Protein AF-0000000075213700 (afdb_homodimer)

Organism: NCBI:txid290054

Solvent-accessible surface area (backbone atoms only — not comparable to full-atom values): 28327 Å² total; per-residue (Å²): 110,69,56,39,50,50,44,49,50,51,52,50,52,51,49,50,51,38,61,73,35,51,75,33,41,62,33,53,52,51,45,13,50,49,22,16,50,25,15,38,29,49,36,54,52,70,61,52,74,53,62,65,57,51,53,50,29,21,51,43,4,31,50,51,34,69,65,50,46,44,57,50,47,19,77,84,39,52,38,68,61,44,29,51,54,47,61,49,47,44,68,67,46,50,51,48,52,52,52,50,51,48,45,50,54,30,62,78,38,50,90,79,35,52,61,56,47,45,27,42,37,48,41,28,22,45,55,49,9,51,30,50,18,36,56,59,36,34,32,43,67,70,35,82,84,30,65,65,12,52,49,51,49,48,50,15,44,38,22,20,53,29,15,53,52,24,18,51,56,29,19,71,74,59,43,80,49,65,64,38,60,88,63,41,61,82,42,18,51,48,2,48,54,35,2,32,50,41,13,46,52,51,49,51,52,50,51,54,49,44,46,70,70,42,97,62,63,74,54,69,69,56,50,53,50,50,60,68,42,36,52,55,36,17,51,44,5,52,48,23,41,51,40,49,36,47,48,30,51,75,56,74,41,90,58,53,37,66,82,36,57,82,56,22,15,58,46,60,67,37,28,21,37,50,34,10,37,39,47,45,48,35,54,50,50,45,49,55,54,70,73,104,109,69,57,40,51,52,44,50,50,50,51,48,51,50,50,50,52,37,60,74,36,49,77,34,42,61,33,53,52,50,45,13,48,50,21,15,51,26,15,39,28,48,38,52,52,70,61,51,75,54,62,65,60,51,53,50,28,21,51,43,4,32,50,50,33,69,66,51,46,44,57,51,46,19,78,85,40,51,39,68,61,46,29,53,53,48,63,50,49,46,67,66,44,50,51,49,52,52,51,49,49,47,45,50,55,31,62,77,38,49,91,80,36,50,61,56,47,46,25,41,37,48,41,28,20,43,56,49,10,52,31,48,18,34,56,58,36,35,32,43,66,70,36,84,83,29,66,65,12,52,48,51,49,48,49,15,44,38,22,21,54,31,16,52,52,24,17,52,56,30,19,73,74,59,43,80,48,65,63,40,62,88,64,42,61,82,41,18,50,48,2,48,54,34,2,32,50,41,14,46,52,53,46,52,51,50,49,53,50,44,43,71,69,42,96,62,60,75,55,68,68,57,51,53,50,50,60,68,43,38,53,55,38,15,51,46,6,52,48,23,41,51,38,50,36,46,47,31,52,75,57,72,40,91,58,53,38,67,82,36,58,81,57,22,15,60,47,60,68,37,29,21,35,51,35,10,36,40,45,44,48,34,52,52,50,45,50,54,54,70,73,103

Radius of gyration: 25.19 Å; Cα contacts (8 Å, |Δi|>4): 953; chains: 2; bounding box: 48×76×53 Å

Nearest PDB structures (foldseek):
  4q2g-assembly1_A  TM=8.260E-01  e=1.267E-06  Thermotoga maritima MSB8
  4q2e-assembly1_A  TM=8.143E-01  e=9.349E-07  Thermotoga maritima MSB8
  4u9l-assembly1_A  TM=3.432E-01  e=6.281E+00  Thermus thermophilus HB8
  4q2g-assembly1_A  TM=8.300E-01  e=1.210E-06  Thermotoga maritima MSB8
  4q2e-assembly1_A  TM=8.135E-01  e=1.110E-06  Thermotoga maritima MSB8

pLDDT: mean 90.14, std 7.62, range [52.44, 98.12]

Sequence (584 aa):
MKQRLITAGVLLALLAVVVWQIYTPLFIIVIAFLSAVASNEIMKCAKVSNKFIVIFGTAVGAIIPFTSSDSIMSPWISEEKWGSFISTVPSLAFIFLIIIAFFLAMIFDYEHTKFEDVAISIVASIAVPYGFSMFAMLRDMYGYRAQLGVYLIFYGLIAALGTDTGAQLGGMAFGKHKMAPHISPKKTKEGALCGICTSFVLNIFAMLLFNKLAYSPLNKNLVTTLLIAEPFVAFLSMMGDLSASVLKRNFDVKDFGKIFPGHGGVMDRFDSSLFSIPLTYCVVEIFNNAVRMKQRLITAGVLLALLAVVVWQIYTPLFIIVIAFLSAVASNEIMKCAKVSNKFIVIFGTAVGAIIPFTSSDSIMSPWISEEKWGSFISTVPSLAFIFLIIIAFFLAMIFDYEHTKFEDVAISIVASIAVPYGFSMFAMLRDMYGYRAQLGVYLIFYGLIAALGTDTGAQLGGMAFGKHKMAPHISPKKTKEGALCGICTSFVLNIFAMLLFNKLAYSPLNKNLVTTLLIAEPFVAFLSMMGDLSASVLKRNFDVKDFGKIFPGHGGVMDRFDSSLFSIPLTYCVVEIFNNAVR

InterPro domains:
  IPR000374 Phosphatidate cytidylyltransferase [PS01315] (245-271)

Foldseek 3Di:
DVQQVVLVVVVVVVVVVCLVCVLALVVLQVLLQLQLQQLLLLLVLVVLPQPCLSVLLSVLSSCVLLLLALRNHPPVDDSVVSVVVSVVVPPVNVLVVSLVVLVVSCVVPVVRGDPVSSVSSSCSRPVLSVLSSLLVCLCDVPHRPDPRSVLLLVLLVLLQVQLVVQLQVQCVVPFDAADDCVQDNSGGPRSNVSSLVRSLVVNVVSLVVCQVPPPHHDDPLVVVLSSVCSSVLSNVLVVLLSVVSVSNVVSPHRASACPRPVQGGSCSVCSSSSRSSVSSVVSVVVVVVVVD/DVLVVVLVVVVVVVVVVCLVCVLALVVLQVLLQLQLQQLLLLLVLVVLPQPCLSVLLSVLSSCVLLLLALRNHPPVPDSVVSVVVSVVVPPVNVLVVSLVVLVVSCVVPVVRGDPVSSVSSSCSRPVLSVLSSLLVCLCDVPHRPDVRSVLLLVLLVLLQVQLVVQLQVQCVVPFDAADDCVQDNSGGPRSNVSSLVRSLVVNVVSLVVCQVPPPHHDDPLVVVLSSVCSSVLSNVLVVLLSVVSVSNVVSPHRASACPRPVQGGSCSVCSSSSRSSVSSVVSVVVVVVVVD

Secondary structure (DSSP, 8-state):
-HHHHHHHHHHHHHHHHHHHTTTSTHHHHHHHHHHHHHHHHHHHHTT---HHHHHHHHHHHHHGGGGS-TTTTTTTS-HHHHHHHHHHS-HHHHHHHHHHHHHHHHHHTTTT--HHHHHHHHIIIIIHHHHHHHHHHHHHTT-TT-HHHHHHHHHHHHHHHHHHHHHHHHHHHH--SEEETTTEEEEEHHHHHHHHHHHHHHHHHHHHHHHHHSSSPPPHHHHHHHHHHHHHHHHHHHHHHHHHHHHHHHTT-S-S--SBTTTB-HHHHHTTHHHHHHHHHHHHHHHHHHH-/-HHHHHHHHHHHHHHHHHHHTTTSTHHHHHHHHHHHHHHHHHHHHTT---HHHHHHHHHHHHHGGGGS-TTTTTTTS-HHHHHHHHHHS-HHHHHHHHHHHHHHHHHHTTTT--HHHHHHHHIIIIIHHHHHHHHHHHHHTT-TT-HHHHHHHHHHHHHHHHHHHHHHHHHHHH--SEEETTTEEEEEHHHHHHHHHHHHHHHHHHHHHHHHHSSSPPPHHHHHHHHHHHHHHHHHHHHHHHHHHHHHHHTT-S-S--SBTTTB-HHHHHTTHHHHHHHHHHHHHHHHHHH-

Structure (mmCIF, N/CA/C/O backbone):
data_AF-0000000075213700-model_v1
#
loop_
_entity.id
_entity.type
_entity.pdbx_description
1 polymer 'Phosphatidate cytidylyltransferase'
#
loop_
_atom_site.group_PDB
_atom_site.id
_atom_site.type_symbol
_atom_site.label_atom_id
_atom_site.label_alt_id
_atom_site.label_comp_id
_atom_site.label_asym_id
_atom_site.label_entity_id
_atom_site.label_seq_id
_atom_site.pdbx_PDB_ins_code
_atom_site.Cartn_x
_atom_site.Cartn_y
_atom_site.Cartn_z
_atom_site.occupancy
_atom_site.B_iso_or_equiv
_atom_site.auth_seq_id
_atom_site.auth_comp_id
_atom_site.auth_asym_id
_atom_site.auth_atom_id
_atom_site.pdbx_PDB_model_num
ATOM 1 N N . MET A 1 1 ? 16.453 35.719 4.504 1 67.81 1 MET A N 1
ATOM 2 C CA . MET A 1 1 ? 15.25 35.969 5.293 1 67.81 1 MET A CA 1
ATOM 3 C C . MET A 1 1 ? 14.133 36.531 4.414 1 67.81 1 MET A C 1
ATOM 5 O O . MET A 1 1 ? 12.984 36.062 4.5 1 67.81 1 MET A O 1
ATOM 9 N N . LYS A 1 2 ? 14.562 37.5 3.57 1 74.12 2 LYS A N 1
ATOM 10 C CA . LYS A 1 2 ? 13.57 38.062 2.68 1 74.12 2 LYS A CA 1
ATOM 11 C C . LYS A 1 2 ? 12.969 37.031 1.757 1 74.12 2 LYS A C 1
ATOM 13 O O . LYS A 1 2 ? 11.75 36.969 1.587 1 74.12 2 LYS A O 1
ATOM 18 N N . GLN A 1 3 ? 13.703 36.156 1.21 1 77.56 3 GLN A N 1
ATOM 19 C CA . GLN A 1 3 ? 13.234 35.125 0.293 1 77.56 3 GLN A CA 1
ATOM 20 C C . GLN A 1 3 ? 12.266 34.156 0.987 1 77.56 3 GLN A C 1
ATOM 22 O O . GLN A 1 3 ? 11.266 33.75 0.399 1 77.56 3 GLN A O 1
ATOM 27 N N . ARG A 1 4 ? 12.516 33.875 2.084 1 77.81 4 ARG A N 1
ATOM 28 C CA . ARG A 1 4 ? 11.648 32.969 2.85 1 77.81 4 ARG A CA 1
ATOM 29 C C . ARG A 1 4 ? 10.281 33.594 3.084 1 77.81 4 ARG A C 1
ATOM 31 O O . ARG A 1 4 ? 9.258 32.906 3.031 1 77.81 4 ARG A O 1
ATOM 38 N N . LEU A 1 5 ? 10.344 34.844 3.295 1 76.56 5 LEU A N 1
ATOM 39 C CA . LEU A 1 5 ? 9.086 35.531 3.547 1 76.56 5 LEU A CA 1
ATOM 40 C C . LEU A 1 5 ? 8.242 35.594 2.279 1 76.56 5 LEU A C 1
ATOM 42 O O . LEU A 1 5 ? 7.023 35.438 2.334 1 76.56 5 LEU A O 1
ATOM 46 N N . ILE A 1 6 ? 8.898 35.844 1.235 1 79 6 ILE A N 1
ATOM 47 C CA . ILE A 1 6 ? 8.195 35.906 -0.044 1 79 6 ILE A CA 1
ATOM 48 C C . ILE A 1 6 ? 7.59 34.562 -0.377 1 79 6 ILE A C 1
ATOM 50 O O . ILE A 1 6 ? 6.418 34.469 -0.75 1 79 6 ILE A O 1
ATOM 54 N N . THR A 1 7 ? 8.344 33.562 -0.213 1 79.62 7 THR A N 1
ATOM 55 C CA . THR A 1 7 ? 7.859 32.219 -0.512 1 79.62 7 THR A CA 1
ATOM 56 C C . THR A 1 7 ? 6.695 31.844 0.403 1 79.62 7 THR A C 1
ATOM 58 O O . THR A 1 7 ? 5.703 31.266 -0.048 1 79.62 7 THR A O 1
ATOM 61 N N . ALA A 1 8 ? 6.855 32.219 1.582 1 78.44 8 ALA A N 1
ATOM 62 C CA . ALA A 1 8 ? 5.777 31.922 2.527 1 78.44 8 ALA A CA 1
ATOM 63 C C . ALA A 1 8 ? 4.496 32.656 2.131 1 78.44 8 ALA A C 1
ATOM 65 O O . ALA A 1 8 ? 3.402 32.094 2.225 1 78.44 8 ALA A O 1
ATOM 66 N N . GLY A 1 9 ? 4.68 33.844 1.752 1 77.81 9 GLY A N 1
ATOM 67 C CA . GLY A 1 9 ? 3.539 34.625 1.286 1 77.81 9 GLY A CA 1
ATOM 68 C C . GLY A 1 9 ? 2.861 34 0.073 1 77.81 9 GLY A C 1
ATOM 69 O O . GLY A 1 9 ? 1.633 33.938 0.018 1 77.81 9 GLY A O 1
ATOM 70 N N . VAL A 1 10 ? 3.627 33.562 -0.836 1 80.06 10 VAL A N 1
ATOM 71 C CA . VAL A 1 10 ? 3.107 32.969 -2.057 1 80.06 10 VAL A CA 1
ATOM 72 C C . VAL A 1 10 ? 2.377 31.656 -1.717 1 80.06 10 VAL A C 1
ATOM 74 O O . VAL A 1 10 ? 1.294 31.391 -2.244 1 80.06 10 VAL A O 1
ATOM 77 N N . LEU A 1 11 ? 2.916 30.922 -0.858 1 81.12 11 LEU A N 1
ATOM 78 C CA . LEU A 1 11 ? 2.299 29.656 -0.458 1 81.12 11 LEU A CA 1
ATOM 79 C C . LEU A 1 11 ? 0.972 29.906 0.254 1 81.12 11 LEU A C 1
ATOM 81 O O . LEU A 1 11 ? 0.005 29.172 0.046 1 81.12 11 LEU A O 1
ATOM 85 N N . LEU A 1 12 ? 0.99 30.938 1.024 1 78.12 12 LEU A N 1
ATOM 86 C CA . LEU A 1 12 ? -0.244 31.297 1.719 1 78.12 12 LEU A CA 1
ATOM 87 C C . LEU A 1 12 ? -1.311 31.75 0.732 1 78.12 12 LEU A C 1
ATOM 89 O O . LEU A 1 12 ? -2.49 31.422 0.89 1 78.12 12 LEU A O 1
ATOM 93 N N . ALA A 1 13 ? -0.883 32.531 -0.193 1 82.56 13 ALA A N 1
ATOM 94 C CA . ALA A 1 13 ? -1.809 33 -1.23 1 82.56 13 ALA A CA 1
ATOM 95 C C . ALA A 1 13 ? -2.357 31.812 -2.023 1 82.56 13 ALA A C 1
ATOM 97 O O . ALA A 1 13 ? -3.555 31.75 -2.311 1 82.56 13 ALA A O 1
ATOM 98 N N . LEU A 1 14 ? -1.509 30.938 -2.32 1 82.19 14 LEU A N 1
ATOM 99 C CA . LEU A 1 14 ? -1.935 29.75 -3.051 1 82.19 14 LEU A CA 1
ATOM 100 C C . LEU A 1 14 ? -2.908 28.922 -2.221 1 82.19 14 LEU A C 1
ATOM 102 O O . LEU A 1 14 ? -3.906 28.422 -2.742 1 82.19 14 LEU A O 1
ATOM 106 N N . LEU A 1 15 ? -2.555 28.766 -1.027 1 82.19 15 LEU A N 1
ATOM 107 C CA . LEU A 1 15 ? -3.447 28.047 -0.125 1 82.19 15 LEU A CA 1
ATOM 108 C C . LEU A 1 15 ? -4.816 28.719 -0.065 1 82.19 15 LEU A C 1
ATOM 110 O O . LEU A 1 15 ? -5.844 28.031 -0.087 1 82.19 15 LEU A O 1
ATOM 114 N N . ALA A 1 16 ? -4.844 30.031 -0.008 1 81.31 16 ALA A N 1
ATOM 115 C CA . ALA A 1 16 ? -6.098 30.797 0.039 1 81.31 16 ALA A CA 1
ATOM 116 C C . ALA A 1 16 ? -6.938 30.531 -1.208 1 81.31 16 ALA A C 1
ATOM 118 O O . ALA A 1 16 ? -8.156 30.359 -1.118 1 81.31 16 ALA A O 1
ATOM 119 N N . VAL A 1 17 ? -6.309 30.547 -2.312 1 84.31 17 VAL A N 1
ATOM 120 C CA . VAL A 1 17 ? -7.012 30.297 -3.568 1 84.31 17 VAL A CA 1
ATOM 121 C C . VAL A 1 17 ? -7.578 28.891 -3.576 1 84.31 17 VAL A C 1
ATOM 123 O O . VAL A 1 17 ? -8.719 28.672 -3.99 1 84.31 17 VAL A O 1
ATOM 126 N N . VAL A 1 18 ? -6.828 27.969 -3.102 1 84.12 18 VAL A N 1
ATOM 127 C CA . VAL A 1 18 ? -7.254 26.578 -3.088 1 84.12 18 VAL A CA 1
ATOM 128 C C . VAL A 1 18 ? -8.43 26.406 -2.137 1 84.12 18 VAL A C 1
ATOM 130 O O . VAL A 1 18 ? -9.391 25.688 -2.449 1 84.12 18 VAL A O 1
ATOM 133 N N . VAL A 1 19 ? -8.367 27.078 -1.077 1 80.88 19 VAL A N 1
ATOM 134 C CA . VAL A 1 19 ? -9.445 27 -0.099 1 80.88 19 VAL A CA 1
ATOM 135 C C . VAL A 1 19 ? -10.703 27.641 -0.669 1 80.88 19 VAL A C 1
ATOM 137 O O . VAL A 1 19 ? -11.812 27.109 -0.508 1 80.88 19 VAL A O 1
ATOM 140 N N . TRP A 1 20 ? -10.484 28.75 -1.389 1 82.62 20 TRP A N 1
ATOM 141 C CA . TRP A 1 20 ? -11.602 29.453 -2.016 1 82.62 20 TRP A CA 1
ATOM 142 C C . TRP A 1 20 ? -12.273 28.562 -3.062 1 82.62 20 TRP A C 1
ATOM 144 O O . TRP A 1 20 ? -13.5 28.578 -3.197 1 82.62 20 TRP A O 1
ATOM 154 N N . GLN A 1 21 ? -11.492 27.781 -3.719 1 83.81 21 GLN A N 1
ATOM 155 C CA . GLN A 1 21 ? -12 26.922 -4.781 1 83.81 21 GLN A CA 1
ATOM 156 C C . GLN A 1 21 ? -12.023 25.469 -4.336 1 83.81 21 GLN A C 1
ATOM 158 O O . GLN A 1 21 ? -11.773 24.562 -5.141 1 83.81 21 GLN A O 1
ATOM 163 N N . ILE A 1 22 ? -12.305 25.297 -3.123 1 85.62 22 ILE A N 1
ATOM 164 C CA . ILE A 1 22 ? -12.117 23.969 -2.555 1 85.62 22 ILE A CA 1
ATOM 165 C C . ILE A 1 22 ? -13.172 23.016 -3.117 1 85.62 22 ILE A C 1
ATOM 167 O O . ILE A 1 22 ? -12.961 21.812 -3.16 1 85.62 22 ILE A O 1
ATOM 171 N N . TYR A 1 23 ? -14.312 23.562 -3.652 1 84.81 23 TYR A N 1
ATOM 172 C CA . TYR A 1 23 ? -15.391 22.719 -4.14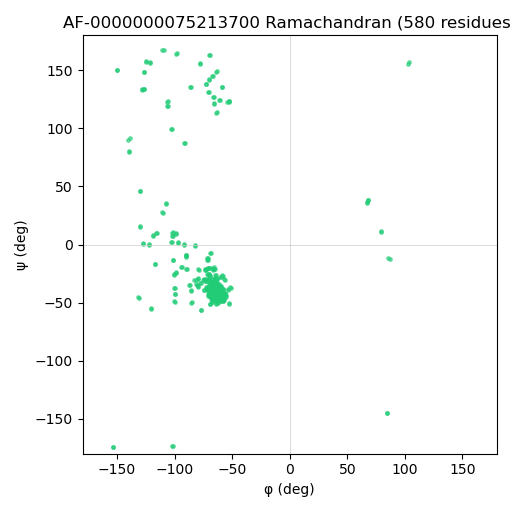8 1 84.81 23 TYR A CA 1
ATOM 173 C C . TYR A 1 23 ? -15.312 22.562 -5.66 1 84.81 23 TYR A C 1
ATOM 175 O O . TYR A 1 23 ? -16.25 22.047 -6.285 1 84.81 23 TYR A O 1
ATOM 183 N N . THR A 1 24 ? -14.219 23.016 -6.238 1 85.5 24 THR A N 1
ATOM 184 C CA . THR A 1 24 ? -13.961 22.828 -7.66 1 85.5 24 THR A CA 1
ATOM 185 C C . THR A 1 24 ? -12.805 21.859 -7.871 1 85.5 24 THR A C 1
ATOM 187 O O . THR A 1 24 ? -12.07 21.547 -6.93 1 85.5 24 THR A O 1
ATOM 190 N N . PRO A 1 25 ? -12.609 21.391 -9.109 1 89.81 25 PRO A N 1
ATOM 191 C CA . PRO A 1 25 ? -11.539 20.422 -9.375 1 89.81 25 PRO A CA 1
ATOM 192 C C . PRO A 1 25 ? -10.148 21.047 -9.227 1 89.81 25 PRO A C 1
ATOM 194 O O . PRO A 1 25 ? -9.148 20.312 -9.203 1 89.81 25 PRO A O 1
ATOM 197 N N . LEU A 1 26 ? -10.07 22.266 -9.047 1 89.56 26 LEU A N 1
ATOM 198 C CA . LEU A 1 26 ? -8.773 22.891 -8.805 1 89.56 26 LEU A CA 1
ATOM 199 C C . LEU A 1 26 ? -8.125 22.328 -7.543 1 89.56 26 LEU A C 1
ATOM 201 O O . LEU A 1 26 ? -6.906 22.141 -7.496 1 89.56 26 LEU A O 1
ATOM 205 N N . PHE A 1 27 ? -8.945 22.062 -6.586 1 91.19 27 PHE A N 1
ATOM 206 C CA . PHE A 1 27 ? -8.453 21.516 -5.324 1 91.19 27 PHE A CA 1
ATOM 207 C C . PHE A 1 27 ? -7.707 20.203 -5.555 1 91.19 27 PHE A C 1
ATOM 209 O O . PHE A 1 27 ? -6.562 20.062 -5.121 1 91.19 27 PHE A O 1
ATOM 216 N N . ILE A 1 28 ? -8.328 19.281 -6.332 1 91.69 28 ILE A N 1
ATOM 217 C CA . ILE A 1 28 ? -7.734 17.953 -6.527 1 91.69 28 ILE A CA 1
ATOM 218 C C . ILE A 1 28 ? -6.547 18.062 -7.484 1 91.69 28 ILE A C 1
ATOM 220 O O . ILE A 1 28 ? -5.57 17.328 -7.355 1 91.69 28 ILE A O 1
ATOM 224 N N . ILE A 1 29 ? -6.559 18.953 -8.359 1 94 29 ILE A N 1
ATOM 225 C CA . ILE A 1 29 ? -5.449 19.156 -9.289 1 94 29 ILE A CA 1
ATOM 226 C C . ILE A 1 29 ? -4.211 19.609 -8.516 1 94 29 ILE A C 1
ATOM 228 O O . ILE A 1 29 ? -3.105 19.125 -8.773 1 94 29 ILE A O 1
ATOM 232 N N . VAL A 1 30 ? -4.426 20.516 -7.59 1 93.44 30 VAL A N 1
ATOM 233 C CA . VAL A 1 30 ? -3.32 21 -6.77 1 93.44 30 VAL A CA 1
ATOM 234 C C . VAL A 1 30 ? -2.779 19.859 -5.906 1 93.44 30 VAL A C 1
ATOM 236 O O . VAL A 1 30 ? -1.564 19.672 -5.82 1 93.44 30 VAL A O 1
ATOM 239 N N . ILE A 1 31 ? -3.693 19.125 -5.285 1 94.06 31 ILE A N 1
ATOM 240 C CA . ILE A 1 31 ? -3.281 18 -4.449 1 94.06 31 ILE A CA 1
ATOM 241 C C . ILE A 1 31 ? -2.502 17 -5.289 1 94.06 31 ILE A C 1
ATOM 243 O O . ILE A 1 31 ? -1.481 16.469 -4.844 1 94.06 31 ILE A O 1
ATOM 247 N N . ALA A 1 32 ? -2.994 16.734 -6.488 1 95.88 32 ALA A N 1
ATOM 248 C CA . ALA A 1 32 ? -2.33 15.797 -7.398 1 95.88 32 ALA A CA 1
ATOM 249 C C . ALA A 1 32 ? -0.936 16.297 -7.77 1 95.88 32 ALA A C 1
ATOM 251 O O . ALA A 1 32 ? 0.014 15.508 -7.824 1 95.88 32 ALA A O 1
ATOM 252 N N . PHE A 1 33 ? -0.842 17.516 -8.016 1 95.75 33 PHE A N 1
ATOM 253 C CA . PHE A 1 33 ? 0.445 18.109 -8.359 1 95.75 33 PHE A CA 1
ATOM 254 C C . PHE A 1 33 ? 1.423 18 -7.199 1 95.75 33 PHE A C 1
ATOM 256 O O . PHE A 1 33 ? 2.566 17.578 -7.383 1 95.75 33 PHE A O 1
ATOM 263 N N . LEU A 1 34 ? 0.984 18.406 -6.047 1 95.12 34 LEU A N 1
ATOM 264 C CA . LEU A 1 34 ? 1.822 18.312 -4.855 1 95.12 34 LEU A CA 1
ATOM 265 C C . LEU A 1 34 ? 2.248 16.875 -4.598 1 95.12 34 LEU A C 1
ATOM 267 O O . LEU A 1 34 ? 3.406 16.625 -4.266 1 95.12 34 LEU A O 1
ATOM 271 N N . SER A 1 35 ? 1.318 15.961 -4.746 1 96.94 35 SER A N 1
ATOM 272 C CA . SER A 1 35 ? 1.578 14.539 -4.559 1 96.94 35 SER A CA 1
ATOM 273 C C . SER A 1 35 ? 2.637 14.039 -5.531 1 96.94 35 SER A C 1
ATOM 275 O O . SER A 1 35 ? 3.557 13.312 -5.141 1 96.94 35 SER A O 1
ATOM 277 N N . ALA A 1 36 ? 2.553 14.414 -6.762 1 97.69 36 ALA A N 1
ATOM 278 C CA . ALA A 1 36 ? 3.502 13.992 -7.789 1 97.69 36 ALA A CA 1
ATOM 279 C C . ALA A 1 36 ? 4.902 14.531 -7.496 1 97.69 36 ALA A C 1
ATOM 281 O O . ALA A 1 36 ? 5.887 13.797 -7.594 1 97.69 36 ALA A O 1
ATOM 282 N N . VAL A 1 37 ? 4.938 15.766 -7.156 1 96.88 37 VAL A N 1
ATOM 283 C CA . VAL A 1 37 ? 6.227 16.391 -6.887 1 96.88 37 VAL A CA 1
ATOM 284 C C . VAL A 1 37 ? 6.863 15.758 -5.652 1 96.88 37 VAL A C 1
ATOM 286 O O . VAL A 1 37 ? 8.07 15.484 -5.641 1 96.88 37 VAL A O 1
ATOM 289 N N . ALA A 1 38 ? 6.066 15.547 -4.648 1 97.25 38 ALA A N 1
ATOM 290 C CA . ALA A 1 38 ? 6.582 14.914 -3.438 1 97.25 38 ALA A CA 1
ATOM 291 C C . ALA A 1 38 ? 7.137 13.523 -3.738 1 97.25 38 ALA A C 1
ATOM 293 O O . ALA A 1 38 ? 8.211 13.164 -3.252 1 97.25 38 ALA A O 1
ATOM 294 N N . SER A 1 39 ? 6.395 12.758 -4.508 1 97.5 39 SER A N 1
ATOM 295 C CA . SER A 1 39 ? 6.848 11.422 -4.902 1 97.5 39 SER A CA 1
ATOM 296 C C . SER A 1 39 ? 8.18 11.492 -5.645 1 97.5 39 SER A C 1
ATOM 298 O O . SER A 1 39 ? 9.094 10.719 -5.355 1 97.5 39 SER A O 1
ATOM 300 N N . ASN A 1 40 ? 8.266 12.406 -6.539 1 97.5 40 ASN A N 1
ATOM 301 C CA . ASN A 1 40 ? 9.484 12.586 -7.32 1 97.5 40 ASN A CA 1
ATOM 302 C C . ASN A 1 40 ? 10.656 12.992 -6.438 1 97.5 40 ASN A C 1
ATOM 304 O O . ASN A 1 40 ? 11.773 12.484 -6.602 1 97.5 40 ASN A O 1
ATOM 308 N N . GLU A 1 41 ? 10.43 13.891 -5.527 1 97.38 41 GLU A N 1
ATOM 309 C CA . GLU A 1 41 ? 11.469 14.391 -4.629 1 97.38 41 GLU A CA 1
ATOM 310 C C . GLU A 1 41 ? 12.031 13.266 -3.76 1 97.38 41 GLU A C 1
ATOM 312 O O . GLU A 1 41 ? 13.234 13.203 -3.523 1 97.38 41 GLU A O 1
ATOM 317 N N . ILE A 1 42 ? 11.188 12.367 -3.283 1 96.81 42 ILE A N 1
ATOM 318 C CA . ILE A 1 42 ? 11.625 11.266 -2.426 1 96.81 42 ILE A CA 1
ATOM 319 C C . ILE A 1 42 ? 12.492 10.297 -3.227 1 96.81 42 ILE A C 1
ATOM 321 O O . ILE A 1 42 ? 13.555 9.883 -2.77 1 96.81 42 ILE A O 1
ATOM 325 N N . MET A 1 43 ? 12.031 9.938 -4.438 1 96.94 43 MET A N 1
ATOM 326 C CA . MET A 1 43 ? 12.781 9 -5.266 1 96.94 43 MET A CA 1
ATOM 327 C C . MET A 1 43 ? 14.133 9.586 -5.66 1 96.94 43 MET A C 1
ATOM 329 O O . MET A 1 43 ? 15.141 8.883 -5.648 1 96.94 43 MET A O 1
ATOM 333 N N . LYS A 1 44 ? 14.133 10.883 -5.922 1 95.38 44 LYS A N 1
ATOM 334 C CA . LYS A 1 44 ? 15.391 11.539 -6.266 1 95.38 44 LYS A CA 1
ATOM 335 C C . LYS A 1 44 ? 16.312 11.633 -5.051 1 95.38 44 LYS A C 1
ATOM 337 O O . LYS A 1 44 ? 17.516 11.438 -5.168 1 95.38 44 LYS A O 1
ATOM 342 N N . CYS A 1 45 ? 15.734 11.969 -3.971 1 94.44 45 CYS A N 1
ATOM 343 C CA . CYS A 1 45 ? 16.5 12.039 -2.73 1 94.44 45 CYS A CA 1
ATOM 344 C C . CYS A 1 45 ? 17.141 10.688 -2.418 1 94.44 45 CYS A C 1
ATOM 346 O O . CYS A 1 45 ? 18.297 10.633 -1.99 1 94.44 45 CYS A O 1
ATOM 348 N N . ALA A 1 46 ? 16.438 9.586 -2.684 1 93.62 46 ALA A N 1
ATOM 349 C CA . ALA A 1 46 ? 16.922 8.234 -2.402 1 93.62 46 ALA A CA 1
ATOM 350 C C . ALA A 1 46 ? 17.844 7.746 -3.508 1 93.62 46 ALA A C 1
ATOM 352 O O . ALA A 1 46 ? 18.266 6.586 -3.504 1 93.62 46 ALA A O 1
ATOM 353 N N . LYS A 1 47 ? 18.062 8.555 -4.547 1 93.75 47 LYS A N 1
ATOM 354 C CA . LYS A 1 47 ? 19 8.297 -5.629 1 93.75 47 LYS A CA 1
ATOM 355 C C . LYS A 1 47 ? 18.562 7.105 -6.473 1 93.75 47 LYS A C 1
ATOM 357 O O . LYS A 1 47 ? 19.391 6.285 -6.875 1 93.75 47 LYS A O 1
ATOM 362 N N . VAL A 1 48 ? 17.266 7.016 -6.629 1 93.88 48 VAL A N 1
ATOM 363 C CA . VAL A 1 48 ? 16.75 6.035 -7.582 1 93.88 48 VAL A CA 1
ATOM 364 C C . VAL A 1 48 ? 17.172 6.426 -9 1 93.88 48 VAL A C 1
ATOM 366 O O . VAL A 1 48 ? 16.797 7.492 -9.492 1 93.88 48 VAL A O 1
ATOM 369 N N . SER A 1 49 ? 17.875 5.562 -9.656 1 92.31 49 SER A N 1
ATOM 370 C CA . SER A 1 49 ? 18.516 5.938 -10.914 1 92.31 49 SER A CA 1
ATOM 371 C C . SER A 1 49 ? 17.688 5.484 -12.109 1 92.31 49 SER A C 1
ATOM 373 O O . SER A 1 49 ? 17.844 6.02 -13.211 1 92.31 49 SER A O 1
ATOM 375 N N . ASN A 1 50 ? 16.875 4.484 -11.984 1 94.88 50 ASN A N 1
ATOM 376 C CA . ASN A 1 50 ? 16.062 3.984 -13.086 1 94.88 50 ASN A CA 1
ATOM 377 C C . ASN A 1 50 ? 15.062 5.031 -13.562 1 94.88 50 ASN A C 1
ATOM 379 O O . ASN A 1 50 ? 14.102 5.352 -12.859 1 94.88 50 ASN A O 1
ATOM 383 N N . LYS A 1 51 ? 15.219 5.516 -14.773 1 94.81 51 LYS A N 1
ATOM 384 C CA . LYS A 1 51 ? 14.414 6.613 -15.305 1 94.81 51 LYS A CA 1
ATOM 385 C C . LYS A 1 51 ? 12.945 6.215 -15.43 1 94.81 51 LYS A C 1
ATOM 387 O O . LYS A 1 51 ? 12.055 7.02 -15.141 1 94.81 51 LYS A O 1
ATOM 392 N N . PHE A 1 52 ? 12.727 5.035 -15.875 1 95.62 52 PHE A N 1
ATOM 393 C CA . PHE A 1 52 ? 11.352 4.574 -16 1 95.62 52 PHE A CA 1
ATOM 394 C C . PHE A 1 52 ? 10.656 4.586 -14.641 1 95.62 52 PHE A C 1
ATOM 396 O O . PHE A 1 52 ? 9.523 5.062 -14.523 1 95.62 52 PHE A O 1
ATOM 403 N N . ILE A 1 53 ? 11.305 4.062 -13.664 1 96.12 53 ILE A N 1
ATOM 404 C CA . ILE A 1 53 ? 10.719 3.977 -12.328 1 96.12 53 ILE A CA 1
ATOM 405 C C . ILE A 1 53 ? 10.391 5.375 -11.812 1 96.12 53 ILE A C 1
ATOM 407 O O . ILE A 1 53 ? 9.312 5.609 -11.273 1 96.12 53 ILE A O 1
ATOM 411 N N . VAL A 1 54 ? 11.266 6.3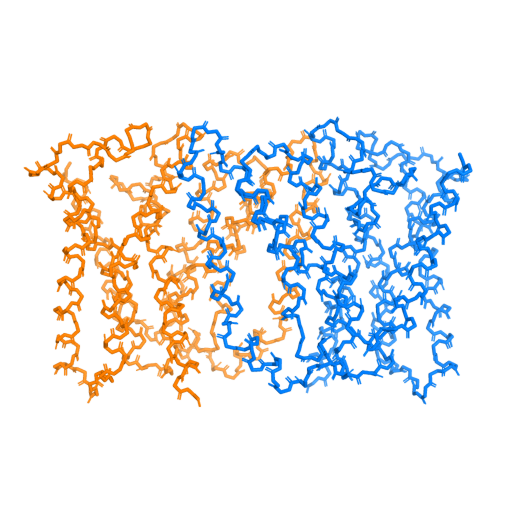24 -12.023 1 96.81 54 VAL A N 1
ATOM 412 C CA . VAL A 1 54 ? 11.078 7.684 -11.516 1 96.81 54 VAL A CA 1
ATOM 413 C C . VAL A 1 54 ? 9.906 8.344 -12.242 1 96.81 54 VAL A C 1
ATOM 415 O O . VAL A 1 54 ? 9.016 8.922 -11.609 1 96.81 54 VAL A O 1
ATOM 418 N N . ILE A 1 55 ? 9.867 8.234 -13.555 1 97.38 55 ILE A N 1
ATOM 419 C CA . ILE A 1 55 ? 8.82 8.859 -14.359 1 97.38 55 ILE A CA 1
ATOM 420 C C . ILE A 1 55 ? 7.477 8.188 -14.062 1 97.38 55 ILE A C 1
ATOM 422 O O . ILE A 1 55 ? 6.473 8.867 -13.836 1 97.38 55 ILE A O 1
ATOM 426 N N . PHE A 1 56 ? 7.484 6.902 -14.117 1 97.12 56 PHE A N 1
ATOM 427 C CA . PHE A 1 56 ? 6.27 6.137 -13.859 1 97.12 56 PHE A CA 1
ATOM 428 C C . PHE A 1 56 ? 5.762 6.391 -12.445 1 97.12 56 PHE A C 1
ATOM 430 O O . PHE A 1 56 ? 4.566 6.609 -12.242 1 97.12 56 PHE A O 1
ATOM 437 N N . GLY A 1 57 ? 6.676 6.32 -11.445 1 96.94 57 GLY A N 1
ATOM 438 C CA . GLY A 1 57 ? 6.285 6.582 -10.062 1 96.94 57 GLY A CA 1
ATOM 439 C C . GLY A 1 57 ? 5.707 7.969 -9.859 1 96.94 57 GLY A C 1
ATOM 440 O O . GLY A 1 57 ? 4.75 8.141 -9.102 1 96.94 57 GLY A O 1
ATOM 441 N N . THR A 1 58 ? 6.277 8.953 -10.531 1 97.69 58 THR A N 1
ATOM 442 C CA . THR A 1 58 ? 5.773 10.312 -10.453 1 97.69 58 THR A CA 1
ATOM 443 C C . THR A 1 58 ? 4.371 10.414 -11.055 1 97.69 58 THR A C 1
ATOM 445 O O . THR A 1 58 ? 3.486 11.047 -10.477 1 97.69 58 THR A O 1
ATOM 448 N N . ALA A 1 59 ? 4.215 9.75 -12.148 1 97.5 59 ALA A N 1
ATOM 449 C CA . ALA A 1 59 ? 2.912 9.742 -12.812 1 97.5 59 ALA A CA 1
ATOM 450 C C . ALA A 1 59 ? 1.857 9.07 -11.938 1 97.5 59 ALA A C 1
ATOM 452 O O . ALA A 1 59 ? 0.73 9.555 -11.828 1 97.5 59 ALA A O 1
ATOM 453 N N . VAL A 1 60 ? 2.195 7.961 -11.383 1 95.44 60 VAL A N 1
ATOM 454 C CA . VAL A 1 60 ? 1.29 7.25 -10.484 1 95.44 60 VAL A CA 1
ATOM 455 C C . VAL A 1 60 ? 0.924 8.148 -9.305 1 95.44 60 VAL A C 1
ATOM 457 O O . VAL A 1 60 ? -0.237 8.203 -8.891 1 95.44 60 VAL A O 1
ATOM 460 N N . GLY A 1 61 ? 1.952 8.82 -8.758 1 96.31 61 GLY A N 1
ATOM 461 C CA . GLY A 1 61 ? 1.711 9.75 -7.66 1 96.31 61 GLY A CA 1
ATOM 462 C C . GLY A 1 61 ? 0.705 10.828 -8 1 96.31 61 GLY A C 1
ATOM 463 O O . GLY A 1 61 ? -0.03 11.297 -7.129 1 96.31 61 GLY A O 1
ATOM 464 N N . ALA A 1 62 ? 0.657 11.18 -9.242 1 96.25 62 ALA A N 1
ATOM 465 C CA . ALA A 1 62 ? -0.272 12.211 -9.703 1 96.25 62 ALA A CA 1
ATOM 466 C C . ALA A 1 62 ? -1.678 11.641 -9.875 1 96.25 62 ALA A C 1
ATOM 468 O O . ALA A 1 62 ? -2.668 12.352 -9.703 1 96.25 62 ALA A O 1
ATOM 469 N N . ILE A 1 63 ? -1.824 10.422 -10.172 1 93.19 63 ILE A N 1
ATOM 470 C CA . ILE A 1 63 ? -3.094 9.82 -10.57 1 93.19 63 ILE A CA 1
ATOM 471 C C . ILE A 1 63 ? -3.861 9.367 -9.328 1 93.19 63 ILE A C 1
ATOM 473 O O . ILE A 1 63 ? -5.09 9.453 -9.289 1 93.19 63 ILE A O 1
ATOM 477 N N . ILE A 1 64 ? -3.219 8.898 -8.297 1 91.25 64 ILE A N 1
ATOM 478 C CA . ILE A 1 64 ? -3.832 8.266 -7.137 1 91.25 64 ILE A CA 1
ATOM 479 C C . ILE A 1 64 ? -4.805 9.234 -6.469 1 91.25 64 ILE A C 1
ATOM 481 O O . ILE A 1 64 ? -5.938 8.867 -6.152 1 91.25 64 ILE A O 1
ATOM 485 N N . PRO A 1 65 ? -4.453 10.5 -6.305 1 92.19 65 PRO A N 1
ATOM 486 C CA . PRO A 1 65 ? -5.402 11.406 -5.652 1 92.19 65 PRO A CA 1
ATOM 487 C C . PRO A 1 65 ? -6.723 11.523 -6.41 1 92.19 65 PRO A C 1
ATOM 489 O O . PRO A 1 65 ? -7.77 11.75 -5.801 1 92.19 65 PRO A O 1
ATOM 492 N N . PHE A 1 66 ? -6.75 11.336 -7.688 1 90.38 66 PHE A N 1
ATOM 493 C CA . PHE A 1 66 ? -7.961 11.461 -8.492 1 90.38 66 PHE A CA 1
ATOM 494 C C . PHE A 1 66 ? -8.914 10.305 -8.227 1 90.38 66 PHE A C 1
ATOM 496 O O . PHE A 1 66 ? -10.086 10.352 -8.594 1 90.38 66 PHE A O 1
ATOM 503 N N . THR A 1 67 ? -8.484 9.305 -7.559 1 85.56 67 THR A N 1
ATOM 504 C CA . THR A 1 67 ? -9.312 8.133 -7.305 1 85.56 67 THR A CA 1
ATOM 505 C C . THR A 1 67 ? -9.852 8.156 -5.875 1 85.56 67 THR A C 1
ATOM 507 O O . THR A 1 67 ? -10.414 7.164 -5.406 1 85.56 67 THR A O 1
ATOM 510 N N . SER A 1 68 ? -9.703 9.227 -5.184 1 82.62 68 SER A N 1
ATOM 511 C CA . SER A 1 68 ? -9.961 9.266 -3.75 1 82.62 68 SER A CA 1
ATOM 512 C C . SER A 1 68 ? -11.445 9.43 -3.457 1 82.62 68 SER A C 1
ATOM 514 O O . SER A 1 68 ? -11.922 9.031 -2.391 1 82.62 68 SER A O 1
ATOM 516 N N . SER A 1 69 ? -12.117 10.109 -4.363 1 81.25 69 SER A N 1
ATOM 517 C CA . SER A 1 69 ? -13.539 10.359 -4.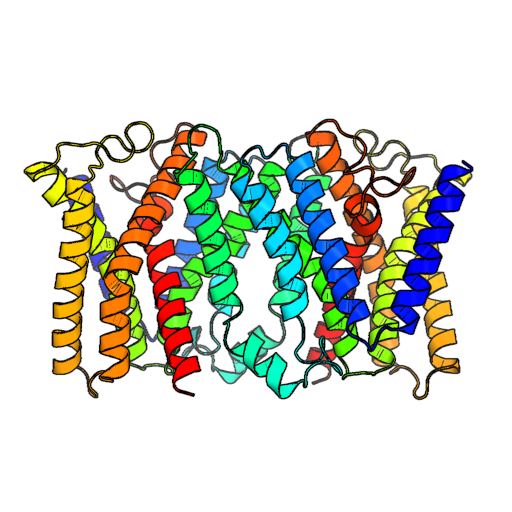121 1 81.25 69 SER A CA 1
ATOM 518 C C . SER A 1 69 ? -14.312 10.445 -5.43 1 81.25 69 SER A C 1
ATOM 520 O O . SER A 1 69 ? -13.773 10.875 -6.453 1 81.25 69 SER A O 1
ATOM 522 N N . ASP A 1 70 ? -15.539 10.055 -5.312 1 82.25 70 ASP A N 1
ATOM 523 C CA . ASP A 1 70 ? -16.406 10.094 -6.488 1 82.25 70 ASP A CA 1
ATOM 524 C C . ASP A 1 70 ? -16.781 11.531 -6.848 1 82.25 70 ASP A C 1
ATOM 526 O O . ASP A 1 70 ? -17.172 11.805 -7.988 1 82.25 70 ASP A O 1
ATOM 530 N N . SER A 1 71 ? -16.688 12.453 -5.938 1 83.12 71 SER A N 1
ATOM 531 C CA . SER A 1 71 ? -17.156 13.812 -6.16 1 83.12 71 SER A CA 1
ATOM 532 C C . SER A 1 71 ? -16.016 14.758 -6.477 1 83.12 71 SER A C 1
ATOM 534 O O . SER A 1 71 ? -16.219 15.961 -6.645 1 83.12 71 SER A O 1
ATOM 536 N N . ILE A 1 72 ? -14.852 14.211 -6.641 1 81.19 72 ILE A N 1
ATOM 537 C CA . ILE A 1 72 ? -13.672 15.062 -6.645 1 81.19 72 ILE A CA 1
ATOM 538 C C . ILE A 1 72 ? -13.625 15.883 -7.93 1 81.19 72 ILE A C 1
ATOM 540 O O . ILE A 1 72 ? -13.07 16.984 -7.953 1 81.19 72 ILE A O 1
ATOM 544 N N . MET A 1 73 ? -14.258 15.367 -8.977 1 80.38 73 MET A N 1
ATOM 545 C CA . MET A 1 73 ? -14.195 16.062 -10.258 1 80.38 73 MET A CA 1
ATOM 546 C C . MET A 1 73 ? -15.438 16.922 -10.469 1 80.38 73 MET A C 1
ATOM 548 O O . MET A 1 73 ? -15.594 17.547 -11.523 1 80.38 73 MET A O 1
ATOM 552 N N . SER A 1 74 ? -16.297 16.922 -9.484 1 82.31 74 SER A N 1
ATOM 553 C CA . SER A 1 74 ? -17.484 17.766 -9.578 1 82.31 74 SER A CA 1
ATOM 554 C C . SER A 1 74 ? -17.109 19.25 -9.539 1 82.31 74 SER A C 1
ATOM 556 O O . SER A 1 74 ? -16.172 19.641 -8.859 1 82.31 74 SER A O 1
ATOM 558 N N . PRO A 1 75 ? -17.703 20.062 -10.156 1 82.62 75 PRO A N 1
ATOM 559 C CA . PRO A 1 75 ? -18.875 19.797 -10.984 1 82.62 75 PRO A CA 1
ATOM 560 C C . PRO A 1 75 ? -18.516 19.5 -12.438 1 82.62 75 PRO A C 1
ATOM 562 O O . PRO A 1 75 ? -19.406 19.312 -13.273 1 82.62 75 PRO A O 1
ATOM 565 N N . TRP A 1 76 ? -17.25 19.516 -12.781 1 85.75 76 TRP A N 1
ATOM 566 C CA . TRP A 1 76 ? -16.844 19.328 -14.172 1 85.75 76 TRP A CA 1
ATOM 567 C C . TRP A 1 76 ? -17.359 17.984 -14.711 1 85.75 76 TRP A C 1
ATOM 569 O O . TRP A 1 76 ? -17.812 17.906 -15.852 1 85.75 76 TRP A O 1
ATOM 579 N N . ILE A 1 77 ? -17.281 16.953 -13.922 1 86.44 77 ILE A N 1
ATOM 580 C CA . ILE A 1 77 ? -17.766 15.617 -14.234 1 86.44 77 ILE A CA 1
ATOM 581 C C . ILE A 1 77 ? -18.703 15.141 -13.125 1 86.44 77 ILE A C 1
ATOM 583 O O . ILE A 1 77 ? -18.375 15.258 -11.938 1 86.44 77 ILE A O 1
ATOM 587 N N . SER A 1 78 ? -19.781 14.617 -13.469 1 85.31 78 SER A N 1
ATOM 588 C CA . SER A 1 78 ? -20.766 14.172 -12.484 1 85.31 78 SER A CA 1
ATOM 589 C C . SER A 1 78 ? -20.219 13.039 -11.625 1 85.31 78 SER A C 1
ATOM 591 O O . SER A 1 78 ? -19.344 12.281 -12.07 1 85.31 78 SER A O 1
ATOM 593 N N . GLU A 1 79 ? -20.688 13.031 -10.414 1 83.31 79 GLU A N 1
ATOM 594 C CA . GLU A 1 79 ? -20.281 12.008 -9.453 1 83.31 79 GLU A CA 1
ATOM 595 C C . GLU A 1 79 ? -20.547 10.609 -9.992 1 83.31 79 GLU A C 1
ATOM 597 O O . GLU A 1 79 ? -19.734 9.703 -9.805 1 83.31 79 GLU A O 1
ATOM 602 N N . GLU A 1 80 ? -21.641 10.438 -10.586 1 81 80 GLU A N 1
ATOM 603 C CA . GLU A 1 80 ? -22.031 9.133 -11.117 1 81 80 GLU A CA 1
ATOM 604 C C . GLU A 1 80 ? -21.047 8.664 -12.188 1 81 80 GLU A C 1
ATOM 606 O O . GLU A 1 80 ? -20.609 7.512 -12.172 1 81 80 GLU A O 1
ATOM 611 N N . LYS A 1 81 ? -20.75 9.57 -13.055 1 81.06 81 LYS A N 1
ATOM 612 C CA . LYS A 1 81 ? -19.859 9.227 -14.148 1 81.06 81 LYS A CA 1
ATOM 613 C C . LYS A 1 81 ? -18.438 8.945 -13.641 1 81.06 81 LYS A C 1
ATOM 615 O O . LYS A 1 81 ? -17.844 7.938 -14 1 81.06 81 LYS A O 1
ATOM 620 N N . TRP A 1 82 ? -17.969 9.828 -12.797 1 82.81 82 TRP A N 1
ATOM 621 C CA . TRP A 1 82 ? -16.609 9.664 -12.281 1 82.81 82 TRP A CA 1
ATOM 622 C C . TRP A 1 82 ? -16.516 8.453 -11.344 1 82.81 82 TRP A C 1
ATOM 624 O O . TRP A 1 82 ? -15.547 7.703 -11.391 1 82.81 82 TRP A O 1
ATOM 634 N N . GLY A 1 83 ? -17.5 8.336 -10.57 1 78.5 83 GLY A N 1
ATOM 635 C CA . GLY A 1 83 ? -17.562 7.188 -9.688 1 78.5 83 GLY A CA 1
ATOM 636 C C . GLY A 1 83 ? -17.531 5.863 -10.43 1 78.5 83 GLY A C 1
ATOM 637 O O . GLY A 1 83 ? -16.844 4.93 -10.016 1 78.5 83 GLY A O 1
ATOM 638 N N . SER A 1 84 ? -18.312 5.832 -11.477 1 73.31 84 SER A N 1
ATOM 639 C CA . SER A 1 84 ? -18.328 4.629 -12.305 1 73.31 84 SER A CA 1
ATOM 640 C C . SER A 1 84 ? -16.953 4.352 -12.891 1 73.31 84 SER A C 1
ATOM 642 O O . SER A 1 84 ? -16.516 3.195 -12.961 1 73.31 84 SER A O 1
ATOM 644 N N . PHE A 1 85 ? -16.328 5.43 -13.18 1 73.19 85 PHE A N 1
ATOM 645 C CA . PHE A 1 85 ? -14.992 5.301 -13.758 1 73.19 85 PHE A CA 1
ATOM 646 C C . PHE A 1 85 ? -14 4.75 -12.742 1 73.19 85 PHE A C 1
ATOM 648 O O . PHE A 1 85 ? -13.258 3.811 -13.031 1 73.19 85 PHE A O 1
ATOM 655 N N . ILE A 1 86 ? -14.086 5.266 -11.594 1 74.88 86 ILE A N 1
ATOM 656 C CA . ILE A 1 86 ? -13.117 4.859 -10.578 1 74.88 86 ILE A CA 1
ATOM 657 C C . ILE A 1 86 ? -13.5 3.492 -10.023 1 74.88 86 ILE A C 1
ATOM 659 O O . ILE A 1 86 ? -12.641 2.74 -9.562 1 74.88 86 ILE A O 1
ATOM 663 N N . SER A 1 87 ? -14.797 3.209 -9.953 1 66.12 87 SER A N 1
ATOM 664 C CA . SER A 1 87 ? -15.242 1.904 -9.469 1 66.12 87 SER A CA 1
ATOM 665 C C . SER A 1 87 ? -14.859 0.795 -10.445 1 66.12 87 SER A C 1
ATOM 667 O O . SER A 1 87 ? -14.734 -0.367 -10.055 1 66.12 87 SER A O 1
ATOM 669 N N . THR A 1 88 ? -14.797 1.127 -11.719 1 53.56 88 THR A N 1
ATOM 670 C CA . THR A 1 88 ? -14.422 0.143 -12.727 1 53.56 88 THR A CA 1
ATOM 671 C C . THR A 1 88 ? -12.961 -0.264 -12.562 1 53.56 88 THR A C 1
ATOM 673 O O . THR A 1 88 ? -12.594 -1.407 -12.844 1 53.56 88 THR A O 1
ATOM 676 N N . VAL A 1 89 ? -12.227 0.57 -12.18 1 52.44 89 VAL A N 1
ATOM 677 C CA . VAL A 1 89 ? -10.82 0.265 -11.914 1 52.44 89 VAL A CA 1
ATOM 678 C C . VAL A 1 89 ? -10.648 -0.146 -10.453 1 52.44 89 VAL A C 1
ATOM 680 O O . VAL A 1 89 ? -10.812 0.676 -9.547 1 52.44 89 VAL A O 1
ATOM 683 N N . PRO A 1 90 ? -10.867 -1.558 -10.258 1 55.91 90 PRO A N 1
ATOM 684 C CA . PRO A 1 90 ? -10.789 -1.92 -8.844 1 55.91 90 PRO A CA 1
ATOM 685 C C . PRO A 1 90 ? -9.5 -1.431 -8.18 1 55.91 90 PRO A C 1
ATOM 687 O O . PRO A 1 90 ? -8.414 -1.636 -8.719 1 55.91 90 PRO A O 1
ATOM 690 N N . SER A 1 91 ? -9.703 -0.664 -7.164 1 67.88 91 SER A N 1
ATOM 691 C CA . SER A 1 91 ? -8.656 0.082 -6.477 1 67.88 91 SER A CA 1
ATOM 692 C C . SER A 1 91 ? -7.492 -0.826 -6.098 1 67.88 91 SER A C 1
ATOM 694 O O . SER A 1 91 ? -6.332 -0.49 -6.344 1 67.88 91 SER A O 1
ATOM 696 N N . LEU A 1 92 ? -7.852 -2.123 -5.684 1 75.56 92 LEU A N 1
ATOM 697 C CA . LEU A 1 92 ? -6.77 -2.994 -5.242 1 75.56 92 LEU A CA 1
ATOM 698 C C . LEU A 1 92 ? -6.035 -3.598 -6.434 1 75.56 92 LEU A C 1
ATOM 700 O O . LEU A 1 92 ? -4.809 -3.729 -6.414 1 75.56 92 LEU A O 1
ATOM 704 N N . ALA A 1 93 ? -6.898 -3.877 -7.48 1 77.06 93 ALA A N 1
ATOM 705 C CA . ALA A 1 93 ? -6.324 -4.426 -8.711 1 77.06 93 ALA A CA 1
ATOM 706 C C . ALA A 1 93 ? -5.352 -3.439 -9.352 1 77.06 93 ALA A C 1
ATOM 708 O O . ALA A 1 93 ? -4.266 -3.826 -9.789 1 77.06 93 ALA A O 1
ATOM 709 N N . PHE A 1 94 ? -5.766 -2.23 -9.273 1 81.69 94 PHE A N 1
ATOM 710 C CA . PHE A 1 94 ? -4.945 -1.183 -9.875 1 81.69 94 PHE A CA 1
ATOM 711 C C . PHE A 1 94 ? -3.627 -1.034 -9.117 1 81.69 94 PHE A C 1
ATOM 713 O O . PHE A 1 94 ? -2.564 -0.913 -9.734 1 81.69 94 PHE A O 1
ATOM 720 N N . ILE A 1 95 ? -3.688 -1.077 -7.871 1 87.75 95 ILE A N 1
ATOM 721 C CA . ILE A 1 95 ? -2.496 -0.946 -7.039 1 87.75 95 ILE A CA 1
ATOM 722 C C . ILE A 1 95 ? -1.548 -2.111 -7.309 1 87.75 95 ILE A C 1
ATOM 724 O O . ILE A 1 95 ? -0.334 -1.922 -7.418 1 87.75 95 ILE A O 1
ATOM 728 N N . PHE A 1 96 ? -2.049 -3.273 -7.457 1 88.19 96 PHE A N 1
ATOM 729 C CA . PHE A 1 96 ? -1.211 -4.441 -7.688 1 88.19 96 PHE A CA 1
ATOM 730 C C . PHE A 1 96 ? -0.547 -4.371 -9.055 1 88.19 96 PHE A C 1
ATOM 732 O O . PHE A 1 96 ? 0.618 -4.746 -9.211 1 88.19 96 PHE A O 1
ATOM 739 N N . LEU A 1 97 ? -1.343 -3.939 -10.016 1 88.88 97 LEU A N 1
ATOM 740 C CA . LEU A 1 97 ? -0.765 -3.803 -11.352 1 88.88 97 LEU A CA 1
ATOM 741 C C . LEU A 1 97 ? 0.382 -2.797 -11.344 1 88.88 97 LEU A C 1
ATOM 743 O O . LEU A 1 97 ? 1.389 -2.992 -12.031 1 88.88 97 LEU A O 1
ATOM 747 N N . ILE A 1 98 ? 0.206 -1.736 -10.578 1 92.44 98 ILE A N 1
ATOM 748 C CA . ILE A 1 98 ? 1.264 -0.741 -10.438 1 92.44 98 ILE A CA 1
ATOM 749 C C . ILE A 1 98 ? 2.492 -1.38 -9.797 1 92.44 98 ILE A C 1
ATOM 751 O O . ILE A 1 98 ? 3.617 -1.178 -10.258 1 92.44 98 ILE A O 1
ATOM 755 N N . ILE A 1 99 ? 2.281 -2.188 -8.781 1 93.5 99 ILE A N 1
ATOM 756 C CA . ILE A 1 99 ? 3.377 -2.84 -8.078 1 93.5 99 ILE A CA 1
ATOM 757 C C . ILE A 1 99 ? 4.102 -3.795 -9.023 1 93.5 99 ILE A C 1
ATOM 759 O O . ILE A 1 99 ? 5.336 -3.82 -9.062 1 93.5 99 ILE A O 1
ATOM 763 N N . ILE A 1 100 ? 3.355 -4.547 -9.812 1 92.81 100 ILE A N 1
ATOM 764 C CA . ILE A 1 100 ? 3.938 -5.477 -10.773 1 92.81 100 ILE A CA 1
ATOM 765 C C . ILE A 1 100 ? 4.785 -4.707 -11.789 1 92.81 100 ILE A C 1
ATOM 767 O O . ILE A 1 100 ? 5.879 -5.145 -12.148 1 92.81 100 ILE A O 1
ATOM 771 N N . ALA A 1 101 ? 4.293 -3.566 -12.18 1 93.88 101 ALA A N 1
ATOM 772 C CA . ALA A 1 101 ? 5.035 -2.75 -13.133 1 93.88 101 ALA A CA 1
ATOM 773 C C . ALA A 1 101 ? 6.387 -2.332 -12.57 1 93.88 101 ALA A C 1
ATOM 775 O O . ALA A 1 101 ? 7.387 -2.297 -13.289 1 93.88 101 ALA A O 1
ATOM 776 N N . PHE A 1 102 ? 6.441 -1.993 -11.336 1 94.69 102 PHE A N 1
ATOM 777 C CA . PHE A 1 102 ? 7.695 -1.629 -10.695 1 94.69 102 PHE A CA 1
ATOM 778 C C . PHE A 1 102 ? 8.664 -2.809 -10.688 1 94.69 102 PHE A C 1
ATOM 780 O O . PHE A 1 102 ? 9.852 -2.646 -10.953 1 94.69 102 PHE A O 1
ATOM 787 N N . PHE A 1 103 ? 8.133 -3.957 -10.367 1 92.5 103 PHE A N 1
ATOM 788 C CA . PHE A 1 103 ? 8.992 -5.137 -10.328 1 92.5 103 PHE A CA 1
ATOM 789 C C . PHE A 1 103 ? 9.484 -5.5 -11.727 1 92.5 103 PHE A C 1
ATOM 791 O O . PHE A 1 103 ? 10.617 -5.949 -11.891 1 92.5 103 PHE A O 1
ATOM 798 N N . LEU A 1 104 ? 8.617 -5.344 -12.703 1 92.44 104 LEU A N 1
ATOM 799 C CA . LEU A 1 104 ? 9.047 -5.582 -14.078 1 92.44 104 LEU A CA 1
ATOM 800 C C . LEU A 1 104 ? 10.188 -4.648 -14.469 1 92.44 104 LEU A C 1
ATOM 802 O O . LEU A 1 104 ? 11.148 -5.074 -15.109 1 92.44 104 LEU A O 1
ATOM 806 N N . ALA A 1 105 ? 10.086 -3.393 -14.078 1 92.94 105 ALA A N 1
ATOM 807 C CA . ALA A 1 105 ? 11.141 -2.424 -14.352 1 92.94 105 ALA A CA 1
ATOM 808 C C . ALA A 1 105 ? 12.461 -2.85 -13.711 1 92.94 105 ALA A C 1
ATOM 810 O O . ALA A 1 105 ? 13.539 -2.609 -14.258 1 92.94 105 ALA A O 1
ATOM 811 N N . MET A 1 106 ? 12.359 -3.408 -12.562 1 90.88 106 MET A N 1
ATOM 812 C CA . MET A 1 106 ? 13.539 -3.912 -11.859 1 90.88 106 MET A CA 1
ATOM 813 C C . MET A 1 106 ? 14.203 -5.035 -12.648 1 90.88 106 MET A C 1
ATOM 815 O O . MET A 1 106 ? 15.422 -5.035 -12.828 1 90.88 106 MET A O 1
ATOM 819 N N . ILE A 1 107 ? 13.422 -5.961 -13.148 1 89.62 107 ILE A N 1
ATOM 820 C CA . ILE A 1 107 ? 13.93 -7.129 -13.867 1 89.62 107 ILE A CA 1
ATOM 821 C C . ILE A 1 107 ? 14.609 -6.688 -15.156 1 89.62 107 ILE A C 1
ATOM 823 O O . ILE A 1 107 ? 15.688 -7.188 -15.5 1 89.62 107 ILE A O 1
ATOM 827 N N . PHE A 1 108 ? 14.008 -5.711 -15.805 1 89.06 108 PHE A N 1
ATOM 828 C CA . PHE A 1 108 ? 14.516 -5.293 -17.109 1 89.06 108 PHE A CA 1
ATOM 829 C C . PHE A 1 108 ? 15.812 -4.5 -16.938 1 89.06 108 PHE A C 1
ATOM 831 O O . PHE A 1 108 ? 16.609 -4.398 -17.891 1 89.06 108 PHE A O 1
ATOM 838 N N . ASP A 1 109 ? 16.078 -3.938 -15.82 1 90.44 109 ASP A N 1
ATOM 839 C CA . ASP A 1 109 ? 17.297 -3.199 -15.516 1 90.44 109 ASP A CA 1
ATOM 840 C C . ASP A 1 109 ? 17.922 -3.68 -14.211 1 90.44 109 ASP A C 1
ATOM 842 O O . ASP A 1 109 ? 18.281 -2.869 -13.352 1 90.44 109 ASP A O 1
ATOM 846 N N . TYR A 1 110 ? 17.984 -4.984 -14.094 1 85.81 110 TYR A N 1
ATOM 847 C CA . TYR A 1 110 ? 18.359 -5.582 -12.82 1 85.81 110 TYR A CA 1
ATOM 848 C C . TYR A 1 110 ? 19.812 -5.238 -12.469 1 85.81 110 TYR A C 1
ATOM 850 O O . TYR A 1 110 ? 20.203 -5.324 -11.305 1 85.81 110 TYR A O 1
ATOM 858 N N . GLU A 1 111 ? 20.609 -4.883 -13.367 1 85.12 111 GLU A N 1
ATOM 859 C CA . GLU A 1 111 ? 22.016 -4.562 -13.117 1 85.12 111 GLU A CA 1
ATOM 860 C C . GLU A 1 111 ? 22.156 -3.25 -12.352 1 85.12 111 GLU A C 1
ATOM 862 O O . GLU A 1 111 ? 23.094 -3.07 -11.578 1 85.12 111 GLU A O 1
ATOM 867 N N . HIS A 1 112 ? 21.219 -2.375 -12.562 1 88.75 112 HIS A N 1
ATOM 868 C CA . HIS A 1 112 ? 21.359 -1.044 -11.984 1 88.75 112 HIS A CA 1
ATOM 869 C C . HIS A 1 112 ? 20.234 -0.761 -10.984 1 88.75 112 HIS A C 1
ATOM 871 O O . HIS A 1 112 ? 20.312 0.192 -10.211 1 88.75 112 HIS A O 1
ATOM 877 N N . THR A 1 113 ? 19.25 -1.559 -11.094 1 91.19 113 THR A N 1
ATOM 878 C CA . THR A 1 113 ? 18.078 -1.332 -10.234 1 91.19 113 THR A CA 1
ATOM 879 C C . THR A 1 113 ? 18.016 -2.385 -9.133 1 91.19 113 THR A C 1
ATOM 881 O O . THR A 1 113 ? 17.844 -3.572 -9.406 1 91.19 113 THR A O 1
ATOM 884 N N . LYS A 1 114 ? 18.078 -1.888 -7.898 1 92.19 114 LYS A N 1
ATOM 885 C CA . LYS A 1 114 ? 18.047 -2.791 -6.754 1 92.19 114 LYS A CA 1
ATOM 886 C C . LYS A 1 114 ? 16.641 -2.859 -6.156 1 92.19 114 LYS A C 1
ATOM 888 O O . LYS A 1 114 ? 15.797 -2.006 -6.441 1 92.19 114 LYS A O 1
ATOM 893 N N . PHE A 1 115 ? 16.469 -3.877 -5.352 1 92.5 115 PHE A N 1
ATOM 894 C CA . PHE A 1 115 ? 15.18 -4.055 -4.691 1 92.5 115 PHE A CA 1
ATOM 895 C C . PHE A 1 115 ? 14.852 -2.848 -3.818 1 92.5 115 PHE A C 1
ATOM 897 O O . PHE A 1 115 ? 13.688 -2.449 -3.711 1 92.5 115 PHE A O 1
ATOM 904 N N . GLU A 1 116 ? 15.797 -2.248 -3.189 1 93 116 GLU A N 1
ATOM 905 C CA . GLU A 1 116 ? 15.609 -1.062 -2.359 1 93 116 GLU A CA 1
ATOM 906 C C . GLU A 1 116 ? 15 0.083 -3.164 1 93 116 GLU A C 1
ATOM 908 O O . GLU A 1 116 ? 14.125 0.799 -2.672 1 93 116 GLU A O 1
ATOM 913 N N . ASP A 1 117 ? 15.469 0.187 -4.387 1 94.75 117 ASP A N 1
ATOM 914 C CA . ASP A 1 117 ? 14.945 1.224 -5.27 1 94.75 117 ASP A CA 1
ATOM 915 C C . ASP A 1 117 ? 13.453 1.029 -5.52 1 94.75 117 ASP A C 1
ATOM 917 O O . ASP A 1 117 ? 12.688 1.994 -5.504 1 94.75 117 ASP A O 1
ATOM 921 N N . VAL A 1 118 ? 13.133 -0.189 -5.758 1 95.12 118 VAL A N 1
ATOM 922 C CA . VAL A 1 118 ? 11.742 -0.526 -6.043 1 95.12 118 VAL A CA 1
ATOM 923 C C . VAL A 1 118 ? 10.891 -0.302 -4.793 1 95.12 118 VAL A C 1
ATOM 925 O O . VAL A 1 118 ? 9.812 0.302 -4.863 1 95.12 118 VAL A O 1
ATOM 928 N N . ALA A 1 119 ? 11.391 -0.782 -3.666 1 95.19 119 ALA A N 1
ATOM 929 C CA . ALA A 1 119 ? 10.656 -0.634 -2.412 1 95.19 119 ALA A CA 1
ATOM 930 C C . ALA A 1 119 ? 10.414 0.837 -2.086 1 95.19 119 ALA A C 1
ATOM 932 O O . ALA A 1 119 ? 9.297 1.231 -1.75 1 95.19 119 ALA A O 1
ATOM 933 N N . ILE A 1 120 ? 11.391 1.656 -2.23 1 95.62 120 ILE A N 1
ATOM 934 C CA . ILE A 1 120 ? 11.305 3.09 -1.976 1 95.62 120 ILE A CA 1
ATOM 935 C C . ILE A 1 120 ? 10.297 3.725 -2.934 1 95.62 120 ILE A C 1
ATOM 937 O O . ILE A 1 120 ? 9.469 4.543 -2.525 1 95.62 120 ILE A O 1
ATOM 941 N N . SER A 1 121 ? 10.383 3.32 -4.156 1 97 121 SER A N 1
ATOM 942 C CA . SER A 1 121 ? 9.516 3.9 -5.172 1 97 121 SER A CA 1
ATOM 943 C C . SER A 1 121 ? 8.055 3.537 -4.926 1 97 121 SER A C 1
ATOM 945 O O . SER A 1 121 ? 7.156 4.332 -5.199 1 97 121 SER A O 1
ATOM 947 N N . ILE A 1 122 ? 7.848 2.352 -4.449 1 95.62 122 ILE A N 1
ATOM 948 C CA . ILE A 1 122 ? 6.492 1.932 -4.117 1 95.62 122 ILE A CA 1
ATOM 949 C C . ILE A 1 122 ? 5.953 2.781 -2.969 1 95.62 122 ILE A C 1
ATOM 951 O O . ILE A 1 122 ? 4.824 3.273 -3.027 1 95.62 122 ILE A O 1
ATOM 955 N N . VAL A 1 123 ? 6.703 3.029 -1.979 1 95.38 123 VAL A N 1
ATOM 956 C CA . VAL A 1 123 ? 6.281 3.854 -0.852 1 95.38 123 VAL A CA 1
ATOM 957 C C . VAL A 1 123 ? 6.051 5.289 -1.319 1 95.38 123 VAL A C 1
ATOM 959 O O . VAL A 1 123 ? 5.02 5.891 -1.011 1 95.38 123 VAL A O 1
ATOM 962 N N . ALA A 1 124 ? 6.98 5.801 -2.115 1 96.75 124 ALA A N 1
ATOM 963 C CA . ALA A 1 124 ? 6.934 7.184 -2.582 1 96.75 124 ALA A CA 1
ATOM 964 C C . ALA A 1 124 ? 5.758 7.402 -3.525 1 96.75 124 ALA A C 1
ATOM 966 O O . ALA A 1 124 ? 5.141 8.469 -3.521 1 96.75 124 ALA A O 1
ATOM 967 N N . SER A 1 125 ? 5.398 6.387 -4.277 1 96.94 125 SER A N 1
ATOM 968 C CA . SER A 1 125 ? 4.438 6.582 -5.359 1 96.94 125 SER A CA 1
ATOM 969 C C . SER A 1 125 ? 3.049 6.094 -4.961 1 96.94 125 SER A C 1
ATOM 971 O O . SER A 1 125 ? 2.061 6.395 -5.633 1 96.94 125 SER A O 1
ATOM 973 N N . ILE A 1 126 ? 2.975 5.359 -3.898 1 93.94 126 ILE A N 1
ATOM 974 C CA . ILE A 1 126 ? 1.67 4.84 -3.504 1 93.94 126 ILE A CA 1
ATOM 975 C C . ILE A 1 126 ? 1.315 5.344 -2.105 1 93.94 126 ILE A C 1
ATOM 977 O O . ILE A 1 126 ? 0.333 6.07 -1.933 1 93.94 126 ILE A O 1
ATOM 981 N N . ALA A 1 127 ? 2.176 5.113 -1.112 1 93.12 127 ALA A N 1
ATOM 982 C CA . ALA A 1 127 ? 1.857 5.469 0.268 1 93.12 127 ALA A CA 1
ATOM 983 C C . ALA A 1 127 ? 1.739 6.984 0.432 1 93.12 127 ALA A C 1
ATOM 985 O O . ALA A 1 127 ? 0.776 7.477 1.022 1 93.12 127 ALA A O 1
ATOM 986 N N . VAL A 1 128 ? 2.697 7.707 -0.105 1 95.56 128 VAL A N 1
ATOM 987 C CA . VAL A 1 128 ? 2.727 9.156 0.045 1 95.56 128 VAL A CA 1
ATOM 988 C C . VAL A 1 128 ? 1.531 9.781 -0.674 1 95.56 128 VAL A C 1
ATOM 990 O O . VAL A 1 128 ? 0.788 10.57 -0.088 1 95.56 128 VAL A O 1
ATOM 993 N N . PRO A 1 129 ? 1.264 9.359 -1.896 1 95.31 129 PRO A N 1
ATOM 994 C CA . PRO A 1 129 ? 0.097 9.914 -2.586 1 95.31 129 PRO A CA 1
ATOM 995 C C . PRO A 1 129 ? -1.218 9.57 -1.89 1 95.31 129 PRO A C 1
ATOM 997 O O . PRO A 1 129 ? -2.158 10.367 -1.914 1 95.31 129 PRO A O 1
ATOM 1000 N N . TYR A 1 130 ? -1.289 8.453 -1.302 1 91.62 130 TYR A N 1
ATOM 1001 C CA . TYR A 1 130 ? -2.482 8.156 -0.517 1 91.62 130 TYR A CA 1
ATOM 1002 C C . TYR A 1 130 ? -2.598 9.102 0.675 1 91.62 130 TYR A C 1
ATOM 1004 O O . TYR A 1 130 ? -3.703 9.484 1.066 1 91.62 130 TYR A O 1
ATOM 1012 N N . GLY A 1 131 ? -1.476 9.398 1.261 1 93.56 131 GLY A N 1
ATOM 1013 C CA . GLY A 1 131 ? -1.495 10.422 2.295 1 93.56 131 GLY A CA 1
ATOM 1014 C C . GLY A 1 131 ? -2.064 11.742 1.816 1 93.56 131 GLY A C 1
ATOM 1015 O O . GLY A 1 131 ? -2.906 12.344 2.488 1 93.56 131 GLY A O 1
ATOM 1016 N N . PHE A 1 132 ? -1.673 12.148 0.643 1 94.75 132 PHE A N 1
ATOM 1017 C CA . PHE A 1 132 ? -2.186 13.383 0.054 1 94.75 132 PHE A CA 1
ATOM 1018 C C . PHE A 1 132 ? -3.666 13.25 -0.279 1 94.75 132 PHE A C 1
ATOM 1020 O O . PHE A 1 132 ? -4.418 14.219 -0.184 1 94.75 132 PHE A O 1
ATOM 1027 N N . SER A 1 133 ? -4.082 12.094 -0.629 1 92.25 133 SER A N 1
ATOM 1028 C CA . SER A 1 133 ? -5.469 11.852 -1.023 1 92.25 133 SER A CA 1
ATOM 1029 C C . SER A 1 133 ? -6.418 12.039 0.156 1 92.25 133 SER A C 1
ATOM 1031 O O . SER A 1 133 ? -7.613 12.258 -0.034 1 92.25 133 SER A O 1
ATOM 1033 N N . MET A 1 134 ? -5.875 11.945 1.288 1 92.5 134 MET A N 1
ATOM 1034 C CA . MET A 1 134 ? -6.723 12.055 2.475 1 92.5 134 MET A CA 1
ATOM 1035 C C . MET A 1 134 ? -7.219 13.484 2.658 1 92.5 134 MET A C 1
ATOM 1037 O O . MET A 1 134 ? -8.203 13.719 3.354 1 92.5 134 MET A O 1
ATOM 1041 N N . PHE A 1 135 ? -6.547 14.484 2.039 1 92.81 135 PHE A N 1
ATOM 1042 C CA . PHE A 1 135 ? -7.109 15.828 1.984 1 92.81 135 PHE A CA 1
ATOM 1043 C C . PHE A 1 135 ? -8.477 15.812 1.315 1 92.81 135 PHE A C 1
ATOM 1045 O O . PHE A 1 135 ? -9.438 16.375 1.843 1 92.81 135 PHE A O 1
ATOM 1052 N N . ALA A 1 136 ? -8.531 15.125 0.214 1 90.44 136 ALA A N 1
ATOM 1053 C CA . ALA A 1 136 ? -9.766 15.055 -0.558 1 90.44 136 ALA A CA 1
ATOM 1054 C C . ALA A 1 136 ? -10.805 14.18 0.147 1 90.44 136 ALA A C 1
ATOM 1056 O O . ALA A 1 136 ? -12 14.477 0.116 1 90.44 136 ALA A O 1
ATOM 1057 N N . MET A 1 137 ? -10.375 13.172 0.746 1 90 137 MET A N 1
ATOM 1058 C CA . MET A 1 137 ? -11.281 12.273 1.443 1 90 137 MET A CA 1
ATOM 1059 C C . MET A 1 137 ? -11.922 12.961 2.646 1 90 137 MET A C 1
ATOM 1061 O O . MET A 1 137 ? -13.094 12.742 2.949 1 90 137 MET A O 1
ATOM 1065 N N . LEU A 1 138 ? -11.102 13.75 3.322 1 92.12 138 LEU A N 1
ATOM 1066 C CA . LEU A 1 138 ? -11.648 14.523 4.434 1 92.12 138 LEU A CA 1
ATOM 1067 C C . LEU A 1 138 ? -12.688 15.531 3.939 1 92.12 138 LEU A C 1
ATOM 1069 O O . LEU A 1 138 ? -13.75 15.68 4.547 1 92.12 138 LEU A O 1
ATOM 1073 N N . ARG A 1 139 ? -12.367 16.203 2.871 1 91.56 139 ARG A N 1
ATOM 1074 C CA . ARG A 1 139 ? -13.289 17.172 2.291 1 91.56 139 ARG A CA 1
ATOM 1075 C C . ARG A 1 139 ? -14.648 16.547 2.027 1 91.56 139 ARG A C 1
ATOM 1077 O O . ARG A 1 139 ? -15.688 17.156 2.307 1 91.56 139 ARG A O 1
ATOM 1084 N N . ASP A 1 140 ? -14.68 15.328 1.596 1 89.56 140 ASP A N 1
ATOM 1085 C CA . ASP A 1 140 ? -15.914 14.719 1.107 1 89.56 140 ASP A CA 1
ATOM 1086 C C . ASP A 1 140 ? -16.516 13.773 2.15 1 89.56 140 ASP A C 1
ATOM 1088 O O . ASP A 1 140 ? -17.531 13.133 1.902 1 89.56 140 ASP A O 1
ATOM 1092 N N . MET A 1 141 ? -15.914 13.688 3.266 1 87.44 141 MET A N 1
ATOM 1093 C CA . MET A 1 141 ? -16.281 12.695 4.273 1 87.44 141 MET A CA 1
ATOM 1094 C C . MET A 1 141 ? -17.734 12.867 4.691 1 87.44 141 MET A C 1
ATOM 1096 O O . MET A 1 141 ? -18.438 11.883 4.961 1 87.44 141 MET A O 1
ATOM 1100 N N . TYR A 1 142 ? -18.234 14.055 4.828 1 88.94 142 TYR A N 1
ATOM 1101 C CA . TYR A 1 142 ? -19.594 14.32 5.285 1 88.94 142 TYR A CA 1
ATOM 1102 C C . TYR A 1 142 ? -20.453 14.859 4.152 1 88.94 142 TYR A C 1
ATOM 1104 O O . TYR A 1 142 ? -21.422 15.586 4.391 1 88.94 142 TYR A O 1
ATOM 1112 N N . GLY A 1 143 ? -20.109 14.508 3.01 1 83.56 143 GLY A N 1
ATOM 1113 C CA . GLY A 1 143 ? -20.844 14.961 1.842 1 83.56 143 GLY A CA 1
ATOM 1114 C C . GLY A 1 143 ? -20.141 16.062 1.08 1 83.56 143 GLY A C 1
ATOM 1115 O O . GLY A 1 143 ? -19.375 16.844 1.665 1 83.56 143 GLY A O 1
ATOM 1116 N N . TYR A 1 144 ? -20.516 16.109 -0.11 1 73.44 144 TYR A N 1
ATOM 1117 C CA . TYR A 1 144 ? -19.938 17.125 -0.972 1 73.44 144 TYR A CA 1
ATOM 1118 C C . TYR A 1 144 ? -20.359 18.516 -0.526 1 73.44 144 TYR A C 1
ATOM 1120 O O . TYR A 1 144 ? -21.531 18.766 -0.264 1 73.44 144 TYR A O 1
ATOM 1128 N N . ARG A 1 145 ? -19.562 19.438 -0.301 1 73.5 145 ARG A N 1
ATOM 1129 C CA . ARG A 1 145 ? -19.75 20.844 0.037 1 73.5 145 ARG A CA 1
ATOM 1130 C C . ARG A 1 145 ? -20.094 21 1.514 1 73.5 145 ARG A C 1
ATOM 1132 O O . ARG A 1 145 ? -20.547 22.078 1.935 1 73.5 145 ARG A O 1
ATOM 1139 N N . ALA A 1 146 ? -19.922 19.875 2.246 1 81.38 146 ALA A N 1
ATOM 1140 C CA . ALA A 1 146 ? -20.109 20.031 3.688 1 81.38 146 ALA A CA 1
ATOM 1141 C C . ALA A 1 146 ? -18.969 20.844 4.305 1 81.38 146 ALA A C 1
ATOM 1143 O O . ALA A 1 146 ? -17.797 20.562 4.043 1 81.38 146 ALA A O 1
ATOM 1144 N N . GLN A 1 147 ? -19.375 21.812 5.098 1 88.38 147 GLN A N 1
ATOM 1145 C CA . GLN A 1 147 ? -18.391 22.672 5.73 1 88.38 147 GLN A CA 1
ATOM 1146 C C . GLN A 1 147 ? -17.5 21.906 6.703 1 88.38 147 GLN A C 1
ATOM 1148 O O . GLN A 1 147 ? -16.344 22.25 6.906 1 88.38 147 GLN A O 1
ATOM 1153 N N . LEU A 1 148 ? -18.094 20.859 7.254 1 91.12 148 LEU A N 1
ATOM 1154 C CA . LEU A 1 148 ? -17.391 20.078 8.266 1 91.12 148 LEU A CA 1
ATOM 1155 C C . LEU A 1 148 ? -16.141 19.422 7.688 1 91.12 148 LEU A C 1
ATOM 1157 O O . LEU A 1 148 ? -15.102 19.375 8.344 1 91.12 148 LEU A O 1
ATOM 1161 N N . GLY A 1 149 ? -16.203 18.969 6.477 1 92.56 149 GLY A N 1
ATOM 1162 C CA . GLY A 1 149 ? -15.047 18.375 5.828 1 92.56 149 GLY A CA 1
ATOM 1163 C C . GLY A 1 149 ? -13.891 19.344 5.691 1 92.56 149 GLY A C 1
ATOM 1164 O O . GLY A 1 149 ? -12.734 19 5.949 1 92.56 149 GLY A O 1
ATOM 1165 N N . VAL A 1 150 ? -14.211 20.547 5.34 1 91.31 150 VAL A N 1
ATOM 1166 C CA . VAL A 1 150 ? -13.195 21.578 5.184 1 91.31 150 VAL A CA 1
ATOM 1167 C C . VAL A 1 150 ? -12.586 21.922 6.543 1 91.31 150 VAL A C 1
ATOM 1169 O O . VAL A 1 150 ? -11.375 22.109 6.656 1 91.31 150 VAL A O 1
ATOM 1172 N N . TYR A 1 151 ? -13.422 21.969 7.496 1 94 151 TYR A N 1
ATOM 1173 C CA . TYR A 1 151 ? -12.945 22.234 8.852 1 94 151 TYR A CA 1
ATOM 1174 C C . TYR A 1 151 ? -11.938 21.188 9.297 1 94 151 TYR A C 1
ATOM 1176 O O . TYR A 1 151 ? -10.922 21.516 9.914 1 94 151 TYR A O 1
ATOM 1184 N N . LEU A 1 152 ? -12.227 19.953 9 1 95.62 152 LEU A N 1
ATOM 1185 C CA . LEU A 1 152 ? -11.359 18.859 9.43 1 95.62 152 LEU A CA 1
ATOM 1186 C C . LEU A 1 152 ? -9.984 18.953 8.766 1 95.62 152 LEU A C 1
ATOM 1188 O O . LEU A 1 152 ? -8.969 18.594 9.367 1 95.62 152 LEU A O 1
ATOM 1192 N N . ILE A 1 153 ? -9.961 19.391 7.531 1 94.75 153 ILE A N 1
ATOM 1193 C CA . ILE A 1 153 ? -8.688 19.641 6.871 1 94.75 153 ILE A CA 1
ATOM 1194 C C . ILE A 1 153 ? -7.906 20.703 7.648 1 94.75 153 ILE A C 1
ATOM 1196 O O . ILE A 1 153 ? -6.715 20.531 7.918 1 94.75 153 ILE A O 1
ATOM 1200 N N . PHE A 1 154 ? -8.562 21.766 8.062 1 94.69 154 PHE A N 1
ATOM 1201 C CA . PHE A 1 154 ? -7.914 22.828 8.812 1 94.69 154 PHE A CA 1
ATOM 1202 C C . PHE A 1 154 ? -7.445 22.328 10.172 1 94.69 154 PHE A C 1
ATOM 1204 O O . PHE A 1 154 ? -6.375 22.719 10.648 1 94.69 154 PHE A O 1
ATOM 1211 N N . TYR A 1 155 ? -8.297 21.516 10.766 1 96.69 155 TYR A N 1
ATOM 1212 C CA . TYR A 1 155 ? -7.914 20.906 12.031 1 96.69 155 TYR A CA 1
ATOM 1213 C C . TYR A 1 155 ? -6.566 20.203 11.914 1 96.69 155 TYR A C 1
ATOM 1215 O O . TYR A 1 155 ? -5.676 20.406 12.742 1 96.69 155 TYR A O 1
ATOM 1223 N N . GLY A 1 156 ? -6.434 19.344 10.875 1 97 156 GLY A N 1
ATOM 1224 C CA . GLY A 1 156 ? -5.191 18.625 10.648 1 97 156 GLY A CA 1
ATOM 1225 C C . GLY A 1 156 ? -4.023 19.547 10.312 1 97 156 GLY A C 1
ATOM 1226 O O . GLY A 1 156 ? -2.902 19.312 10.781 1 97 156 GLY A O 1
ATOM 1227 N N . LEU A 1 157 ? -4.266 20.562 9.5 1 95.06 157 LEU A N 1
ATOM 1228 C CA . LEU A 1 157 ? -3.215 21.484 9.102 1 95.06 157 LEU A CA 1
ATOM 1229 C C . LEU A 1 157 ? -2.736 22.312 10.297 1 95.06 157 LEU A C 1
ATOM 1231 O O . LEU A 1 157 ? -1.536 22.562 10.445 1 95.06 157 LEU A O 1
ATOM 1235 N N . ILE A 1 158 ? -3.678 22.75 11.102 1 96.44 158 ILE A N 1
ATOM 1236 C CA . ILE A 1 158 ? -3.328 23.531 12.289 1 96.44 158 ILE A CA 1
ATOM 1237 C C . ILE A 1 158 ? -2.484 22.672 13.227 1 96.44 158 ILE A C 1
ATOM 1239 O O . ILE A 1 158 ? -1.527 23.156 13.836 1 96.44 158 ILE A O 1
ATOM 1243 N N . ALA A 1 159 ? -2.877 21.422 13.32 1 97.62 159 ALA A N 1
ATOM 1244 C CA . ALA A 1 159 ? -2.096 20.516 14.156 1 97.62 159 ALA A CA 1
ATOM 1245 C C . ALA A 1 159 ? -0.645 20.438 13.688 1 97.62 159 ALA A C 1
ATOM 1247 O O . ALA A 1 159 ? 0.28 20.453 14.508 1 97.62 159 ALA A O 1
ATOM 1248 N N . ALA A 1 160 ? -0.45 20.406 12.453 1 96.19 160 ALA A N 1
ATOM 1249 C CA . ALA A 1 160 ? 0.895 20.297 11.891 1 96.19 160 ALA A CA 1
ATOM 1250 C C . ALA A 1 160 ? 1.626 21.625 11.953 1 96.19 160 ALA A C 1
ATOM 1252 O O . ALA A 1 160 ? 2.701 21.734 12.547 1 96.19 160 ALA A O 1
ATOM 1253 N N . LEU A 1 161 ? 1.029 22.688 11.367 1 92.69 161 LEU A N 1
ATOM 1254 C CA . LEU A 1 161 ? 1.661 24 11.242 1 92.69 161 LEU A CA 1
ATOM 1255 C C . LEU A 1 161 ? 1.778 24.672 12.609 1 92.69 161 LEU A C 1
ATOM 1257 O O . LEU A 1 161 ? 2.77 25.344 12.883 1 92.69 161 LEU A O 1
ATOM 1261 N N . GLY A 1 162 ? 0.724 24.531 13.352 1 95.69 162 GLY A N 1
ATOM 1262 C CA . GLY A 1 162 ? 0.771 25.094 14.695 1 95.69 162 GLY A CA 1
ATOM 1263 C C . GLY A 1 162 ? 1.861 24.484 15.555 1 95.69 162 GLY A C 1
ATOM 1264 O O . GLY A 1 162 ? 2.541 25.188 16.297 1 95.69 162 GLY A O 1
ATOM 1265 N N . THR A 1 163 ? 1.995 23.172 15.445 1 96.62 163 THR A N 1
ATOM 1266 C CA . THR A 1 163 ? 3.021 22.484 16.203 1 96.62 163 THR A CA 1
ATOM 1267 C C . THR A 1 163 ? 4.414 22.938 15.797 1 96.62 163 THR A C 1
ATOM 1269 O O . THR A 1 163 ? 5.262 23.219 16.641 1 96.62 163 THR A O 1
ATOM 1272 N N . ASP A 1 164 ? 4.645 23.031 14.547 1 93.5 164 ASP A N 1
ATOM 1273 C CA . ASP A 1 164 ? 5.945 23.453 14.039 1 93.5 164 ASP A CA 1
ATOM 1274 C C . ASP A 1 164 ? 6.277 24.875 14.484 1 93.5 164 ASP A C 1
ATOM 1276 O O . ASP A 1 164 ? 7.398 25.156 14.922 1 93.5 164 ASP A O 1
ATOM 1280 N N . THR A 1 165 ? 5.336 25.766 14.312 1 92.12 165 THR A N 1
ATOM 1281 C CA . THR A 1 165 ? 5.527 27.156 14.695 1 92.12 165 THR A CA 1
ATOM 1282 C C . THR A 1 165 ? 5.762 27.281 16.203 1 92.12 165 THR A C 1
ATOM 1284 O O . THR A 1 165 ? 6.688 27.969 16.625 1 92.12 165 THR A O 1
ATOM 1287 N N . GLY A 1 166 ? 4.922 26.672 16.938 1 95.38 166 GLY A N 1
ATOM 1288 C CA . GLY A 1 166 ? 5.086 26.703 18.391 1 95.38 166 GLY A CA 1
ATOM 1289 C C . GLY A 1 166 ? 6.395 26.078 18.844 1 95.38 166 GLY A C 1
ATOM 1290 O O . GLY A 1 166 ? 7.02 26.578 19.781 1 95.38 166 GLY A O 1
ATOM 1291 N N . ALA A 1 167 ? 6.75 25.016 18.219 1 94.69 167 ALA A N 1
ATOM 1292 C CA . ALA A 1 167 ? 8 24.344 18.578 1 94.69 167 ALA A CA 1
ATOM 1293 C C . ALA A 1 167 ? 9.203 25.25 18.281 1 94.69 167 ALA A C 1
ATOM 1295 O O . ALA A 1 167 ? 10.164 25.266 19.047 1 94.69 167 ALA A O 1
ATOM 1296 N N . GLN A 1 168 ? 9.117 25.938 17.188 1 91.75 168 GLN A N 1
ATOM 1297 C CA . GLN A 1 168 ? 10.203 26.844 16.828 1 91.75 168 GLN A CA 1
ATOM 1298 C C . GLN A 1 168 ? 10.305 28 17.812 1 91.75 168 GLN A C 1
ATOM 1300 O O . GLN A 1 168 ? 11.383 28.312 18.328 1 91.75 168 GLN A O 1
ATOM 1305 N N . LEU A 1 169 ? 9.203 28.625 18.125 1 93.75 169 LEU A N 1
ATOM 1306 C CA . LEU A 1 169 ? 9.164 29.766 19.031 1 93.75 169 LEU A CA 1
ATOM 1307 C C . LEU A 1 169 ? 9.508 29.344 20.453 1 93.75 169 LEU A C 1
ATOM 1309 O O . LEU A 1 169 ? 10.312 30 21.125 1 93.75 169 LEU A O 1
ATOM 1313 N N . GLY A 1 170 ? 8.938 28.297 20.859 1 94.56 170 GLY A N 1
ATOM 1314 C CA . GLY A 1 170 ? 9.227 27.781 22.188 1 94.56 170 GLY A CA 1
ATOM 1315 C C . GLY A 1 170 ? 10.648 27.266 22.344 1 94.56 170 GLY A C 1
ATOM 1316 O O . GLY A 1 170 ? 11.266 27.438 23.391 1 94.56 170 GLY A O 1
ATOM 1317 N N . GLY A 1 171 ? 11.109 26.609 21.328 1 92.69 171 GLY A N 1
ATOM 1318 C CA . GLY A 1 171 ? 12.484 26.141 21.344 1 92.69 171 GLY A CA 1
ATOM 1319 C C . GLY A 1 171 ? 13.5 27.25 21.422 1 92.69 171 GLY A C 1
ATOM 1320 O O . GLY A 1 171 ? 14.5 27.141 22.141 1 92.69 171 GLY A O 1
ATOM 1321 N N . MET A 1 172 ? 13.266 28.312 20.797 1 93.5 172 MET A N 1
ATOM 1322 C CA . MET A 1 172 ? 14.156 29.469 20.844 1 93.5 172 MET A CA 1
ATOM 1323 C C . MET A 1 172 ? 14.109 30.141 22.203 1 93.5 172 MET A C 1
ATOM 1325 O O . MET A 1 172 ? 15.141 30.625 22.688 1 93.5 172 MET A O 1
ATOM 1329 N N . ALA A 1 173 ? 13.039 30.141 22.812 1 94.75 173 ALA A N 1
ATOM 1330 C CA . ALA A 1 173 ? 12.852 30.844 24.078 1 94.75 173 ALA A CA 1
ATOM 1331 C C . ALA A 1 173 ? 13.281 29.969 25.25 1 94.75 173 ALA A C 1
ATOM 1333 O O . ALA A 1 173 ? 13.883 30.469 26.203 1 94.75 173 ALA A O 1
ATOM 1334 N N . PHE A 1 174 ? 12.969 28.672 25.156 1 94.56 174 PHE A N 1
ATOM 1335 C CA . PHE A 1 174 ? 13.117 27.859 26.359 1 94.56 174 PHE A CA 1
ATOM 1336 C C . PHE A 1 174 ? 13.969 26.625 26.062 1 94.56 174 PHE A C 1
ATOM 1338 O O . PHE A 1 174 ? 14.234 25.828 26.969 1 94.56 174 PHE A O 1
ATOM 1345 N N . GLY A 1 175 ? 14.43 26.469 24.906 1 91.81 175 GLY A N 1
ATOM 1346 C CA . GLY A 1 175 ? 15.109 25.25 24.5 1 91.81 175 GLY A CA 1
ATOM 1347 C C . GLY A 1 175 ? 16.359 24.969 25.312 1 91.81 175 GLY A C 1
ATOM 1348 O O . GLY A 1 175 ? 17.219 25.844 25.469 1 91.81 175 GLY A O 1
ATOM 1349 N N . LYS A 1 176 ? 16.484 23.766 25.953 1 91.5 176 LYS A N 1
ATOM 1350 C CA . LYS A 1 176 ? 17.641 23.344 26.734 1 91.5 176 LYS A CA 1
ATOM 1351 C C . LYS A 1 176 ? 18.094 21.938 26.344 1 91.5 176 LYS A C 1
ATOM 1353 O O . LYS A 1 176 ? 19.297 21.672 26.234 1 91.5 176 LYS A O 1
ATOM 1358 N N . HIS A 1 177 ? 17.172 21.016 26.203 1 93 177 HIS A N 1
ATOM 1359 C CA . HIS A 1 177 ? 17.469 19.625 25.906 1 93 177 HIS A CA 1
ATOM 1360 C C . HIS A 1 177 ? 17.125 19.281 24.453 1 93 177 HIS A C 1
ATOM 1362 O O . HIS A 1 177 ? 15.969 19.344 24.047 1 93 177 HIS A O 1
ATOM 1368 N N . LYS A 1 178 ? 18.125 18.797 23.703 1 90.75 178 LYS A N 1
ATOM 1369 C CA . LYS A 1 178 ? 17.938 18.438 22.312 1 90.75 178 LYS A CA 1
ATOM 1370 C C . LYS A 1 178 ? 17.125 17.156 22.172 1 90.75 178 LYS A C 1
ATOM 1372 O O . LYS A 1 178 ? 17.281 16.234 22.953 1 90.75 178 LYS A O 1
ATOM 1377 N N . MET A 1 179 ? 16.25 17.125 21.266 1 86.38 179 MET A N 1
ATOM 1378 C CA . MET A 1 179 ? 15.375 15.984 21.047 1 86.38 179 MET A CA 1
ATOM 1379 C C . MET A 1 179 ? 16.047 14.945 20.156 1 86.38 179 MET A C 1
ATOM 1381 O O . MET A 1 179 ? 15.992 13.75 20.438 1 86.38 179 MET A O 1
ATOM 1385 N N . ALA A 1 180 ? 16.578 15.32 19.062 1 84 180 ALA A N 1
ATOM 1386 C CA . ALA A 1 180 ? 17.281 14.477 18.094 1 84 180 ALA A CA 1
ATOM 1387 C C . ALA A 1 180 ? 18.5 15.188 17.547 1 84 180 ALA A C 1
ATOM 1389 O O . ALA A 1 180 ? 18.531 15.578 16.375 1 84 180 ALA A O 1
ATOM 1390 N N . PRO A 1 181 ? 19.547 15.227 18.203 1 86.12 181 PRO A N 1
ATOM 1391 C CA . PRO A 1 181 ? 20.703 16.062 17.875 1 86.12 181 PRO A CA 1
ATOM 1392 C C . PRO A 1 181 ? 21.359 15.672 16.562 1 86.12 181 PRO A C 1
ATOM 1394 O O . PRO A 1 181 ? 21.906 16.531 15.852 1 86.12 181 PRO A O 1
ATOM 1397 N N . HIS A 1 182 ? 21.297 14.453 16.172 1 85.06 182 HIS A N 1
ATOM 1398 C CA . HIS A 1 182 ? 21.984 14 14.977 1 85.06 182 HIS A CA 1
ATOM 1399 C C . HIS A 1 182 ? 21.109 14.141 13.742 1 85.06 182 HIS A C 1
ATOM 1401 O O . HIS A 1 182 ? 21.609 14.203 12.617 1 85.06 182 HIS A O 1
ATOM 1407 N N . ILE A 1 183 ? 19.875 14.211 13.938 1 86.44 183 ILE A N 1
ATOM 1408 C CA . ILE A 1 183 ? 18.922 14.266 12.828 1 86.44 183 ILE A CA 1
ATOM 1409 C C . ILE A 1 183 ? 18.469 15.711 12.617 1 86.44 183 ILE A C 1
ATOM 1411 O O . ILE A 1 183 ? 18.469 16.203 11.484 1 86.44 183 ILE A O 1
ATOM 1415 N N . SER A 1 184 ? 18.094 16.344 13.688 1 89.5 184 SER A N 1
ATOM 1416 C CA . SER A 1 184 ? 17.641 17.734 13.695 1 89.5 184 SER A CA 1
ATOM 1417 C C . SER A 1 184 ? 18.172 18.484 14.914 1 89.5 184 SER A C 1
ATOM 1419 O O . SER A 1 184 ? 17.469 18.625 15.914 1 89.5 184 SER A O 1
ATOM 1421 N N . PRO A 1 185 ? 19.219 19.016 14.773 1 88.38 185 PRO A N 1
ATOM 1422 C CA . PRO A 1 185 ? 19.922 19.594 15.922 1 88.38 185 PRO A CA 1
ATOM 1423 C C . PRO A 1 185 ? 19.188 20.781 16.531 1 88.38 185 PRO A C 1
ATOM 1425 O O . PRO A 1 185 ? 19.438 21.141 17.688 1 88.38 185 PRO A O 1
ATOM 1428 N N . LYS A 1 186 ? 18.344 21.375 15.891 1 86.94 186 LYS A N 1
ATOM 1429 C CA . LYS A 1 186 ? 17.688 22.594 16.391 1 86.94 186 LYS A CA 1
ATOM 1430 C C . LYS A 1 186 ? 16.422 22.25 17.172 1 86.94 186 LYS A C 1
ATOM 1432 O O . LYS A 1 186 ? 15.883 23.094 17.891 1 86.94 186 LYS A O 1
ATOM 1437 N N . LYS A 1 187 ? 15.992 21.047 17.141 1 91 187 LYS A N 1
ATOM 1438 C CA . LYS A 1 187 ? 14.766 20.672 17.844 1 91 187 LYS A CA 1
ATOM 1439 C C . LYS A 1 187 ? 15.047 20.328 19.297 1 91 187 LYS A C 1
ATOM 1441 O O . LYS A 1 187 ? 16.031 19.656 19.609 1 91 187 LYS A O 1
ATOM 1446 N N . THR A 1 188 ? 14.148 20.891 20.094 1 94.25 188 THR A N 1
ATOM 1447 C CA . THR A 1 188 ? 14.305 20.688 21.531 1 94.25 188 THR A CA 1
ATOM 1448 C C . THR A 1 188 ? 13.031 20.094 22.141 1 94.25 188 THR A C 1
ATOM 1450 O O . THR A 1 188 ? 11.953 20.203 21.547 1 94.25 188 THR A O 1
ATOM 1453 N N . LYS A 1 189 ? 13.18 19.422 23.328 1 94.38 189 LYS A N 1
ATOM 1454 C CA . LYS A 1 189 ? 12.031 18.844 24.031 1 94.38 189 LYS A CA 1
ATOM 1455 C C . LYS A 1 189 ? 11.078 19.938 24.5 1 94.38 189 LYS A C 1
ATOM 1457 O O . LYS A 1 189 ? 9.852 19.766 24.453 1 94.38 189 LYS A O 1
ATOM 1462 N N . GLU A 1 190 ? 11.672 21.016 25.016 1 96.5 190 GLU A N 1
ATOM 1463 C CA . GLU A 1 190 ? 10.859 22.156 25.422 1 96.5 190 GLU A CA 1
ATOM 1464 C C . GLU A 1 190 ? 10.086 22.75 24.25 1 96.5 190 GLU A C 1
ATOM 1466 O O . GLU A 1 190 ? 8.914 23.094 24.375 1 96.5 190 GLU A O 1
ATOM 1471 N N . GLY A 1 191 ? 10.695 22.844 23.172 1 95.75 191 GLY A N 1
ATOM 1472 C CA . GLY A 1 191 ? 10.031 23.297 21.953 1 95.75 191 GLY A CA 1
ATOM 1473 C C . GLY A 1 191 ? 8.891 22.406 21.531 1 95.75 191 GLY A C 1
ATOM 1474 O O . GLY A 1 191 ? 7.832 22.891 21.125 1 95.75 191 GLY A O 1
ATOM 1475 N N . ALA A 1 192 ? 9.148 21.125 21.625 1 96.12 192 ALA A N 1
ATOM 1476 C CA . ALA A 1 192 ? 8.117 20.156 21.266 1 96.12 192 ALA A CA 1
ATOM 1477 C C . ALA A 1 192 ? 6.863 20.328 22.109 1 96.12 192 ALA A C 1
ATOM 1479 O O . ALA A 1 192 ? 5.746 20.312 21.594 1 96.12 192 ALA A O 1
ATOM 1480 N N . LEU A 1 193 ? 7.043 20.438 23.375 1 96.62 193 LEU A N 1
ATOM 1481 C CA . LEU A 1 193 ? 5.914 20.625 24.281 1 96.62 193 LEU A CA 1
ATOM 1482 C C . LEU A 1 193 ? 5.191 21.938 23.969 1 96.62 193 LEU A C 1
ATOM 1484 O O . LEU A 1 193 ? 3.959 21.984 23.969 1 96.62 193 LEU A O 1
ATOM 1488 N N . CYS A 1 194 ? 5.941 22.969 23.734 1 97.31 194 CYS A N 1
ATOM 1489 C CA . CYS A 1 194 ? 5.352 24.25 23.344 1 97.31 194 CYS A CA 1
ATOM 1490 C C . CYS A 1 194 ? 4.574 24.125 22.047 1 97.31 194 CYS A C 1
ATOM 1492 O O . CYS A 1 194 ? 3.531 24.75 21.875 1 97.31 194 CYS A O 1
ATOM 1494 N N . GLY A 1 195 ? 5.098 23.344 21.141 1 97.31 195 GLY A N 1
ATOM 1495 C CA . GLY A 1 195 ? 4.414 23.109 19.875 1 97.31 195 GLY A CA 1
ATOM 1496 C C . GLY A 1 195 ? 3.062 22.438 20.047 1 97.31 195 GLY A C 1
ATOM 1497 O O . GLY A 1 195 ? 2.068 22.875 19.469 1 97.31 195 GLY A O 1
ATOM 1498 N N . ILE A 1 196 ? 3.037 21.438 20.859 1 97.81 196 ILE A N 1
ATOM 1499 C CA . ILE A 1 196 ? 1.801 20.703 21.109 1 97.81 196 ILE A CA 1
ATOM 1500 C C . ILE A 1 196 ? 0.779 21.641 21.766 1 97.81 196 ILE A C 1
ATOM 1502 O O . ILE A 1 196 ? -0.394 21.641 21.391 1 97.81 196 ILE A O 1
ATOM 1506 N N . CYS A 1 197 ? 1.232 22.438 22.688 1 98 197 CYS A N 1
ATOM 1507 C CA . CYS A 1 197 ? 0.347 23.359 23.375 1 98 197 CYS A CA 1
ATOM 1508 C C . CYS A 1 197 ? -0.185 24.422 22.406 1 98 197 CYS A C 1
ATOM 1510 O O . CYS A 1 197 ? -1.373 24.75 22.438 1 98 197 CYS A O 1
ATOM 1512 N N . THR A 1 198 ? 0.688 24.938 21.656 1 97.81 198 THR A N 1
ATOM 1513 C CA . THR A 1 198 ? 0.295 25.953 20.703 1 97.81 198 THR A CA 1
ATOM 1514 C C . THR A 1 198 ? -0.745 25.406 19.719 1 97.81 198 THR A C 1
ATOM 1516 O O . THR A 1 198 ? -1.76 26.062 19.453 1 97.81 198 THR A O 1
ATOM 1519 N N . SER A 1 199 ? -0.496 24.234 19.156 1 97.75 199 SER A N 1
ATOM 1520 C CA . SER A 1 199 ? -1.437 23.625 18.234 1 97.75 199 SER A CA 1
ATOM 1521 C C . SER A 1 199 ? -2.781 23.359 18.891 1 97.75 199 SER A C 1
ATOM 1523 O O . SER A 1 199 ? -3.834 23.547 18.281 1 97.75 199 SER A O 1
ATOM 1525 N N . PHE A 1 200 ? -2.723 22.922 20.125 1 98.12 200 PHE A N 1
ATOM 1526 C CA . PHE A 1 200 ? -3.941 22.641 20.875 1 98.12 200 PHE A CA 1
ATOM 1527 C C . PHE A 1 200 ? -4.781 23.906 21.031 1 98.12 200 PHE A C 1
ATOM 1529 O O . PHE A 1 200 ? -5.988 23.891 20.781 1 98.12 200 PHE A O 1
ATOM 1536 N N . VAL A 1 201 ? -4.195 24.984 21.422 1 98.12 201 VAL A N 1
ATOM 1537 C CA . VAL A 1 201 ? -4.883 26.266 21.641 1 98.12 201 VAL A CA 1
ATOM 1538 C C . VAL A 1 201 ? -5.43 26.781 20.312 1 98.12 201 VAL A C 1
ATOM 1540 O O . VAL A 1 201 ? -6.574 27.234 20.234 1 98.12 201 VAL A O 1
ATOM 1543 N N . LEU A 1 202 ? -4.625 26.719 19.328 1 97.56 202 LEU A N 1
ATOM 1544 C CA . LEU A 1 202 ? -5.055 27.203 18.016 1 97.56 202 LEU A CA 1
ATOM 1545 C C . LEU A 1 202 ? -6.254 26.406 17.5 1 97.56 202 LEU A C 1
ATOM 1547 O O . LEU A 1 202 ? -7.152 26.969 16.875 1 97.56 202 LEU A O 1
ATOM 1551 N N . ASN A 1 203 ? -6.277 25.125 17.734 1 97.62 203 ASN A N 1
ATOM 1552 C CA . ASN A 1 203 ? -7.395 24.297 17.266 1 97.62 203 ASN A CA 1
ATOM 1553 C C . ASN A 1 203 ? -8.656 24.578 18.078 1 97.62 203 ASN A C 1
ATOM 1555 O O . ASN A 1 203 ? -9.766 24.484 17.547 1 97.62 203 ASN A O 1
ATOM 1559 N N . ILE A 1 204 ? -8.508 24.938 19.391 1 97.19 204 ILE A N 1
ATOM 1560 C CA . ILE A 1 204 ? -9.664 25.359 20.172 1 97.19 204 ILE A CA 1
ATOM 1561 C C . ILE A 1 204 ? -10.25 26.641 19.578 1 97.19 204 ILE A C 1
ATOM 1563 O O . ILE A 1 204 ? -11.469 26.734 19.391 1 97.19 204 ILE A O 1
ATOM 1567 N N . PHE A 1 205 ? -9.391 27.531 19.281 1 96.81 205 PHE A N 1
ATOM 1568 C CA . PHE A 1 205 ? -9.844 28.781 18.672 1 96.81 205 PHE A CA 1
ATOM 1569 C C . PHE A 1 205 ? -10.523 28.516 17.328 1 96.81 205 PHE A C 1
ATOM 1571 O O . PHE A 1 205 ? -11.555 29.125 17.031 1 96.81 205 PHE A O 1
ATOM 1578 N N . ALA A 1 206 ? -9.938 27.672 16.531 1 95.25 206 ALA A N 1
ATOM 1579 C CA . ALA A 1 206 ? -10.523 27.344 15.234 1 95.25 206 ALA A CA 1
ATOM 1580 C C . ALA A 1 206 ? -11.898 26.719 15.398 1 95.25 206 ALA A C 1
ATOM 1582 O O . ALA A 1 206 ? -12.805 26.969 14.602 1 95.25 206 ALA A O 1
ATOM 1583 N N . MET A 1 207 ? -12.008 25.906 16.375 1 95.19 207 MET A N 1
ATOM 1584 C CA . MET A 1 207 ? -13.289 25.266 16.656 1 95.19 207 MET A CA 1
ATOM 1585 C C . MET A 1 207 ? -14.344 26.297 17.031 1 95.19 207 MET A C 1
ATOM 1587 O O . MET A 1 207 ? -15.492 26.219 16.594 1 95.19 207 MET A O 1
ATOM 1591 N N . LEU A 1 208 ? -14 27.219 17.891 1 94.56 208 LEU A N 1
ATOM 1592 C CA . LEU A 1 208 ? -14.914 28.281 18.297 1 94.56 208 LEU A CA 1
ATOM 1593 C C . LEU A 1 208 ? -15.312 29.156 17.125 1 94.56 208 LEU A C 1
ATOM 1595 O O . LEU A 1 208 ? -16.484 29.516 16.984 1 94.56 208 LEU A O 1
ATOM 1599 N N . LEU A 1 209 ? -14.367 29.422 16.328 1 94.12 209 LEU A N 1
ATOM 1600 C CA . LEU A 1 209 ? -14.633 30.219 15.141 1 94.12 209 LEU A CA 1
ATOM 1601 C C . LEU A 1 209 ? -15.57 29.484 14.188 1 94.12 209 LEU A C 1
ATOM 1603 O O . LEU A 1 209 ? -16.484 30.094 13.609 1 94.12 209 LEU A O 1
ATOM 1607 N N . PHE A 1 210 ? -15.289 28.234 13.977 1 93 210 PHE A N 1
ATOM 1608 C CA . PHE A 1 210 ? -16.141 27.422 13.117 1 93 210 PHE A CA 1
ATOM 1609 C C . PHE A 1 210 ? -17.578 27.406 13.633 1 93 210 PHE A C 1
ATOM 1611 O O . PHE A 1 210 ? -18.516 27.578 12.859 1 93 210 PHE A O 1
ATOM 1618 N N . ASN A 1 211 ? -17.766 27.203 14.922 1 92.62 211 ASN A N 1
ATOM 1619 C CA . ASN A 1 211 ? -19.109 27.125 15.508 1 92.62 211 ASN A CA 1
ATOM 1620 C C . ASN A 1 211 ? -19.844 28.453 15.383 1 92.62 211 ASN A C 1
ATOM 1622 O O . ASN A 1 211 ? -21.062 28.484 15.281 1 92.62 211 ASN A O 1
ATOM 1626 N N . LYS A 1 212 ? -19.141 29.484 15.312 1 92.31 212 LYS A N 1
ATOM 1627 C CA . LYS A 1 212 ? -19.734 30.812 15.18 1 92.31 212 LYS A CA 1
ATOM 1628 C C . LYS A 1 212 ? -20.125 31.094 13.734 1 92.31 212 LYS A C 1
ATOM 1630 O O . LYS A 1 212 ? -21.141 31.75 13.469 1 92.31 212 LYS A O 1
ATOM 1635 N N . LEU A 1 213 ? -19.375 30.609 12.797 1 90.38 213 LEU A N 1
ATOM 1636 C CA . LEU A 1 213 ? -19.531 31 11.398 1 90.38 213 LEU A CA 1
ATOM 1637 C C . LEU A 1 213 ? -20.297 29.953 10.617 1 90.38 213 LEU A C 1
ATOM 1639 O O . LEU A 1 213 ? -20.922 30.266 9.594 1 90.38 213 LEU A O 1
ATOM 1643 N N . ALA A 1 214 ? -20.25 28.781 11.047 1 88.5 214 ALA A N 1
ATOM 1644 C CA . ALA A 1 214 ? -20.828 27.688 10.281 1 88.5 214 ALA A CA 1
ATOM 1645 C C . ALA A 1 214 ? -22.344 27.656 10.43 1 88.5 214 ALA A C 1
ATOM 1647 O O . ALA A 1 214 ? -22.891 28.219 11.383 1 88.5 214 ALA A O 1
ATOM 1648 N N . TYR A 1 215 ? -23.016 27.062 9.445 1 86.5 215 TYR A N 1
ATOM 1649 C CA . TYR A 1 215 ? -24.469 26.938 9.469 1 86.5 215 TYR A CA 1
ATOM 1650 C C . TYR A 1 215 ? -24.906 26.031 10.609 1 86.5 215 TYR A C 1
ATOM 1652 O O . TYR A 1 215 ? -25.953 26.281 11.227 1 86.5 215 TYR A O 1
ATOM 1660 N N . SER A 1 216 ? -24.156 25 10.852 1 86.56 216 SER A N 1
ATOM 1661 C CA . SER A 1 216 ? -24.422 24.078 11.945 1 86.56 216 SER A CA 1
ATOM 1662 C C . SER A 1 216 ? -23.188 23.875 12.82 1 86.56 216 SER A C 1
ATOM 1664 O O . SER A 1 216 ? -22.094 23.641 12.312 1 86.56 216 SER A O 1
ATOM 1666 N N . PRO A 1 217 ? -23.531 23.969 14.07 1 87.62 217 PRO A N 1
ATOM 1667 C CA . PRO A 1 217 ? -22.391 23.75 14.969 1 87.62 217 PRO A CA 1
ATOM 1668 C C . PRO A 1 217 ? -21.906 22.312 14.977 1 87.62 217 PRO A C 1
ATOM 1670 O O . PRO A 1 217 ? -22.625 21.406 14.539 1 87.62 217 PRO A O 1
ATOM 1673 N N . LEU A 1 218 ? -20.672 22.203 15.492 1 91.81 218 LEU A N 1
ATOM 1674 C CA . LEU A 1 218 ? -20.094 20.875 15.594 1 91.81 218 LEU A CA 1
ATOM 1675 C C . LEU A 1 218 ? -20.797 20.047 16.656 1 91.81 218 LEU A C 1
ATOM 1677 O O . LEU A 1 218 ? -21.188 20.578 17.703 1 91.81 218 LEU A O 1
ATOM 1681 N N . ASN A 1 219 ? -20.938 18.812 16.328 1 91.06 219 ASN A N 1
ATOM 1682 C CA . ASN A 1 219 ? -21.438 17.859 17.328 1 91.06 219 ASN A CA 1
ATOM 1683 C C . ASN A 1 219 ? -20.531 17.812 18.547 1 91.06 219 ASN A C 1
ATOM 1685 O O . ASN A 1 219 ? -19.312 17.703 18.422 1 91.06 219 ASN A O 1
ATOM 1689 N N . LYS A 1 220 ? -21.188 17.812 19.797 1 92.44 220 LYS A N 1
ATOM 1690 C CA . LYS A 1 220 ? -20.422 17.875 21.031 1 92.44 220 LYS A CA 1
ATOM 1691 C C . LYS A 1 220 ? -19.516 16.656 21.172 1 92.44 220 LYS A C 1
ATOM 1693 O O . LYS A 1 220 ? -18.375 16.766 21.641 1 92.44 220 LYS A O 1
ATOM 1698 N N . ASN A 1 221 ? -19.922 15.492 20.781 1 94.75 221 ASN A N 1
ATOM 1699 C CA . ASN A 1 221 ? -19.125 14.273 20.875 1 94.75 221 ASN A CA 1
ATOM 1700 C C . ASN A 1 221 ? -17.938 14.312 19.938 1 94.75 221 ASN A C 1
ATOM 1702 O O . ASN A 1 221 ? -16.859 13.836 20.281 1 94.75 221 ASN A O 1
ATOM 1706 N N . LEU A 1 222 ? -18.141 14.875 18.797 1 94.94 222 LEU A N 1
ATOM 1707 C CA . LEU A 1 222 ? -17.047 15 17.844 1 94.94 222 LEU A CA 1
ATOM 1708 C C . LEU A 1 222 ? -15.992 15.984 18.344 1 94.94 222 LEU A C 1
ATOM 1710 O O . LEU A 1 222 ? -14.789 15.742 18.219 1 94.94 222 LEU A O 1
ATOM 1714 N N . VAL A 1 223 ? -16.516 17.062 18.938 1 95 223 VAL A N 1
ATOM 1715 C CA . VAL A 1 223 ? -15.617 18.078 19.484 1 95 223 VAL A CA 1
ATOM 1716 C C . VAL A 1 223 ? -14.734 17.453 20.562 1 95 223 VAL A C 1
ATOM 1718 O O . VAL A 1 223 ? -13.516 17.641 20.562 1 95 223 VAL A O 1
ATOM 1721 N N . THR A 1 224 ? -15.352 16.734 21.453 1 95.88 224 THR A N 1
ATOM 1722 C CA . THR A 1 224 ? -14.617 16.062 22.531 1 95.88 224 THR A CA 1
ATOM 1723 C C . THR A 1 224 ? -13.578 15.109 21.953 1 95.88 224 THR A C 1
ATOM 1725 O O . THR A 1 224 ? -12.438 15.078 22.422 1 95.88 224 THR A O 1
ATOM 1728 N N . THR A 1 225 ? -13.945 14.383 20.953 1 96.56 225 THR A N 1
ATOM 1729 C CA . THR A 1 225 ? -13.047 13.414 20.328 1 96.56 225 THR A CA 1
ATOM 1730 C C . THR A 1 225 ? -11.852 14.125 19.688 1 96.56 225 THR A C 1
ATOM 1732 O O . THR A 1 225 ? -10.711 13.695 19.844 1 96.56 225 THR A O 1
ATOM 1735 N N . LEU A 1 226 ? -12.133 15.164 18.984 1 97.38 226 LEU A N 1
ATOM 1736 C CA . LEU A 1 226 ? -11.078 15.898 18.281 1 97.38 226 LEU A CA 1
ATOM 1737 C C . LEU A 1 226 ? -10.133 16.562 19.281 1 97.38 226 LEU A C 1
ATOM 1739 O O . LEU A 1 226 ? -8.914 16.578 19.078 1 97.38 226 LEU A O 1
ATOM 1743 N N . LEU A 1 227 ? -10.672 17.062 20.375 1 97 227 LEU A N 1
ATOM 1744 C CA . LEU A 1 227 ? -9.844 17.719 21.375 1 97 227 LEU A CA 1
ATOM 1745 C C . LEU A 1 227 ? -8.961 16.719 22.094 1 97 227 LEU A C 1
ATOM 1747 O O . LEU A 1 227 ? -7.801 17.016 22.406 1 97 227 LEU A O 1
ATOM 1751 N N . ILE A 1 228 ? -9.453 15.555 22.359 1 97.19 228 ILE A N 1
ATOM 1752 C CA . ILE A 1 228 ? -8.672 14.5 23.016 1 97.19 228 ILE A CA 1
ATOM 1753 C C . ILE A 1 228 ? -7.582 14.016 22.062 1 97.19 228 ILE A C 1
ATOM 1755 O O . ILE A 1 228 ? -6.461 13.727 22.484 1 97.19 228 ILE A O 1
ATOM 1759 N N . ALA A 1 229 ? -7.898 13.969 20.797 1 97.75 229 ALA A N 1
ATOM 1760 C CA . ALA A 1 229 ? -6.977 13.43 19.797 1 97.75 229 ALA A CA 1
ATOM 1761 C C . ALA A 1 229 ? -5.91 14.453 19.422 1 97.75 229 ALA A C 1
ATOM 1763 O O . ALA A 1 229 ? -4.844 14.094 18.922 1 97.75 229 ALA A O 1
ATOM 1764 N N . GLU A 1 230 ? -6.195 15.734 19.672 1 98.12 230 GLU A N 1
ATOM 1765 C CA . GLU A 1 230 ? -5.395 16.828 19.125 1 98.12 230 GLU A CA 1
ATOM 1766 C C . GLU A 1 230 ? -3.939 16.719 19.578 1 98.12 230 GLU A C 1
ATOM 1768 O O . GLU A 1 230 ? -3.021 16.844 18.766 1 98.12 230 GLU A O 1
ATOM 1773 N N . PRO A 1 231 ? -3.666 16.469 20.906 1 98 231 PRO A N 1
ATOM 1774 C CA . PRO A 1 231 ? -2.264 16.375 21.312 1 98 231 PRO A CA 1
ATOM 1775 C C . PRO A 1 231 ? -1.537 15.203 20.641 1 98 231 PRO A C 1
ATOM 1777 O O . PRO A 1 231 ? -0.338 15.297 20.359 1 98 231 PRO A O 1
ATOM 1780 N N . PHE A 1 232 ? -2.225 14.195 20.422 1 97.12 232 PHE A N 1
ATOM 1781 C CA . PHE A 1 232 ? -1.632 13.039 19.766 1 97.12 232 PHE A CA 1
ATOM 1782 C C . PHE A 1 232 ? -1.347 13.328 18.297 1 97.12 232 PHE A C 1
ATOM 1784 O O . PHE A 1 232 ? -0.293 12.961 17.781 1 97.12 232 PHE A O 1
ATOM 1791 N N . VAL A 1 233 ? -2.318 13.961 17.641 1 97.81 233 VAL A N 1
ATOM 1792 C CA . VAL A 1 233 ? -2.137 14.336 16.234 1 97.81 233 VAL A CA 1
ATOM 1793 C C . VAL A 1 233 ? -0.951 15.289 16.109 1 97.81 233 VAL A C 1
ATOM 1795 O O . VAL A 1 233 ? -0.121 15.141 15.211 1 97.81 233 VAL A O 1
ATOM 1798 N N . ALA A 1 234 ? -0.861 16.219 17.031 1 97.81 234 ALA A N 1
ATOM 1799 C CA . ALA A 1 234 ? 0.243 17.172 17.047 1 97.81 234 ALA A CA 1
ATOM 1800 C C . ALA A 1 234 ? 1.579 16.469 17.25 1 97.81 234 ALA A C 1
ATOM 1802 O O . ALA A 1 234 ? 2.547 16.734 16.531 1 97.81 234 ALA A O 1
ATOM 1803 N N . PHE A 1 235 ? 1.625 15.602 18.172 1 96.94 235 PHE A N 1
ATOM 1804 C CA . PHE A 1 235 ? 2.846 14.859 18.469 1 96.94 235 PHE A CA 1
ATOM 1805 C C . PHE A 1 235 ? 3.297 14.062 17.25 1 96.94 235 PHE A C 1
ATOM 1807 O O . PHE A 1 235 ? 4.473 14.094 16.875 1 96.94 235 PHE A O 1
ATOM 1814 N N . LEU A 1 236 ? 2.363 13.367 16.672 1 96.31 236 LEU A N 1
ATOM 1815 C CA . LEU A 1 236 ? 2.713 12.516 15.539 1 96.31 236 LEU A CA 1
ATOM 1816 C C . LEU A 1 236 ? 3.064 13.359 14.312 1 96.31 236 LEU A C 1
ATOM 1818 O O . LEU A 1 236 ? 3.848 12.93 13.461 1 96.31 236 LEU A O 1
ATOM 1822 N N . SER A 1 237 ? 2.479 14.484 14.234 1 96.81 237 SER A N 1
ATOM 1823 C CA . SER A 1 237 ? 2.885 15.383 13.156 1 96.81 237 SER A CA 1
ATOM 1824 C C . SER A 1 237 ? 4.367 15.734 13.258 1 96.81 237 SER A C 1
ATOM 1826 O O . SER A 1 237 ? 5.059 15.82 12.242 1 96.81 237 SER A O 1
ATOM 1828 N N . MET A 1 238 ? 4.84 15.961 14.43 1 95.12 238 MET A N 1
ATOM 1829 C CA . MET A 1 238 ? 6.258 16.234 14.656 1 95.12 238 MET A CA 1
ATOM 1830 C C . MET A 1 238 ? 7.109 15.031 14.242 1 95.12 238 MET A C 1
ATOM 1832 O O . MET A 1 238 ? 8.219 15.203 13.742 1 95.12 238 MET A O 1
ATOM 1836 N N . MET A 1 239 ? 6.547 13.898 14.508 1 94 239 MET A N 1
ATOM 1837 C CA . MET A 1 239 ? 7.258 12.688 14.102 1 94 239 MET A CA 1
ATOM 1838 C C . MET A 1 239 ? 7.352 12.594 12.578 1 94 239 MET A C 1
ATOM 1840 O O . MET A 1 239 ? 8.312 12.031 12.047 1 94 239 MET A O 1
ATOM 1844 N N . GLY A 1 240 ? 6.32 13.109 11.898 1 95.38 240 GLY A N 1
ATOM 1845 C CA . GLY A 1 240 ? 6.406 13.172 10.445 1 95.38 240 GLY A CA 1
ATOM 1846 C C . GLY A 1 240 ? 7.586 13.992 9.953 1 95.38 240 GLY A C 1
ATOM 1847 O O . GLY A 1 240 ? 8.328 13.555 9.07 1 95.38 240 GLY A O 1
ATOM 1848 N N . ASP A 1 241 ? 7.77 15.07 10.555 1 94.19 241 ASP A N 1
ATOM 1849 C CA . ASP A 1 241 ? 8.891 15.945 10.227 1 94.19 241 ASP A CA 1
ATOM 1850 C C . ASP A 1 241 ? 10.227 15.266 10.531 1 94.19 241 ASP A C 1
ATOM 1852 O O . ASP A 1 241 ? 11.164 15.344 9.742 1 94.19 241 ASP A O 1
ATOM 1856 N N . LEU A 1 242 ? 10.312 14.648 11.625 1 92.75 242 LEU A N 1
ATOM 1857 C CA . LEU A 1 242 ? 11.531 13.945 12.008 1 92.75 242 LEU A CA 1
ATOM 1858 C C . LEU A 1 242 ? 11.82 12.789 11.062 1 92.75 242 LEU A C 1
ATOM 1860 O O . LEU A 1 242 ? 12.977 12.516 10.742 1 92.75 242 LEU A O 1
ATOM 1864 N N . SER A 1 243 ? 10.758 12.094 10.688 1 93.81 243 SER A N 1
ATOM 1865 C CA . SER A 1 243 ? 10.922 11.008 9.734 1 93.81 243 SER A CA 1
ATOM 1866 C C . SER A 1 243 ? 11.531 11.5 8.43 1 93.81 243 SER A C 1
ATOM 1868 O O . SER A 1 243 ? 12.422 10.859 7.867 1 93.81 243 SER A O 1
ATOM 1870 N N . ALA A 1 244 ? 11.008 12.594 7.977 1 94.31 244 ALA A N 1
ATOM 1871 C CA . ALA A 1 244 ? 11.539 13.188 6.758 1 94.31 244 ALA A CA 1
ATOM 1872 C C . ALA A 1 244 ? 13 13.586 6.938 1 94.31 244 ALA A C 1
ATOM 1874 O O . ALA A 1 244 ? 13.812 13.453 6.012 1 94.31 244 ALA A O 1
ATOM 1875 N N . SER A 1 245 ? 13.352 14.062 8.047 1 92.88 245 SER A N 1
ATOM 1876 C CA . SER A 1 245 ? 14.734 14.445 8.344 1 92.88 245 SER A CA 1
ATOM 1877 C C . SER A 1 245 ? 15.656 13.234 8.312 1 92.88 245 SER A C 1
ATOM 1879 O O . SER A 1 245 ? 16.766 13.312 7.781 1 92.88 245 SER A O 1
ATOM 1881 N N . VAL A 1 246 ? 15.227 12.148 8.922 1 91.62 246 VAL A N 1
ATOM 1882 C CA . VAL A 1 246 ? 16.031 10.93 8.898 1 91.62 246 VAL A CA 1
ATOM 1883 C C . VAL A 1 246 ? 16.266 10.5 7.453 1 91.62 246 VAL A C 1
ATOM 1885 O O . VAL A 1 246 ? 17.391 10.141 7.082 1 91.62 246 VAL A O 1
ATOM 1888 N N . LEU A 1 247 ? 15.211 10.539 6.676 1 92.31 247 LEU A N 1
ATOM 1889 C CA . LEU A 1 247 ? 15.297 10.18 5.266 1 92.31 247 LEU A CA 1
ATOM 1890 C C . LEU A 1 247 ? 16.328 11.031 4.551 1 92.31 247 LEU A C 1
ATOM 1892 O O . LEU A 1 247 ? 17.203 10.508 3.854 1 92.31 247 LEU A O 1
ATOM 1896 N N . LYS A 1 248 ? 16.266 12.258 4.762 1 93.44 248 LYS A N 1
ATOM 1897 C CA . LYS A 1 248 ? 17.188 13.18 4.117 1 93.44 248 LYS A CA 1
ATOM 1898 C C . LYS A 1 248 ? 18.625 12.906 4.57 1 93.44 248 LYS A C 1
ATOM 1900 O O . LYS A 1 248 ? 19.547 12.852 3.748 1 93.44 248 LYS A O 1
ATOM 1905 N N . ARG A 1 249 ? 18.812 12.672 5.828 1 90.94 249 ARG A N 1
ATOM 1906 C CA . ARG A 1 249 ? 20.141 12.453 6.383 1 90.94 249 ARG A CA 1
ATOM 1907 C C . ARG A 1 249 ? 20.719 11.125 5.898 1 90.94 249 ARG A C 1
ATOM 1909 O O . ARG A 1 249 ? 21.938 11.008 5.711 1 90.94 249 ARG A O 1
ATOM 1916 N N . ASN A 1 250 ? 19.906 10.164 5.691 1 90.62 250 ASN A N 1
ATOM 1917 C CA . ASN A 1 250 ? 20.375 8.883 5.16 1 90.62 250 ASN A CA 1
ATOM 1918 C C . ASN A 1 250 ? 21.062 9.055 3.811 1 90.62 250 ASN A C 1
ATOM 1920 O O . ASN A 1 250 ? 21.922 8.25 3.443 1 90.62 250 ASN A O 1
ATOM 1924 N N . PHE A 1 251 ? 20.703 10.055 3.131 1 90.75 251 PHE A N 1
ATOM 1925 C CA . PHE A 1 251 ? 21.266 10.258 1.8 1 90.75 251 PHE A CA 1
ATOM 1926 C C . PHE A 1 251 ? 22.078 11.539 1.744 1 90.75 251 PHE A C 1
ATOM 1928 O O . PHE A 1 251 ? 22.328 12.078 0.664 1 90.75 251 PHE A O 1
ATOM 1935 N N . ASP A 1 252 ? 22.328 12.156 2.887 1 90.56 252 ASP A N 1
ATOM 1936 C CA . ASP A 1 252 ? 23.25 13.281 3.09 1 90.56 252 ASP A CA 1
ATOM 1937 C C . ASP A 1 252 ? 22.719 14.539 2.402 1 90.56 252 ASP A C 1
ATOM 1939 O O . ASP A 1 252 ? 23.484 15.25 1.739 1 90.56 252 ASP A O 1
ATOM 1943 N N . VAL A 1 253 ? 21.453 14.773 2.436 1 89.62 253 VAL A N 1
ATOM 1944 C CA . VAL A 1 253 ? 20.844 15.992 1.912 1 89.62 253 VAL A CA 1
ATOM 1945 C C . VAL A 1 253 ? 20.078 16.703 3.023 1 89.62 253 VAL A C 1
ATOM 1947 O O . VAL A 1 253 ? 19.672 16.078 4.008 1 89.62 253 VAL A O 1
ATOM 1950 N N . LYS A 1 254 ? 19.922 17.969 2.824 1 88.62 254 LYS A N 1
ATOM 1951 C CA . LYS A 1 254 ? 19.234 18.766 3.832 1 88.62 254 LYS A CA 1
ATOM 1952 C C . LYS A 1 254 ? 17.781 19.016 3.434 1 88.62 254 LYS A C 1
ATOM 1954 O O . LYS A 1 254 ? 16.906 19.125 4.297 1 88.62 254 LYS A O 1
ATOM 1959 N N . ASP A 1 255 ? 17.594 19.219 2.148 1 91.62 255 ASP A N 1
ATOM 1960 C CA . ASP A 1 255 ? 16.25 19.469 1.613 1 91.62 255 ASP A CA 1
ATOM 1961 C C . ASP A 1 255 ? 15.922 18.5 0.48 1 91.62 255 ASP A C 1
ATOM 1963 O O . ASP A 1 255 ? 16.812 18.047 -0.241 1 91.62 255 ASP A O 1
ATOM 1967 N N . PHE A 1 256 ? 14.617 18.156 0.36 1 91.88 256 PHE A N 1
ATOM 1968 C CA . PHE A 1 256 ? 14.18 17.234 -0.678 1 91.88 256 PHE A CA 1
ATOM 1969 C C . PHE A 1 256 ? 14.25 17.891 -2.053 1 91.88 256 PHE A C 1
ATOM 1971 O O . PHE A 1 256 ? 14.453 17.203 -3.061 1 91.88 256 PHE A O 1
ATOM 1978 N N . GLY A 1 257 ? 13.938 19.094 -2.111 1 88.5 257 GLY A N 1
ATOM 1979 C CA . GLY A 1 257 ? 13.891 19.812 -3.371 1 88.5 257 GLY A CA 1
ATOM 1980 C C . GLY A 1 257 ? 14.125 21.297 -3.215 1 88.5 257 GLY A C 1
ATOM 1981 O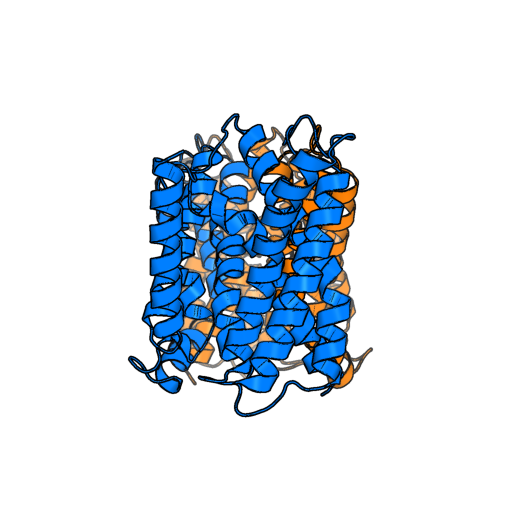 O . GLY A 1 257 ? 14.523 21.766 -2.143 1 88.5 257 GLY A O 1
ATOM 1982 N N . LYS A 1 258 ? 13.961 22.031 -4.391 1 84.94 258 LYS A N 1
ATOM 1983 C CA . LYS A 1 258 ? 14.234 23.469 -4.383 1 84.94 258 LYS A CA 1
ATOM 1984 C C . LYS A 1 258 ? 13.078 24.25 -5.008 1 84.94 258 LYS A C 1
ATOM 1986 O O . LYS A 1 258 ? 13.242 25.406 -5.395 1 84.94 258 LYS A O 1
ATOM 1991 N N . ILE A 1 259 ? 11.992 23.547 -5.102 1 82.31 259 ILE A N 1
ATOM 1992 C CA . ILE A 1 259 ? 10.852 24.172 -5.77 1 82.31 259 ILE A CA 1
ATOM 1993 C C . ILE A 1 259 ? 10.438 25.422 -5.012 1 82.31 259 ILE A C 1
ATOM 1995 O O . ILE A 1 259 ? 9.961 26.391 -5.613 1 82.31 259 ILE A O 1
ATOM 1999 N N . PHE A 1 260 ? 10.523 25.375 -3.695 1 83.12 260 PHE A N 1
ATOM 2000 C CA . PHE A 1 260 ? 10.227 26.531 -2.861 1 83.12 260 PHE A CA 1
ATOM 2001 C C . PHE A 1 260 ? 11.516 27.188 -2.359 1 83.12 260 PHE A C 1
ATOM 2003 O O . PHE A 1 260 ? 12.07 26.75 -1.348 1 83.12 260 PHE A O 1
ATOM 2010 N N . PRO A 1 261 ? 11.867 28.266 -3.064 1 79.94 261 PRO A N 1
ATOM 2011 C CA . PRO A 1 261 ? 13.117 28.906 -2.658 1 79.94 261 PRO A CA 1
ATOM 2012 C C . PRO A 1 261 ? 13.148 29.266 -1.173 1 79.94 261 PRO A C 1
ATOM 2014 O O . PRO A 1 261 ? 12.234 29.922 -0.678 1 79.94 261 PRO A O 1
ATOM 2017 N N . GLY A 1 262 ? 14.07 28.781 -0.545 1 76 262 GLY A N 1
ATOM 2018 C CA . GLY A 1 262 ? 14.227 29.062 0.874 1 76 262 GLY A CA 1
ATOM 2019 C C . GLY A 1 262 ? 13.438 28.109 1.755 1 76 262 GLY A C 1
ATOM 2020 O O . GLY A 1 262 ? 13.641 28.062 2.971 1 76 262 GLY A O 1
ATOM 2021 N N . HIS A 1 263 ? 12.547 27.359 1.136 1 82.44 263 HIS A N 1
ATOM 2022 C CA . HIS A 1 263 ? 11.664 26.5 1.922 1 82.44 263 HIS A CA 1
ATOM 2023 C C . HIS A 1 263 ? 11.805 25.047 1.51 1 82.44 263 HIS A C 1
ATOM 2025 O O . HIS A 1 263 ? 11.109 24.172 2.047 1 82.44 263 HIS A O 1
ATOM 2031 N N . GLY A 1 264 ? 12.648 24.828 0.567 1 90.12 264 GLY A N 1
ATOM 2032 C CA . GLY A 1 264 ? 12.891 23.453 0.16 1 90.12 264 GLY A CA 1
ATOM 2033 C C . GLY A 1 264 ? 11.891 22.938 -0.854 1 90.12 264 GLY A C 1
ATOM 2034 O O . GLY A 1 264 ? 11.516 23.656 -1.784 1 90.12 264 GLY A O 1
ATOM 2035 N N . GLY A 1 265 ? 11.562 21.688 -0.757 1 92.06 265 GLY A N 1
ATOM 2036 C CA . GLY A 1 265 ? 10.633 21.078 -1.69 1 92.06 265 GLY A CA 1
ATOM 2037 C C . GLY A 1 265 ? 9.242 20.906 -1.116 1 92.06 265 GLY A C 1
ATOM 2038 O O . GLY A 1 265 ? 8.93 21.453 -0.049 1 92.06 265 GLY A O 1
ATOM 2039 N N . VAL A 1 266 ? 8.391 20.234 -1.866 1 93.5 266 VAL A N 1
ATOM 2040 C CA . VAL A 1 266 ? 7.027 19.953 -1.434 1 93.5 266 VAL A CA 1
ATOM 2041 C C . VAL A 1 266 ? 7.051 19.016 -0.224 1 93.5 266 VAL A C 1
ATOM 2043 O O . VAL A 1 266 ? 6.328 19.234 0.751 1 93.5 266 VAL A O 1
ATOM 2046 N N . MET A 1 267 ? 7.879 18.016 -0.34 1 94.12 267 MET A N 1
ATOM 2047 C CA . MET A 1 267 ? 7.957 17.047 0.749 1 94.12 267 MET A CA 1
ATOM 2048 C C . MET A 1 267 ? 8.445 17.703 2.033 1 94.12 267 MET A C 1
ATOM 2050 O O . MET A 1 267 ? 8.07 17.297 3.131 1 94.12 267 MET A O 1
ATOM 2054 N N . ASP A 1 268 ? 9.25 18.734 1.939 1 93.12 268 ASP A N 1
ATOM 2055 C CA . ASP A 1 268 ? 9.742 19.469 3.107 1 93.12 268 ASP A CA 1
ATOM 2056 C C . ASP A 1 268 ? 8.617 20.25 3.785 1 93.12 268 ASP A C 1
ATOM 2058 O O . ASP A 1 268 ? 8.633 20.438 5.004 1 93.12 268 ASP A O 1
ATOM 2062 N N . ARG A 1 269 ? 7.68 20.578 2.969 1 90.81 269 ARG A N 1
ATOM 2063 C CA . ARG A 1 269 ? 6.625 21.453 3.488 1 90.81 269 ARG A CA 1
ATOM 2064 C C . ARG A 1 269 ? 5.438 20.625 3.984 1 90.81 269 ARG A C 1
ATOM 2066 O O . ARG A 1 269 ? 4.637 21.109 4.789 1 90.81 269 ARG A O 1
ATOM 2073 N N . PHE A 1 270 ? 5.359 19.422 3.541 1 94 270 PHE A N 1
ATOM 2074 C CA . PHE A 1 270 ? 4.164 18.656 3.865 1 94 270 PHE A CA 1
ATOM 2075 C C . PHE A 1 270 ? 4.52 17.422 4.68 1 94 270 PHE A C 1
ATOM 2077 O O . PHE A 1 270 ? 3.668 16.562 4.93 1 94 270 PHE A O 1
ATOM 2084 N N . ASP A 1 271 ? 5.727 17.297 5.094 1 95.62 271 ASP A N 1
ATOM 2085 C CA . ASP A 1 271 ? 6.16 16.109 5.824 1 95.62 271 ASP A CA 1
ATOM 2086 C C . ASP A 1 271 ? 5.375 15.953 7.121 1 95.62 271 ASP A C 1
ATOM 2088 O O . ASP A 1 271 ? 4.965 14.844 7.465 1 95.62 271 ASP A O 1
ATOM 2092 N N . SER A 1 272 ? 5.051 17.062 7.812 1 96.56 272 SER A N 1
ATOM 2093 C CA . SER A 1 272 ? 4.242 17 9.023 1 96.56 272 SER A CA 1
ATOM 2094 C C . SER A 1 272 ? 2.775 16.734 8.703 1 96.56 272 SER A C 1
ATOM 2096 O O . SER A 1 272 ? 2.119 15.938 9.375 1 96.56 272 SER A O 1
ATOM 2098 N N . SER A 1 273 ? 2.324 17.344 7.672 1 95.69 273 SER A N 1
ATOM 2099 C CA . SER A 1 273 ? 0.918 17.234 7.305 1 95.69 273 SER A CA 1
ATOM 2100 C C . SER A 1 273 ? 0.592 15.836 6.785 1 95.69 273 SER A C 1
ATOM 2102 O O . SER A 1 273 ? -0.539 15.367 6.926 1 95.69 273 SER A O 1
ATOM 2104 N N . LEU A 1 274 ? 1.532 15.164 6.285 1 96.19 274 LEU A N 1
ATOM 2105 C CA . LEU A 1 274 ? 1.334 13.812 5.773 1 96.19 274 LEU A CA 1
ATOM 2106 C C . LEU A 1 274 ? 1.112 12.828 6.918 1 96.19 274 LEU A C 1
ATOM 2108 O O . LEU A 1 274 ? 0.711 11.688 6.691 1 96.19 274 LEU A O 1
ATOM 2112 N N . PHE A 1 275 ? 1.386 13.25 8.102 1 96.81 275 PHE A N 1
ATOM 2113 C CA . PHE A 1 275 ? 1.032 12.453 9.273 1 96.81 275 PHE A CA 1
ATOM 2114 C C . PHE A 1 275 ? -0.255 12.961 9.906 1 96.81 275 PHE A C 1
ATOM 2116 O O . PHE A 1 275 ? -1.161 12.18 10.203 1 96.81 275 PHE A O 1
ATOM 2123 N N . SER A 1 276 ? -0.406 14.273 10.008 1 97.62 276 SER A N 1
ATOM 2124 C CA . SER A 1 276 ? -1.519 14.852 10.758 1 97.62 276 SER A CA 1
ATOM 2125 C C . SER A 1 276 ? -2.838 14.664 10.016 1 97.62 276 SER A C 1
ATOM 2127 O O . SER A 1 276 ? -3.869 14.391 10.633 1 97.62 276 SER A O 1
ATOM 2129 N N . ILE A 1 277 ? -2.816 14.797 8.711 1 96.19 277 ILE A N 1
ATOM 2130 C CA . ILE A 1 277 ? -4.039 14.719 7.914 1 96.19 277 ILE A CA 1
ATOM 2131 C C . ILE A 1 277 ? -4.574 13.289 7.926 1 96.19 277 ILE A C 1
ATOM 2133 O O . ILE A 1 277 ? -5.734 13.055 8.266 1 96.19 277 ILE A O 1
ATOM 2137 N N . PRO A 1 278 ? -3.73 12.352 7.625 1 94.69 278 PRO A N 1
ATOM 2138 C CA . PRO A 1 278 ? -4.219 10.977 7.723 1 94.69 278 PRO A CA 1
ATOM 2139 C C . PRO A 1 278 ? -4.672 10.609 9.133 1 94.69 278 PRO A C 1
ATOM 2141 O O . PRO A 1 278 ? -5.648 9.875 9.305 1 94.69 278 PRO A O 1
ATOM 2144 N N . LEU A 1 279 ? -4.027 11.086 10.094 1 95.75 279 LEU A N 1
ATOM 2145 C CA . LEU A 1 279 ? -4.43 10.797 11.469 1 95.75 279 LEU A CA 1
ATOM 2146 C C . LEU A 1 279 ? -5.789 11.414 11.773 1 95.75 279 LEU A C 1
ATOM 2148 O O . LEU A 1 279 ? -6.617 10.797 12.453 1 95.75 279 LEU A O 1
ATOM 2152 N N . THR A 1 280 ? -5.918 12.617 11.312 1 96.44 280 THR A N 1
ATOM 2153 C CA . THR A 1 280 ? -7.223 13.258 11.469 1 96.44 280 THR A CA 1
ATOM 2154 C C . THR A 1 280 ? -8.312 12.422 10.812 1 96.44 280 THR A C 1
ATOM 2156 O O . THR A 1 280 ? -9.375 12.203 11.398 1 96.44 280 THR A O 1
ATOM 2159 N N . TYR A 1 281 ? -8.039 12 9.625 1 93.44 281 TYR A N 1
ATOM 2160 C CA . TYR A 1 281 ? -8.984 11.133 8.922 1 93.44 281 TYR A CA 1
ATOM 2161 C C . TYR A 1 281 ? -9.305 9.898 9.75 1 93.44 281 TYR A C 1
ATOM 2163 O O . TYR A 1 281 ? -10.477 9.516 9.883 1 93.44 281 TYR A O 1
ATOM 2171 N N . CYS A 1 282 ? -8.328 9.273 10.32 1 90.5 282 CYS A N 1
ATOM 2172 C CA . CYS A 1 282 ? -8.492 8.062 11.109 1 90.5 282 CYS A CA 1
ATOM 2173 C C . CYS A 1 282 ? -9.344 8.328 12.344 1 90.5 282 CYS A C 1
ATOM 2175 O O . CYS A 1 282 ? -10.25 7.555 12.664 1 90.5 282 CYS A O 1
ATOM 2177 N N . VAL A 1 283 ? -9.078 9.391 13 1 92.88 283 VAL A N 1
ATOM 2178 C CA . VAL A 1 283 ? -9.789 9.734 14.227 1 92.88 283 VAL A CA 1
ATOM 2179 C C . VAL A 1 283 ? -11.273 9.922 13.922 1 92.88 283 VAL A C 1
ATOM 2181 O O . VAL A 1 283 ? -12.125 9.383 14.633 1 92.88 283 VAL A O 1
ATOM 2184 N N . VAL A 1 284 ? -11.562 10.633 12.891 1 92.56 284 VAL A N 1
ATOM 2185 C CA . VAL A 1 284 ? -12.953 10.945 12.562 1 92.56 284 VAL A CA 1
ATOM 2186 C C . VAL A 1 284 ? -13.656 9.688 12.047 1 92.56 284 VAL A C 1
ATOM 2188 O O . VAL A 1 284 ? -14.836 9.469 12.328 1 92.56 284 VAL A O 1
ATOM 2191 N N . GLU A 1 285 ? -12.984 8.922 11.312 1 87.25 285 GLU A N 1
ATOM 2192 C CA . GLU A 1 285 ? -13.555 7.672 10.82 1 87.25 285 GLU A CA 1
ATOM 2193 C C . GLU A 1 285 ? -13.906 6.738 11.977 1 87.25 285 GLU A C 1
ATOM 2195 O O . GLU A 1 285 ? -14.961 6.102 11.969 1 87.25 285 GLU A O 1
ATOM 2200 N N . ILE A 1 286 ? -13.023 6.605 12.898 1 83.75 286 ILE A N 1
ATOM 2201 C CA . ILE A 1 286 ? -13.266 5.77 14.07 1 83.75 286 ILE A CA 1
ATOM 2202 C C . ILE A 1 286 ? -14.461 6.32 14.852 1 83.75 286 ILE A C 1
ATOM 2204 O O . ILE A 1 286 ? -15.312 5.555 15.305 1 83.75 286 ILE A O 1
ATOM 2208 N N . PHE A 1 287 ? -14.469 7.629 14.945 1 88.38 287 PHE A N 1
ATOM 2209 C CA . PHE A 1 287 ? -15.594 8.273 15.617 1 88.38 287 PHE A CA 1
ATOM 2210 C C . PHE A 1 287 ? -16.906 7.953 14.906 1 88.38 287 PHE A C 1
ATOM 2212 O O . PHE A 1 287 ? -17.891 7.59 15.555 1 88.38 287 PHE A O 1
ATOM 2219 N N . ASN A 1 288 ? -16.938 8.062 13.547 1 85.62 288 ASN A N 1
ATOM 2220 C CA . ASN A 1 288 ? -18.141 7.805 12.766 1 85.62 288 ASN A CA 1
ATOM 2221 C C . ASN A 1 288 ? -18.594 6.352 12.891 1 85.62 288 ASN A C 1
ATOM 2223 O O . ASN A 1 288 ? -19.797 6.07 12.906 1 85.62 288 ASN A O 1
ATOM 2227 N N . ASN A 1 289 ? -17.703 5.457 12.961 1 79 289 ASN A N 1
ATOM 2228 C CA . ASN A 1 289 ? -18.031 4.043 13.086 1 79 289 ASN A CA 1
ATOM 2229 C C . ASN A 1 289 ? -18.562 3.707 14.484 1 79 289 ASN A C 1
ATOM 2231 O O . ASN A 1 289 ? -19.375 2.799 14.648 1 79 289 ASN A O 1
ATOM 2235 N N . ALA A 1 290 ? -18.094 4.406 15.422 1 78.31 290 ALA A N 1
ATOM 2236 C CA . ALA A 1 290 ? -18.516 4.172 16.797 1 78.31 290 ALA A CA 1
ATOM 2237 C C . ALA A 1 290 ? -19.922 4.711 17.047 1 78.31 290 ALA A C 1
ATOM 2239 O O . ALA A 1 290 ? -20.656 4.188 17.891 1 78.31 290 ALA A O 1
ATOM 2240 N N . VAL A 1 291 ? -20.281 5.77 16.344 1 78.94 291 VAL A N 1
ATOM 2241 C CA . VAL A 1 291 ? -21.594 6.375 16.562 1 78.94 291 VAL A CA 1
ATOM 2242 C C . VAL A 1 291 ? -22.625 5.73 15.633 1 78.94 291 VAL A C 1
ATOM 2244 O O . VAL A 1 291 ? -23.828 5.867 15.844 1 78.94 291 VAL A O 1
ATOM 2247 N N . ARG A 1 292 ? -22.25 4.906 14.672 1 67.06 292 ARG A N 1
ATOM 2248 C CA . ARG A 1 292 ? -23.188 4.148 13.844 1 67.06 292 ARG A CA 1
ATOM 2249 C C . ARG A 1 292 ? -23.734 2.943 14.594 1 67.06 292 ARG A C 1
ATOM 2251 O O . ARG A 1 292 ? -24.922 2.631 14.484 1 67.06 292 ARG A O 1
ATOM 2258 N N . MET B 1 1 ? 17.891 -35.156 -3.889 1 67.81 1 MET B N 1
ATOM 2259 C CA . MET B 1 1 ? 16.734 -35.469 -4.727 1 67.81 1 MET B CA 1
ATOM 2260 C C . MET B 1 1 ? 15.602 -36.062 -3.896 1 67.81 1 MET B C 1
ATOM 2262 O O . MET B 1 1 ? 14.453 -35.656 -4.031 1 67.81 1 MET B O 1
ATOM 2266 N N . LYS B 1 2 ? 16.031 -37.031 -3.043 1 73.94 2 LYS B N 1
ATOM 2267 C CA . LYS B 1 2 ? 15.023 -37.625 -2.195 1 73.94 2 LYS B CA 1
ATOM 2268 C C . LYS B 1 2 ? 14.344 -36.594 -1.299 1 73.94 2 LYS B C 1
ATOM 2270 O O . LYS B 1 2 ? 13.117 -36.594 -1.181 1 73.94 2 LYS B O 1
ATOM 2275 N N . GLN B 1 3 ? 15.031 -35.719 -0.71 1 77.44 3 GLN B N 1
ATOM 2276 C CA . GLN B 1 3 ? 14.492 -34.688 0.187 1 77.44 3 GLN B CA 1
ATOM 2277 C C . GLN B 1 3 ? 13.516 -33.781 -0.546 1 77.44 3 GLN B C 1
ATOM 2279 O O . GLN B 1 3 ? 12.477 -33.406 -0.001 1 77.44 3 GLN B O 1
ATOM 2284 N N . ARG B 1 4 ? 13.797 -33.469 -1.636 1 77.88 4 ARG B N 1
ATOM 2285 C CA . ARG B 1 4 ? 12.938 -32.625 -2.436 1 77.88 4 ARG B CA 1
ATOM 2286 C C . ARG B 1 4 ? 11.602 -33.281 -2.73 1 77.88 4 ARG B C 1
ATOM 2288 O O . ARG B 1 4 ? 10.555 -32.625 -2.723 1 77.88 4 ARG B O 1
ATOM 2295 N N . LEU B 1 5 ? 11.734 -34.531 -2.934 1 76.25 5 LEU B N 1
ATOM 2296 C CA . LEU B 1 5 ? 10.516 -35.25 -3.24 1 76.25 5 LEU B CA 1
ATOM 2297 C C . LEU B 1 5 ? 9.617 -35.375 -2.012 1 76.25 5 LEU B C 1
ATOM 2299 O O . LEU B 1 5 ? 8.398 -35.25 -2.119 1 76.25 5 LEU B O 1
ATOM 2303 N N . ILE B 1 6 ? 10.227 -35.594 -0.935 1 78.38 6 ILE B N 1
ATOM 2304 C CA . ILE B 1 6 ? 9.477 -35.688 0.313 1 78.38 6 ILE B CA 1
ATOM 2305 C C . ILE B 1 6 ? 8.805 -34.375 0.623 1 78.38 6 ILE B C 1
ATOM 2307 O O . ILE B 1 6 ? 7.613 -34.312 0.944 1 78.38 6 ILE B O 1
ATOM 2311 N N . THR B 1 7 ? 9.531 -33.344 0.498 1 79.31 7 THR B N 1
ATOM 2312 C CA . THR B 1 7 ? 8.984 -32.031 0.779 1 79.31 7 THR B CA 1
ATOM 2313 C C . THR B 1 7 ? 7.852 -31.688 -0.186 1 79.31 7 THR B C 1
ATOM 2315 O O . THR B 1 7 ? 6.824 -31.156 0.221 1 79.31 7 THR B O 1
ATOM 2318 N N . ALA B 1 8 ? 8.078 -32.031 -1.364 1 78.12 8 ALA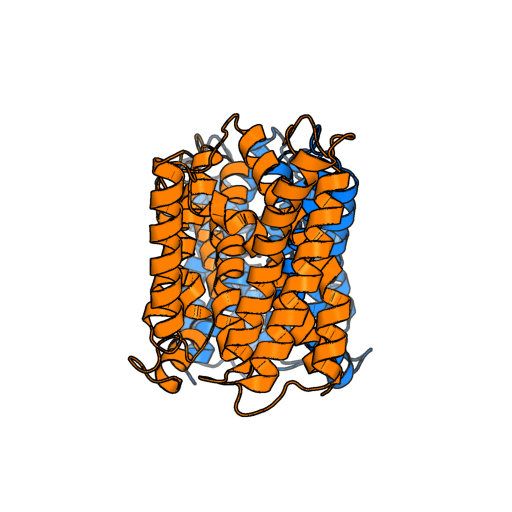 B N 1
ATOM 2319 C CA . ALA B 1 8 ? 7.031 -31.781 -2.355 1 78.12 8 ALA B CA 1
ATOM 2320 C C . ALA B 1 8 ? 5.758 -32.562 -2.016 1 78.12 8 ALA B C 1
ATOM 2322 O O . ALA B 1 8 ? 4.652 -32.031 -2.158 1 78.12 8 ALA B O 1
ATOM 2323 N N . GLY B 1 9 ? 5.965 -33.75 -1.626 1 77.44 9 GLY B N 1
ATOM 2324 C CA . GLY B 1 9 ? 4.832 -34.562 -1.211 1 77.44 9 GLY B CA 1
ATOM 2325 C C . GLY B 1 9 ? 4.082 -34 -0.028 1 77.44 9 GLY B C 1
ATOM 2326 O O . GLY B 1 9 ? 2.85 -33.938 -0.025 1 77.44 9 GLY B O 1
ATOM 2327 N N . VAL B 1 10 ? 4.793 -33.5 0.909 1 79.75 10 VAL B N 1
ATOM 2328 C CA . VAL B 1 10 ? 4.199 -32.938 2.105 1 79.75 10 VAL B CA 1
ATOM 2329 C C . VAL B 1 10 ? 3.438 -31.656 1.734 1 79.75 10 VAL B C 1
ATOM 2331 O O . VAL B 1 10 ? 2.32 -31.438 2.209 1 79.75 10 VAL B O 1
ATOM 2334 N N . LEU B 1 11 ? 3.988 -30.891 0.903 1 80.88 11 LEU B N 1
ATOM 2335 C CA . LEU B 1 11 ? 3.346 -29.656 0.477 1 80.88 11 LEU B CA 1
ATOM 2336 C C . LEU B 1 11 ? 2.062 -29.938 -0.294 1 80.88 11 LEU B C 1
ATOM 2338 O O . LEU B 1 11 ? 1.061 -29.25 -0.13 1 80.88 11 LEU B O 1
ATOM 2342 N N . LEU B 1 12 ? 2.15 -30.969 -1.059 1 77.94 12 LEU B N 1
ATOM 2343 C CA . LEU B 1 12 ? 0.962 -31.359 -1.81 1 77.94 12 LEU B CA 1
ATOM 2344 C C . LEU B 1 12 ? -0.132 -31.859 -0.873 1 77.94 12 LEU B C 1
ATOM 2346 O O . LEU B 1 12 ? -1.313 -31.578 -1.082 1 77.94 12 LEU B O 1
ATOM 2350 N N . ALA B 1 13 ? 0.275 -32.656 0.068 1 82.12 13 ALA B N 1
ATOM 2351 C CA . ALA B 1 13 ? -0.68 -33.125 1.061 1 82.12 13 ALA B CA 1
ATOM 2352 C C . ALA B 1 13 ? -1.307 -31.969 1.831 1 82.12 13 ALA B C 1
ATOM 2354 O O . ALA B 1 13 ? -2.518 -31.953 2.059 1 82.12 13 ALA B O 1
ATOM 2355 N N . LEU B 1 14 ? -0.51 -31.078 2.176 1 82 14 LEU B N 1
ATOM 2356 C CA . LEU B 1 14 ? -1.01 -29.906 2.891 1 82 14 LEU B CA 1
ATOM 2357 C C . LEU B 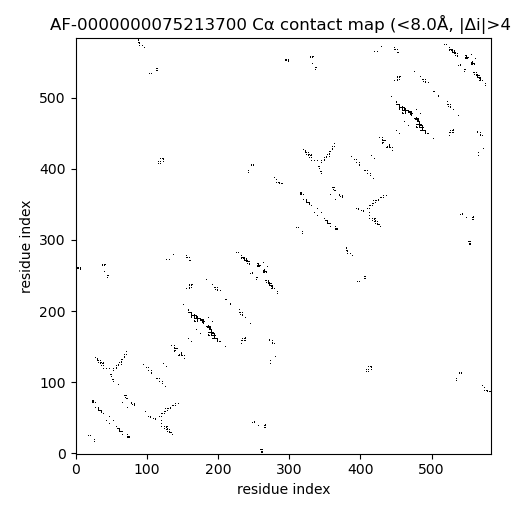1 14 ? -1.972 -29.109 2.018 1 82 14 LEU B C 1
ATOM 2359 O O . LEU B 1 14 ? -3.012 -28.641 2.494 1 82 14 LEU B O 1
ATOM 2363 N N . LEU B 1 15 ? -1.561 -28.922 0.834 1 81.88 15 LEU B N 1
ATOM 2364 C CA . LEU B 1 15 ? -2.434 -28.234 -0.106 1 81.88 15 LEU B CA 1
ATOM 2365 C C . LEU B 1 15 ? -3.775 -28.938 -0.231 1 81.88 15 LEU B C 1
ATOM 2367 O O . LEU B 1 15 ? -4.828 -28.297 -0.251 1 81.88 15 LEU B O 1
ATOM 2371 N N . ALA B 1 16 ? -3.76 -30.266 -0.292 1 80.88 16 ALA B N 1
ATOM 2372 C CA . ALA B 1 16 ? -4.98 -31.062 -0.399 1 80.88 16 ALA B CA 1
ATOM 2373 C C . ALA B 1 16 ? -5.887 -30.844 0.809 1 80.88 16 ALA B C 1
ATOM 2375 O O . ALA B 1 16 ? -7.102 -30.703 0.664 1 80.88 16 ALA B O 1
ATOM 2376 N N . VAL B 1 17 ? -5.305 -30.844 1.941 1 84.12 17 VAL B N 1
ATOM 2377 C CA . VAL B 1 17 ? -6.07 -30.625 3.164 1 84.12 17 VAL B CA 1
ATOM 2378 C C . VAL B 1 17 ? -6.688 -29.234 3.152 1 84.12 17 VAL B C 1
ATOM 2380 O O . VAL B 1 17 ? -7.855 -29.062 3.508 1 84.12 17 VAL B O 1
ATOM 2383 N N . VAL B 1 18 ? -5.949 -28.281 2.719 1 84.06 18 VAL B N 1
ATOM 2384 C CA . VAL B 1 18 ? -6.422 -26.906 2.691 1 84.06 18 VAL B CA 1
ATOM 2385 C C . VAL B 1 18 ? -7.562 -26.766 1.688 1 84.06 18 VAL B C 1
ATOM 2387 O O . VAL B 1 18 ? -8.562 -26.094 1.959 1 84.06 18 VAL B O 1
ATOM 2390 N N . VAL B 1 19 ? -7.422 -27.422 0.628 1 80.62 19 VAL B N 1
ATOM 2391 C CA . VAL B 1 19 ? -8.461 -27.375 -0.397 1 80.62 19 VAL B CA 1
ATOM 2392 C C . VAL B 1 19 ? -9.719 -28.062 0.111 1 80.62 19 VAL B C 1
ATOM 2394 O O . VAL B 1 19 ? -10.836 -27.578 -0.1 1 80.62 19 VAL B O 1
ATOM 2397 N N . TRP B 1 20 ? -9.492 -29.188 0.833 1 82.38 20 TRP B N 1
ATOM 2398 C CA . TRP B 1 20 ? -10.609 -29.922 1.405 1 82.38 20 TRP B CA 1
ATOM 2399 C C . TRP B 1 20 ? -11.359 -29.078 2.422 1 82.38 20 TRP B C 1
ATOM 2401 O O . TRP B 1 20 ? -12.594 -29.125 2.496 1 82.38 20 TRP B O 1
ATOM 2411 N N . GLN B 1 21 ? -10.656 -28.266 3.123 1 83.81 21 GLN B N 1
ATOM 2412 C CA . GLN B 1 21 ? -11.242 -27.422 4.16 1 83.81 21 GLN B CA 1
ATOM 2413 C C . GLN B 1 21 ? -11.297 -25.969 3.719 1 83.81 21 GLN B C 1
ATOM 2415 O O . GLN B 1 21 ? -11.117 -25.062 4.531 1 83.81 21 GLN B O 1
ATOM 2420 N N . ILE B 1 22 ? -11.516 -25.812 2.488 1 85.75 22 ILE B N 1
ATOM 2421 C CA . ILE B 1 22 ? -11.352 -24.469 1.93 1 85.75 22 ILE B CA 1
ATOM 2422 C C . ILE B 1 22 ? -12.461 -23.562 2.443 1 85.75 22 ILE B C 1
ATOM 2424 O O . ILE B 1 22 ? -12.289 -22.344 2.496 1 85.75 22 ILE B O 1
ATOM 2428 N N . TYR B 1 23 ? -13.602 -24.141 2.928 1 84.81 23 TYR B N 1
ATOM 2429 C CA . TYR B 1 23 ? -14.727 -23.328 3.371 1 84.81 23 TYR B CA 1
ATOM 2430 C C . TYR B 1 23 ? -14.727 -23.172 4.887 1 84.81 23 TYR B C 1
ATOM 2432 O O . TYR B 1 23 ? -15.695 -22.688 5.469 1 84.81 23 TYR B O 1
ATOM 2440 N N . THR B 1 24 ? -13.648 -23.609 5.516 1 85.44 24 THR B N 1
ATOM 2441 C CA . THR B 1 24 ? -13.453 -23.406 6.945 1 85.44 24 THR B CA 1
ATOM 2442 C C . THR B 1 24 ? -12.344 -22.391 7.207 1 85.44 24 THR B C 1
ATOM 2444 O O . THR B 1 24 ? -11.578 -22.047 6.297 1 85.44 24 THR B O 1
ATOM 2447 N N . PRO B 1 25 ? -12.227 -21.922 8.445 1 90 25 PRO B N 1
ATOM 2448 C CA . PRO B 1 25 ? -11.195 -20.922 8.758 1 90 25 PRO B CA 1
ATOM 2449 C C . PRO B 1 25 ? -9.781 -21.484 8.672 1 90 25 PRO B C 1
ATOM 2451 O O . PRO B 1 25 ? -8.805 -20.734 8.688 1 90 25 PRO B O 1
ATOM 2454 N N . LEU B 1 26 ? -9.648 -22.703 8.492 1 89.69 26 LEU B N 1
ATOM 2455 C CA . LEU B 1 26 ? -8.32 -23.281 8.312 1 89.69 26 LEU B CA 1
ATOM 2456 C C . LEU B 1 26 ? -7.637 -22.703 7.082 1 89.69 26 LEU B C 1
ATOM 2458 O O . LEU B 1 26 ? -6.426 -22.469 7.086 1 89.69 26 LEU B O 1
ATOM 2462 N N . PHE B 1 27 ? -8.422 -22.469 6.086 1 91.25 27 PHE B N 1
ATOM 2463 C CA . PHE B 1 27 ? -7.898 -21.906 4.848 1 91.25 27 PHE B CA 1
ATOM 2464 C C . PHE B 1 27 ? -7.207 -20.562 5.109 1 91.25 27 PHE B C 1
ATOM 2466 O O . PHE B 1 27 ? -6.051 -20.375 4.73 1 91.25 27 PHE B O 1
ATOM 2473 N N . ILE B 1 28 ? -7.902 -19.656 5.855 1 91.88 28 ILE B N 1
ATOM 2474 C CA . ILE B 1 28 ? -7.363 -18.328 6.082 1 91.88 28 ILE B CA 1
ATOM 2475 C C . ILE B 1 28 ? -6.215 -18.391 7.086 1 91.88 28 ILE B C 1
ATOM 2477 O O . ILE B 1 28 ? -5.262 -17.609 7 1 91.88 28 ILE B O 1
ATOM 2481 N N . ILE B 1 29 ? -6.227 -19.281 7.969 1 94.06 29 ILE B N 1
ATOM 2482 C CA . ILE B 1 29 ? -5.152 -19.438 8.945 1 94.06 29 ILE B CA 1
ATOM 2483 C C . ILE B 1 29 ? -3.865 -19.844 8.234 1 94.06 29 ILE B C 1
ATOM 2485 O O . ILE B 1 29 ? -2.791 -19.312 8.531 1 94.06 29 ILE B O 1
ATOM 2489 N N . VAL B 1 30 ? -4.004 -20.75 7.297 1 93.44 30 VAL B N 1
ATOM 2490 C CA . VAL B 1 30 ? -2.848 -21.203 6.523 1 93.44 30 VAL B CA 1
ATOM 2491 C C . VAL B 1 30 ? -2.311 -20.047 5.688 1 93.44 30 VAL B C 1
ATOM 2493 O O . VAL B 1 30 ? -1.102 -19.797 5.652 1 93.44 30 VAL B O 1
ATOM 2496 N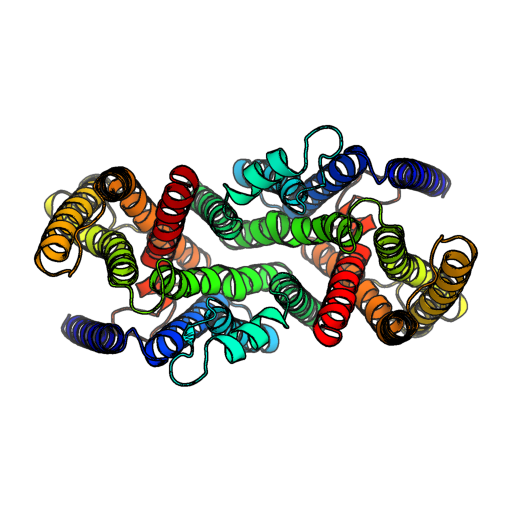 N . ILE B 1 31 ? -3.229 -19.328 5.023 1 94.19 31 ILE B N 1
ATOM 2497 C CA . ILE B 1 31 ? -2.822 -18.188 4.207 1 94.19 31 ILE B CA 1
ATOM 2498 C C . ILE B 1 31 ? -2.117 -17.156 5.082 1 94.19 31 ILE B C 1
ATOM 2500 O O . ILE B 1 31 ? -1.1 -16.594 4.68 1 94.19 31 ILE B O 1
ATOM 2504 N N . ALA B 1 32 ? -2.676 -16.922 6.254 1 95.94 32 ALA B N 1
ATOM 2505 C CA . ALA B 1 32 ? -2.088 -15.969 7.191 1 95.94 32 ALA B CA 1
ATOM 2506 C C . ALA B 1 32 ? -0.693 -16.406 7.621 1 95.94 32 ALA B C 1
ATOM 2508 O O . ALA B 1 32 ? 0.224 -15.594 7.719 1 95.94 32 ALA B O 1
ATOM 2509 N N . PHE B 1 33 ? -0.566 -17.641 7.871 1 95.75 33 PHE B N 1
ATOM 2510 C CA . PHE B 1 33 ? 0.726 -18.188 8.273 1 95.75 33 PHE B CA 1
ATOM 2511 C C . PHE B 1 33 ? 1.749 -18.031 7.152 1 95.75 33 PHE B C 1
ATOM 2513 O O . PHE B 1 33 ? 2.865 -17.562 7.387 1 95.75 33 PHE B O 1
ATOM 2520 N N . LEU B 1 34 ? 1.384 -18.453 5.988 1 95.06 34 LEU B N 1
ATOM 2521 C CA . LEU B 1 34 ? 2.27 -18.328 4.836 1 95.06 34 LEU B CA 1
ATOM 2522 C C . LEU B 1 34 ? 2.654 -16.875 4.598 1 95.06 34 LEU B C 1
ATOM 2524 O O . LEU B 1 34 ? 3.816 -16.578 4.32 1 95.06 34 LEU B O 1
ATOM 2528 N N . SER B 1 35 ? 1.689 -15.992 4.703 1 96.94 35 SER B N 1
ATOM 2529 C CA . SER B 1 35 ? 1.905 -14.555 4.527 1 96.94 35 SER B CA 1
ATOM 2530 C C . SER B 1 35 ? 2.9 -14.016 5.551 1 96.94 35 SER B C 1
ATOM 2532 O O . SER B 1 35 ? 3.809 -13.266 5.199 1 96.94 35 SER B O 1
ATOM 2534 N N . ALA B 1 36 ? 2.771 -14.406 6.773 1 97.69 36 ALA B N 1
ATOM 2535 C CA . ALA B 1 36 ? 3.656 -13.953 7.844 1 97.69 36 ALA B CA 1
ATOM 2536 C C . ALA B 1 36 ? 5.086 -14.438 7.613 1 97.69 36 ALA B C 1
ATOM 2538 O O . ALA B 1 36 ? 6.039 -13.664 7.754 1 97.69 36 ALA B O 1
ATOM 2539 N N . VAL B 1 37 ? 5.184 -15.672 7.27 1 96.81 37 VAL B N 1
ATOM 2540 C CA . VAL B 1 37 ? 6.504 -16.25 7.059 1 96.81 37 VAL B CA 1
ATOM 2541 C C . VAL B 1 37 ? 7.176 -15.594 5.855 1 96.81 37 VAL B C 1
ATOM 2543 O O . VAL B 1 37 ? 8.367 -15.273 5.898 1 96.81 37 VAL B O 1
ATOM 2546 N N . ALA B 1 38 ? 6.418 -15.406 4.812 1 97.19 38 ALA B N 1
ATOM 2547 C CA . ALA B 1 38 ? 6.965 -14.758 3.625 1 97.19 38 ALA B CA 1
ATOM 2548 C C . ALA B 1 38 ? 7.453 -13.344 3.947 1 97.19 38 ALA B C 1
ATOM 2550 O O . ALA B 1 38 ? 8.531 -12.938 3.51 1 97.19 38 ALA B O 1
ATOM 2551 N N . SER B 1 39 ? 6.652 -12.602 4.684 1 97.5 39 SER B N 1
ATOM 2552 C CA . SER B 1 39 ? 7.035 -11.258 5.094 1 97.5 39 SER B CA 1
ATOM 2553 C C . SER B 1 39 ? 8.336 -11.273 5.895 1 97.5 39 SER B C 1
ATOM 2555 O O . SER B 1 39 ? 9.234 -10.469 5.645 1 97.5 39 SER B O 1
ATOM 2557 N N . ASN B 1 40 ? 8.406 -12.18 6.793 1 97.5 40 ASN B N 1
ATOM 2558 C CA . ASN B 1 40 ? 9.594 -12.312 7.629 1 97.5 40 ASN B CA 1
ATOM 2559 C C . ASN B 1 40 ? 10.828 -12.68 6.797 1 97.5 40 ASN B C 1
ATOM 2561 O O . ASN B 1 40 ? 11.906 -12.133 7.012 1 97.5 40 ASN B O 1
ATOM 2565 N N . GLU B 1 41 ? 10.672 -13.586 5.883 1 97.31 41 GLU B N 1
ATOM 2566 C CA . GLU B 1 41 ? 11.766 -14.047 5.035 1 97.31 41 GLU B CA 1
ATOM 2567 C C . GLU B 1 41 ? 12.32 -12.898 4.188 1 97.31 41 GLU B C 1
ATOM 2569 O O . GLU B 1 41 ? 13.539 -12.789 4.008 1 97.31 41 GLU B O 1
ATOM 2574 N N . ILE B 1 42 ? 11.469 -12.031 3.67 1 96.75 42 ILE B N 1
ATOM 2575 C CA . ILE B 1 42 ? 11.906 -10.914 2.834 1 96.75 42 ILE B CA 1
ATOM 2576 C C . ILE B 1 42 ? 12.695 -9.914 3.672 1 96.75 42 ILE B C 1
ATOM 2578 O O . ILE B 1 42 ? 13.766 -9.461 3.262 1 96.75 42 ILE B O 1
ATOM 2582 N N . MET B 1 43 ? 12.172 -9.57 4.859 1 96.94 43 MET B N 1
ATOM 2583 C CA . MET B 1 43 ? 12.852 -8.602 5.719 1 96.94 43 MET B CA 1
ATOM 2584 C C . MET B 1 43 ? 14.203 -9.141 6.176 1 96.94 43 MET B C 1
ATOM 2586 O O . MET B 1 43 ? 15.188 -8.398 6.207 1 96.94 43 MET B O 1
ATOM 2590 N N . LYS B 1 44 ? 14.242 -10.438 6.434 1 95.31 44 LYS B N 1
ATOM 2591 C CA . LYS B 1 44 ? 15.508 -11.047 6.836 1 95.31 44 LYS B CA 1
ATOM 2592 C C . LYS B 1 44 ? 16.484 -11.109 5.664 1 95.31 44 LYS B C 1
ATOM 2594 O O . LYS B 1 44 ? 17.672 -10.867 5.832 1 95.31 44 LYS B O 1
ATOM 2599 N N . CYS B 1 45 ? 15.969 -11.469 4.559 1 94.38 45 CYS B N 1
ATOM 2600 C CA . CYS B 1 45 ? 16.797 -11.5 3.354 1 94.38 45 CYS B CA 1
ATOM 2601 C C . CYS B 1 45 ? 17.406 -10.133 3.066 1 94.38 45 CYS B C 1
ATOM 2603 O O . CYS B 1 45 ? 18.578 -10.039 2.689 1 94.38 45 CYS B O 1
ATOM 2605 N N . ALA B 1 46 ? 16.641 -9.062 3.297 1 93.56 46 ALA B N 1
ATOM 2606 C CA . ALA B 1 46 ? 17.094 -7.695 3.033 1 93.56 46 ALA B CA 1
ATOM 2607 C C . ALA B 1 46 ? 17.938 -7.168 4.18 1 93.56 46 ALA B C 1
ATOM 2609 O O . ALA B 1 46 ? 18.312 -5.992 4.195 1 93.56 46 ALA B O 1
ATOM 2610 N N . LYS B 1 47 ? 18.141 -7.98 5.23 1 93.69 47 LYS B N 1
ATOM 2611 C CA . LYS B 1 47 ? 19.031 -7.695 6.355 1 93.69 47 LYS B CA 1
ATOM 2612 C C . LYS B 1 47 ? 18.5 -6.52 7.18 1 93.69 47 LYS B C 1
ATOM 2614 O O . LYS B 1 47 ? 19.281 -5.668 7.621 1 93.69 47 LYS B O 1
ATOM 2619 N N . VAL B 1 48 ? 17.203 -6.469 7.27 1 93.81 48 VAL B N 1
ATOM 2620 C CA . VAL B 1 48 ? 16.625 -5.508 8.203 1 93.81 48 VAL B CA 1
ATOM 2621 C C . VAL B 1 48 ? 16.984 -5.887 9.633 1 93.81 48 VAL B C 1
ATOM 2623 O O . VAL B 1 48 ? 16.625 -6.965 10.109 1 93.81 48 VAL B O 1
ATOM 2626 N N . SER B 1 49 ? 17.625 -4.996 10.32 1 92.38 49 SER B N 1
ATOM 2627 C CA . SER B 1 49 ? 18.219 -5.355 11.609 1 92.38 49 SER B CA 1
ATOM 2628 C C . SER B 1 49 ? 17.328 -4.926 12.766 1 92.38 49 SER B C 1
ATOM 2630 O O . SER B 1 49 ? 17.438 -5.449 13.875 1 92.38 49 SER B O 1
ATOM 2632 N N . ASN B 1 50 ? 16.469 -3.949 12.609 1 94.94 50 ASN B N 1
ATOM 2633 C CA . ASN B 1 50 ? 15.602 -3.477 13.672 1 94.94 50 ASN B CA 1
ATOM 2634 C C . ASN B 1 50 ? 14.617 -4.559 14.109 1 94.94 50 ASN B C 1
ATOM 2636 O O . ASN B 1 50 ? 13.695 -4.906 13.367 1 94.94 50 ASN B O 1
ATOM 2640 N N . LYS B 1 51 ? 14.742 -5.047 15.32 1 94.94 51 LYS B N 1
ATOM 2641 C CA . LYS B 1 51 ? 13.961 -6.176 15.812 1 94.94 51 LYS B CA 1
ATOM 2642 C C . LYS B 1 51 ? 12.469 -5.828 15.875 1 94.94 51 LYS B C 1
ATOM 2644 O O . LYS B 1 51 ? 11.625 -6.664 15.555 1 94.94 51 LYS B O 1
ATOM 2649 N N . PHE B 1 52 ? 12.188 -4.648 16.328 1 95.62 52 PHE B N 1
ATOM 2650 C CA . PHE B 1 52 ? 10.789 -4.238 16.391 1 95.62 52 PHE B CA 1
ATOM 2651 C C . PHE B 1 52 ? 10.156 -4.273 15 1 95.62 52 PHE B C 1
ATOM 2653 O O . PHE B 1 52 ? 9.047 -4.797 14.836 1 95.62 52 PHE B O 1
ATOM 2660 N N . ILE B 1 53 ? 10.82 -3.727 14.047 1 96.19 53 ILE B N 1
ATOM 2661 C CA . ILE B 1 53 ? 10.297 -3.662 12.688 1 96.19 53 ILE B CA 1
ATOM 2662 C C . ILE B 1 53 ? 10.039 -5.074 12.164 1 96.19 53 ILE B C 1
ATOM 2664 O O . ILE B 1 53 ? 8.992 -5.344 11.578 1 96.19 53 ILE B O 1
ATOM 2668 N N . VAL B 1 54 ? 10.938 -5.992 12.414 1 96.81 54 VAL B N 1
ATOM 2669 C CA . VAL B 1 54 ? 10.828 -7.355 11.898 1 96.81 54 VAL B CA 1
ATOM 2670 C C . VAL B 1 54 ? 9.648 -8.062 12.578 1 96.81 54 VAL B C 1
ATOM 2672 O O . VAL B 1 54 ? 8.812 -8.672 11.906 1 96.81 54 VAL B O 1
ATOM 2675 N N . ILE B 1 55 ? 9.555 -7.957 13.883 1 97.44 55 ILE B N 1
ATOM 2676 C CA . ILE B 1 55 ? 8.492 -8.625 14.633 1 97.44 55 ILE B CA 1
ATOM 2677 C C . ILE B 1 55 ? 7.145 -8 14.281 1 97.44 55 ILE B C 1
ATOM 2679 O O . ILE B 1 55 ? 6.18 -8.719 14.008 1 97.44 55 ILE B O 1
ATOM 2683 N N . PHE B 1 56 ? 7.105 -6.711 14.344 1 97.19 56 PHE B N 1
ATOM 2684 C CA . PHE B 1 56 ? 5.879 -5.992 14.031 1 97.19 56 PHE B CA 1
ATOM 2685 C C . PHE B 1 56 ? 5.441 -6.262 12.594 1 97.19 56 PHE B C 1
ATOM 2687 O O . PHE B 1 56 ? 4.262 -6.523 12.336 1 97.19 56 PHE B O 1
ATOM 2694 N N . GLY B 1 57 ? 6.383 -6.16 11.625 1 97 57 GLY B N 1
ATOM 2695 C CA . GLY B 1 57 ? 6.066 -6.434 10.234 1 97 57 GLY B CA 1
ATOM 2696 C C . GLY B 1 57 ? 5.543 -7.84 10.008 1 97 57 GLY B C 1
ATOM 2697 O O . GLY B 1 57 ? 4.629 -8.047 9.203 1 97 57 GLY B O 1
ATOM 2698 N N . THR B 1 58 ? 6.121 -8.805 10.703 1 97.62 58 THR B N 1
ATOM 2699 C CA . THR B 1 58 ? 5.668 -10.188 10.602 1 97.62 58 THR B CA 1
ATOM 2700 C C . THR B 1 58 ? 4.25 -10.328 11.141 1 97.62 58 THR B C 1
ATOM 2702 O O . THR B 1 58 ? 3.412 -11 10.531 1 97.62 58 THR B O 1
ATOM 2705 N N . ALA B 1 59 ? 4.016 -9.68 12.234 1 97.56 59 ALA B N 1
ATOM 2706 C CA . ALA B 1 59 ? 2.686 -9.719 12.836 1 97.56 59 ALA B CA 1
ATOM 2707 C C . ALA B 1 59 ? 1.646 -9.078 11.914 1 97.56 59 ALA B C 1
ATOM 2709 O O . ALA B 1 59 ? 0.544 -9.609 11.758 1 97.56 59 ALA B O 1
ATOM 2710 N N . VAL B 1 60 ? 1.972 -7.961 11.375 1 95.44 60 VAL B N 1
ATOM 2711 C CA . VAL B 1 60 ? 1.084 -7.285 10.438 1 95.44 60 VAL B CA 1
ATOM 2712 C C . VAL B 1 60 ? 0.802 -8.195 9.242 1 95.44 60 VAL B C 1
ATOM 2714 O O . VAL B 1 60 ? -0.338 -8.289 8.781 1 95.44 60 VAL B O 1
ATOM 2717 N N . GLY B 1 61 ? 1.873 -8.828 8.742 1 96.38 61 GLY B N 1
ATOM 2718 C CA . GLY B 1 61 ? 1.715 -9.758 7.633 1 96.38 61 GLY B CA 1
ATOM 2719 C C . GLY B 1 61 ? 0.737 -10.883 7.93 1 96.38 61 GLY B C 1
ATOM 2720 O O . GLY B 1 61 ? 0.061 -11.375 7.027 1 96.38 61 GLY B O 1
ATOM 2721 N N . ALA B 1 62 ? 0.652 -11.234 9.172 1 96.31 62 ALA B N 1
ATOM 2722 C CA . ALA B 1 62 ? -0.258 -12.297 9.586 1 96.31 62 ALA B CA 1
ATOM 2723 C C . ALA B 1 62 ? -1.69 -11.781 9.695 1 96.31 62 ALA B C 1
ATOM 2725 O O . ALA B 1 62 ? -2.645 -12.531 9.484 1 96.31 62 ALA B O 1
ATOM 2726 N N . ILE B 1 63 ? -1.896 -10.578 9.992 1 93.19 63 ILE B N 1
ATOM 2727 C CA . ILE B 1 63 ? -3.201 -10.023 10.336 1 93.19 63 ILE B CA 1
ATOM 2728 C C . ILE B 1 63 ? -3.928 -9.594 9.062 1 93.19 63 ILE B C 1
ATOM 2730 O O . ILE B 1 63 ? -5.152 -9.719 8.969 1 93.19 63 ILE B O 1
ATOM 2734 N N . ILE B 1 64 ? -3.262 -9.102 8.062 1 91.31 64 ILE B N 1
ATOM 2735 C CA . ILE B 1 64 ? -3.842 -8.484 6.871 1 91.31 64 ILE B CA 1
ATOM 2736 C C . ILE B 1 64 ? -4.75 -9.492 6.16 1 91.31 64 ILE B C 1
ATOM 2738 O O . ILE B 1 64 ? -5.879 -9.164 5.797 1 91.31 64 ILE B O 1
ATOM 2742 N N . PRO B 1 65 ? -4.352 -10.742 6.004 1 92.25 65 PRO B N 1
ATOM 2743 C CA . PRO B 1 65 ? -5.238 -11.68 5.312 1 92.25 65 PRO B CA 1
ATOM 2744 C C . PRO B 1 65 ? -6.586 -11.844 6.012 1 92.25 65 PRO B C 1
ATOM 2746 O O . PRO B 1 65 ? -7.602 -12.094 5.352 1 92.25 65 PRO B O 1
ATOM 2749 N N . PHE B 1 66 ? -6.668 -11.672 7.281 1 90.5 66 PHE B N 1
ATOM 2750 C CA . PHE B 1 66 ? -7.91 -11.844 8.031 1 90.5 66 PHE B CA 1
ATOM 2751 C C . PHE B 1 66 ? -8.883 -10.711 7.727 1 90.5 66 PHE B C 1
ATOM 2753 O O . PHE B 1 66 ? -10.07 -10.805 8.047 1 90.5 66 PHE B O 1
ATOM 2760 N N . THR B 1 67 ? -8.461 -9.703 7.105 1 85.81 67 THR B N 1
ATOM 2761 C CA . THR B 1 67 ? -9.32 -8.555 6.816 1 85.81 67 THR B CA 1
ATOM 2762 C C . THR B 1 67 ? -9.797 -8.586 5.367 1 85.81 67 THR B C 1
ATOM 2764 O O . THR B 1 67 ? -10.383 -7.621 4.879 1 85.81 67 THR B O 1
ATOM 2767 N N . SER B 1 68 ? -9.594 -9.648 4.68 1 82.81 68 SER B N 1
ATOM 2768 C CA . SER B 1 68 ? -9.789 -9.695 3.232 1 82.81 68 SER B CA 1
ATOM 2769 C C . SER B 1 68 ? -11.25 -9.922 2.879 1 82.81 68 SER B C 1
ATOM 2771 O O . SER B 1 68 ? -11.695 -9.555 1.79 1 82.81 68 SER B O 1
ATOM 2773 N N . SER B 1 69 ? -11.93 -10.625 3.76 1 81.88 69 SER B N 1
ATOM 2774 C CA . SER B 1 69 ? -13.328 -10.938 3.455 1 81.88 69 SER B CA 1
ATOM 2775 C C . SER B 1 69 ? -14.156 -11.055 4.73 1 81.88 69 SER B C 1
ATOM 2777 O O . SER B 1 69 ? -13.641 -11.461 5.773 1 81.88 69 SER B O 1
ATOM 2779 N N . ASP B 1 70 ? -15.398 -10.727 4.566 1 82.69 70 ASP B N 1
ATOM 2780 C CA . ASP B 1 70 ? -16.312 -10.797 5.707 1 82.69 70 ASP B CA 1
ATOM 2781 C C . ASP B 1 70 ? -16.641 -12.25 6.047 1 82.69 70 ASP B C 1
ATOM 2783 O O . ASP B 1 70 ? -17.062 -12.547 7.168 1 82.69 70 ASP B O 1
ATOM 2787 N N . SER B 1 71 ? -16.469 -13.164 5.145 1 83.75 71 SER B N 1
ATOM 2788 C CA . SER B 1 71 ? -16.906 -14.539 5.348 1 83.75 71 SER B CA 1
ATOM 2789 C C . SER B 1 71 ? -15.734 -15.445 5.711 1 83.75 71 SER B C 1
ATOM 2791 O O . SER B 1 71 ? -15.906 -16.656 5.863 1 83.75 71 SER B O 1
ATOM 2793 N N . ILE B 1 72 ? -14.617 -14.852 5.922 1 81.44 72 ILE B N 1
ATOM 2794 C CA . ILE B 1 72 ? -13.398 -15.656 5.977 1 81.44 72 ILE B CA 1
ATOM 2795 C C . ILE B 1 72 ? -13.383 -16.484 7.262 1 81.44 72 ILE B C 1
ATOM 2797 O O . ILE B 1 72 ? -12.781 -17.562 7.309 1 81.44 72 ILE B O 1
ATOM 2801 N N . MET B 1 73 ? -14.07 -15.992 8.281 1 81.31 73 MET B N 1
ATOM 2802 C CA . MET B 1 73 ? -14.039 -16.688 9.562 1 81.31 73 MET B CA 1
ATOM 2803 C C . MET B 1 73 ? -15.258 -17.594 9.719 1 81.31 73 MET B C 1
ATOM 2805 O O . MET B 1 73 ? -15.438 -18.219 10.766 1 81.31 73 MET B O 1
ATOM 2809 N N . SER B 1 74 ? -16.078 -17.609 8.695 1 82.94 74 SER B N 1
ATOM 2810 C CA . SER B 1 74 ? -17.25 -18.5 8.734 1 82.94 74 SER B CA 1
ATOM 2811 C C . SER B 1 74 ? -16.812 -19.969 8.711 1 82.94 74 SER B C 1
ATOM 2813 O O . SER B 1 74 ? -15.828 -20.328 8.078 1 82.94 74 SER B O 1
ATOM 2815 N N . PRO B 1 75 ? -17.391 -20.797 9.305 1 82.94 75 PRO B N 1
ATOM 2816 C CA . PRO B 1 75 ? -18.594 -20.578 10.094 1 82.94 75 PRO B CA 1
ATOM 2817 C C . PRO B 1 75 ? -18.312 -20.281 11.562 1 82.94 75 PRO B C 1
ATOM 2819 O O . PRO B 1 75 ? -19.234 -20.141 12.359 1 82.94 75 PRO B O 1
ATOM 2822 N N . TRP B 1 76 ? -17.047 -20.25 11.969 1 86.19 76 TRP B N 1
ATOM 2823 C CA . TRP B 1 76 ? -16.703 -20.031 13.375 1 86.19 76 TRP B CA 1
ATOM 2824 C C . TRP B 1 76 ? -17.281 -18.719 13.891 1 86.19 76 TRP B C 1
ATOM 2826 O O . TRP B 1 76 ? -17.766 -18.656 15.016 1 86.19 76 TRP B O 1
ATOM 2836 N N . ILE B 1 77 ? -17.203 -17.703 13.117 1 86.81 77 ILE B N 1
ATOM 2837 C CA . ILE B 1 77 ? -17.75 -16.391 13.406 1 86.81 77 ILE B CA 1
ATOM 2838 C C . ILE B 1 77 ? -18.656 -15.938 12.266 1 86.81 77 ILE B C 1
ATOM 2840 O O . ILE B 1 77 ? -18.297 -16.047 11.094 1 86.81 77 ILE B O 1
ATOM 2844 N N . SER B 1 78 ? -19.781 -15.453 12.555 1 86 78 SER B N 1
ATOM 2845 C CA . SER B 1 78 ? -20.734 -15.039 11.539 1 86 78 SER B CA 1
ATOM 2846 C C . SER B 1 78 ? -20.188 -13.891 10.695 1 86 78 SER B C 1
ATOM 2848 O O . SER B 1 78 ? -19.375 -13.102 11.172 1 86 78 SER B O 1
ATOM 2850 N N . GLU B 1 79 ? -20.625 -13.898 9.469 1 83.88 79 GLU B N 1
ATOM 2851 C CA . GLU B 1 79 ? -20.219 -12.859 8.523 1 83.88 79 GLU B CA 1
ATOM 2852 C C . GLU B 1 79 ? -20.547 -11.469 9.055 1 83.88 79 GLU B C 1
ATOM 2854 O O . GLU B 1 79 ? -19.766 -10.531 8.891 1 83.88 79 GLU B O 1
ATOM 2859 N N . GLU B 1 80 ? -21.672 -11.336 9.602 1 81.12 80 GLU B N 1
ATOM 2860 C CA . GLU B 1 80 ? -22.125 -10.055 10.117 1 81.12 80 GLU B CA 1
ATOM 2861 C C . GLU B 1 80 ? -21.203 -9.547 11.227 1 81.12 80 GLU B C 1
ATOM 2863 O O . GLU B 1 80 ? -20.812 -8.375 11.227 1 81.12 80 GLU B O 1
ATOM 2868 N N . LYS B 1 81 ? -20.922 -10.445 12.102 1 81.25 81 LYS B N 1
ATOM 2869 C CA . LYS B 1 81 ? -20.078 -10.062 13.234 1 81.25 81 LYS B CA 1
ATOM 2870 C C . LYS B 1 81 ? -18.656 -9.734 12.773 1 81.25 81 LYS B C 1
ATOM 2872 O O . LYS B 1 81 ? -18.094 -8.703 13.164 1 81.25 81 LYS B O 1
ATOM 2877 N N . TRP B 1 82 ? -18.109 -10.594 11.945 1 83.31 82 TRP B N 1
ATOM 2878 C CA . TRP B 1 82 ? -16.75 -10.383 11.484 1 83.31 82 TRP B CA 1
ATOM 2879 C C . TRP B 1 82 ? -16.672 -9.172 10.555 1 83.31 82 TRP B C 1
ATOM 2881 O O . TRP B 1 82 ? -15.727 -8.383 10.633 1 83.31 82 TRP B O 1
ATOM 2891 N N . GLY B 1 83 ? -17.609 -9.094 9.742 1 78.62 83 GLY B N 1
ATOM 2892 C CA . GLY B 1 83 ? -17.688 -7.945 8.852 1 78.62 83 GLY B CA 1
ATOM 2893 C C . GLY B 1 83 ? -17.734 -6.621 9.594 1 78.62 83 GLY B C 1
ATOM 2894 O O . GLY B 1 83 ? -17.078 -5.66 9.203 1 78.62 83 GLY B O 1
ATOM 2895 N N . SER B 1 84 ? -18.562 -6.617 10.625 1 73.5 84 SER B N 1
ATOM 2896 C CA . SER B 1 84 ? -18.656 -5.414 11.445 1 73.5 84 SER B CA 1
ATOM 2897 C C . SER B 1 84 ? -17.312 -5.082 12.086 1 73.5 84 SER B C 1
ATOM 2899 O O . SER B 1 84 ? -16.922 -3.914 12.164 1 73.5 84 SER B O 1
ATOM 2901 N N . PHE B 1 85 ? -16.641 -6.129 12.383 1 73.75 85 PHE B N 1
ATOM 2902 C CA . PHE B 1 85 ? -15.336 -5.949 13.008 1 73.75 85 PHE B CA 1
ATOM 2903 C C . PHE B 1 85 ? -14.336 -5.359 12.023 1 73.75 85 PHE B C 1
ATOM 2905 O O . PHE B 1 85 ? -13.648 -4.387 12.336 1 73.75 85 PHE B O 1
ATOM 2912 N N . ILE B 1 86 ? -14.352 -5.879 10.875 1 75.19 86 ILE B N 1
ATOM 2913 C CA . ILE B 1 86 ? -13.367 -5.445 9.891 1 75.19 86 ILE B CA 1
ATOM 2914 C C . ILE B 1 86 ? -13.781 -4.094 9.312 1 75.19 86 ILE B C 1
ATOM 2916 O O . ILE B 1 86 ? -12.93 -3.312 8.875 1 75.19 86 ILE B O 1
ATOM 2920 N N . SER B 1 87 ? -15.078 -3.855 9.195 1 66.38 87 SER B N 1
ATOM 2921 C CA . SER B 1 87 ? -15.555 -2.57 8.688 1 66.38 87 SER B CA 1
ATOM 2922 C C . SER B 1 87 ? -15.242 -1.443 9.672 1 66.38 87 SER B C 1
ATOM 2924 O O . SER B 1 87 ? -15.148 -0.279 9.273 1 66.38 87 SER B O 1
ATOM 2926 N N . THR B 1 88 ? -15.203 -1.772 10.977 1 54.59 88 THR B N 1
ATOM 2927 C CA . THR B 1 88 ? -14.898 -0.767 11.992 1 54.59 88 THR B CA 1
ATOM 2928 C C . THR B 1 88 ? -13.461 -0.285 11.852 1 54.59 88 THR B C 1
ATOM 2930 O O . THR B 1 88 ? -13.156 0.878 12.133 1 54.59 88 THR B O 1
ATOM 2933 N N . VAL B 1 89 ? -12.68 -1.072 11.5 1 52.75 89 VAL B N 1
ATOM 2934 C CA . VAL B 1 89 ? -11.289 -0.706 11.273 1 52.75 89 VAL B CA 1
ATOM 2935 C C . VAL B 1 89 ? -11.086 -0.305 9.812 1 52.75 89 VAL B C 1
ATOM 2937 O O . VAL B 1 89 ? -11.141 -1.151 8.922 1 52.75 89 VAL B O 1
ATOM 2940 N N . PRO B 1 90 ? -11.359 1.107 9.594 1 56.03 90 PRO B N 1
ATOM 2941 C CA . PRO B 1 90 ? -11.219 1.461 8.18 1 56.03 90 PRO B CA 1
ATOM 2942 C C . PRO B 1 90 ? -9.875 1.022 7.598 1 56.03 90 PRO B C 1
ATOM 2944 O O . PRO B 1 90 ? -8.828 1.258 8.203 1 56.03 90 PRO B O 1
ATOM 2947 N N . SER B 1 91 ? -10.016 0.267 6.586 1 68.12 91 SER B N 1
ATOM 2948 C CA . SER B 1 91 ? -8.898 -0.44 5.973 1 68.12 91 SER B CA 1
ATOM 2949 C C . SER B 1 91 ? -7.75 0.514 5.648 1 68.12 91 SER B C 1
ATOM 2951 O O . SER B 1 91 ? -6.59 0.218 5.938 1 68.12 91 SER B O 1
ATOM 2953 N N . LEU B 1 92 ? -8.141 1.794 5.219 1 75.5 92 LEU B N 1
ATOM 2954 C CA . LEU B 1 92 ? -7.074 2.707 4.832 1 75.5 92 LEU B CA 1
ATOM 2955 C C . LEU B 1 92 ? -6.418 3.328 6.062 1 75.5 92 LEU B C 1
ATOM 2957 O O . LEU B 1 92 ? -5.199 3.506 6.098 1 75.5 92 LEU B O 1
ATOM 2961 N N . ALA B 1 93 ? -7.328 3.58 7.074 1 77 93 ALA B N 1
ATOM 2962 C CA . ALA B 1 93 ? -6.832 4.141 8.328 1 77 93 ALA B CA 1
ATOM 2963 C C . ALA B 1 93 ? -5.859 3.184 9.008 1 77 93 ALA B C 1
ATOM 2965 O O . ALA B 1 93 ? -4.809 3.602 9.508 1 77 93 ALA B O 1
ATOM 2966 N N . PHE B 1 94 ? -6.238 1.959 8.93 1 81.38 94 PHE B N 1
ATOM 2967 C CA . PHE B 1 94 ? -5.414 0.934 9.555 1 81.38 94 PHE B CA 1
ATOM 2968 C C . PHE B 1 94 ? -4.059 0.83 8.859 1 81.38 94 PHE B C 1
ATOM 2970 O O . PHE B 1 94 ? -3.021 0.746 9.523 1 81.38 94 PHE B O 1
ATOM 2977 N N . ILE B 1 95 ? -4.059 0.875 7.609 1 87.75 95 ILE B N 1
ATOM 2978 C CA . ILE B 1 95 ? -2.83 0.783 6.832 1 87.75 95 ILE B CA 1
ATOM 2979 C C . ILE B 1 95 ? -1.934 1.98 7.141 1 87.75 95 ILE B C 1
ATOM 2981 O O . ILE B 1 95 ? -0.721 1.831 7.301 1 87.75 95 ILE B O 1
ATOM 2985 N N . PHE B 1 96 ? -2.477 3.127 7.262 1 88.19 96 PHE B N 1
ATOM 2986 C CA . PHE B 1 96 ? -1.69 4.324 7.531 1 88.19 96 PHE B CA 1
ATOM 2987 C C . PHE B 1 96 ? -1.085 4.273 8.93 1 88.19 96 PHE B C 1
ATOM 2989 O O . PHE B 1 96 ? 0.058 4.691 9.133 1 88.19 96 PHE B O 1
ATOM 2996 N N . LEU B 1 97 ? -1.911 3.816 9.852 1 88.94 97 LEU B N 1
ATOM 2997 C CA . LEU B 1 97 ? -1.388 3.697 11.211 1 88.94 97 LEU B CA 1
ATOM 2998 C C . LEU B 1 97 ? -0.207 2.732 11.258 1 88.94 97 LEU B C 1
ATOM 3000 O O . LEU B 1 97 ? 0.76 2.961 11.984 1 88.94 97 LEU B O 1
ATOM 3004 N N . ILE B 1 98 ? -0.31 1.671 10.484 1 92.56 98 ILE B N 1
ATOM 3005 C CA . ILE B 1 98 ? 0.788 0.714 10.391 1 92.56 98 ILE B CA 1
ATOM 3006 C C . ILE B 1 98 ? 2.02 1.396 9.805 1 92.56 98 ILE B C 1
ATOM 3008 O O . ILE B 1 98 ? 3.131 1.23 10.312 1 92.56 98 ILE B O 1
ATOM 3012 N N . ILE B 1 99 ? 1.821 2.193 8.773 1 93.62 99 ILE B N 1
ATOM 3013 C CA . ILE B 1 99 ? 2.924 2.887 8.117 1 93.62 99 ILE B CA 1
ATOM 3014 C C . ILE B 1 99 ? 3.574 3.865 9.094 1 93.62 99 ILE B C 1
ATOM 3016 O O . ILE B 1 99 ? 4.801 3.932 9.188 1 93.62 99 ILE B O 1
ATOM 3020 N N . ILE B 1 100 ? 2.758 4.594 9.852 1 92.88 100 ILE B N 1
ATOM 3021 C CA . ILE B 1 100 ? 3.264 5.539 10.844 1 92.88 100 ILE B CA 1
ATOM 3022 C C . ILE B 1 100 ? 4.094 4.797 11.891 1 92.88 100 ILE B C 1
ATOM 3024 O O . ILE B 1 100 ? 5.156 5.273 12.297 1 92.88 100 ILE B O 1
ATOM 3028 N N . ALA B 1 101 ? 3.625 3.635 12.266 1 94.06 101 ALA B N 1
ATOM 3029 C CA . ALA B 1 101 ? 4.352 2.842 13.25 1 94.06 101 ALA B CA 1
ATOM 3030 C C . ALA B 1 101 ? 5.742 2.475 12.742 1 94.06 101 ALA B C 1
ATOM 3032 O O . ALA B 1 101 ? 6.711 2.475 13.508 1 94.06 101 ALA B O 1
ATOM 3033 N N . PHE B 1 102 ? 5.867 2.139 11.516 1 94.88 102 PHE B N 1
ATOM 3034 C CA . PHE B 1 102 ? 7.164 1.819 10.93 1 94.88 102 PHE B CA 1
ATOM 3035 C C . PHE B 1 102 ? 8.086 3.033 10.953 1 94.88 102 PHE B C 1
ATOM 3037 O O . PHE B 1 102 ? 9.266 2.914 11.273 1 94.88 102 PHE B O 1
ATOM 3044 N N . PHE B 1 103 ? 7.527 4.164 10.617 1 92.94 103 PHE B N 1
ATOM 3045 C CA . PHE B 1 103 ? 8.336 5.375 10.609 1 92.94 103 PHE B CA 1
ATOM 3046 C C . PHE B 1 103 ? 8.75 5.754 12.023 1 92.94 103 PHE B C 1
ATOM 3048 O O . PHE B 1 103 ? 9.867 6.242 12.242 1 92.94 103 PHE B O 1
ATOM 3055 N N . LEU B 1 104 ? 7.863 5.574 12.969 1 92.69 104 LEU B N 1
ATOM 3056 C CA . LEU B 1 104 ? 8.219 5.824 14.359 1 92.69 104 LEU B CA 1
ATOM 3057 C C . LEU B 1 104 ? 9.375 4.934 14.797 1 92.69 104 LEU B C 1
ATOM 3059 O O . LEU B 1 104 ? 10.297 5.387 15.484 1 92.69 104 LEU B O 1
ATOM 3063 N N . ALA B 1 105 ? 9.344 3.676 14.406 1 93.19 105 ALA B N 1
ATOM 3064 C CA . ALA B 1 105 ? 10.422 2.744 14.734 1 93.19 105 ALA B CA 1
ATOM 3065 C C . ALA B 1 105 ? 11.75 3.215 14.141 1 93.19 105 ALA B C 1
ATOM 3067 O O . ALA B 1 105 ? 12.812 3.012 14.742 1 93.19 105 ALA B O 1
ATOM 3068 N N . MET B 1 106 ? 11.68 3.77 12.992 1 91.25 106 MET B N 1
ATOM 3069 C CA . MET B 1 106 ? 12.867 4.312 12.344 1 91.25 106 MET B CA 1
ATOM 3070 C C . MET B 1 106 ? 13.461 5.457 13.156 1 91.25 106 MET B C 1
ATOM 3072 O O . MET B 1 106 ? 14.672 5.5 13.383 1 91.25 106 MET B O 1
ATOM 3076 N N . ILE B 1 107 ? 12.617 6.355 13.625 1 89.88 107 ILE B N 1
ATOM 3077 C CA . ILE B 1 107 ? 13.055 7.539 14.359 1 89.88 107 ILE B CA 1
ATOM 3078 C C . ILE B 1 107 ? 13.695 7.121 15.68 1 89.88 107 ILE B C 1
ATOM 3080 O O . ILE B 1 107 ? 14.734 7.66 16.062 1 89.88 107 ILE B O 1
ATOM 3084 N N . PHE B 1 108 ? 13.094 6.129 16.297 1 89.19 108 PHE B N 1
ATOM 3085 C CA . PHE B 1 108 ? 13.57 5.723 17.609 1 89.19 108 PHE B CA 1
ATOM 3086 C C . PHE B 1 108 ? 14.898 4.984 17.516 1 89.19 108 PHE B C 1
ATOM 3088 O O . PHE B 1 108 ? 15.656 4.918 18.484 1 89.19 108 PHE B O 1
ATOM 3095 N N . ASP B 1 109 ? 15.234 4.43 16.391 1 90.56 109 ASP B N 1
ATOM 3096 C CA . ASP B 1 109 ? 16.5 3.74 16.156 1 90.56 109 ASP B CA 1
ATOM 3097 C C . ASP B 1 109 ? 17.156 4.246 14.875 1 90.56 109 ASP B C 1
ATOM 3099 O O . ASP B 1 109 ? 17.594 3.453 14.031 1 90.56 109 ASP B O 1
ATOM 3103 N N . TYR B 1 110 ? 17.156 5.547 14.758 1 86.06 110 TYR B N 1
ATOM 3104 C CA . TYR B 1 110 ? 17.578 6.164 13.5 1 86.06 110 TYR B CA 1
ATOM 3105 C C . TYR B 1 110 ? 19.047 5.883 13.219 1 86.06 110 TYR B C 1
ATOM 3107 O O . TYR B 1 110 ? 19.5 5.984 12.078 1 86.06 110 TYR B O 1
ATOM 3115 N N . GLU B 1 111 ? 19.828 5.551 14.156 1 85.31 111 GLU B N 1
ATOM 3116 C CA . GLU B 1 111 ? 21.25 5.281 13.969 1 85.31 111 GLU B CA 1
ATOM 3117 C C . GLU B 1 111 ? 21.469 3.979 13.203 1 85.31 111 GLU B C 1
ATOM 3119 O O . GLU B 1 111 ? 22.453 3.838 12.477 1 85.31 111 GLU B O 1
ATOM 3124 N N . HIS B 1 112 ? 20.562 3.064 13.375 1 89 112 HIS B N 1
ATOM 3125 C CA . HIS B 1 112 ? 20.781 1.742 12.797 1 89 112 HIS B CA 1
ATOM 3126 C C . HIS B 1 112 ? 19.719 1.424 11.75 1 89 112 HIS B C 1
ATOM 3128 O O . HIS B 1 112 ? 19.875 0.485 10.961 1 89 112 HIS B O 1
ATOM 3134 N N . THR B 1 113 ? 18.688 2.168 11.82 1 91.5 113 THR B N 1
ATOM 3135 C CA . THR B 1 113 ? 17.578 1.901 10.914 1 91.5 113 THR B CA 1
ATOM 3136 C C . THR B 1 113 ? 17.516 2.953 9.805 1 91.5 113 THR B C 1
ATOM 3138 O O . THR B 1 113 ? 17.312 4.137 10.078 1 91.5 113 THR B O 1
ATOM 3141 N N . LYS B 1 114 ? 17.656 2.471 8.578 1 92.5 114 LYS B N 1
ATOM 3142 C CA . LYS B 1 114 ? 17.625 3.373 7.43 1 92.5 114 LYS B CA 1
ATOM 3143 C C . LYS B 1 114 ? 16.25 3.389 6.773 1 92.5 114 LYS B C 1
ATOM 3145 O O . LYS B 1 114 ? 15.422 2.508 7.027 1 92.5 114 LYS B O 1
ATOM 3150 N N . PHE B 1 115 ? 16.062 4.395 5.957 1 92.69 115 PHE B N 1
ATOM 3151 C CA . PHE B 1 115 ? 14.797 4.523 5.242 1 92.69 115 PHE B CA 1
ATOM 3152 C C . PHE B 1 115 ? 14.547 3.307 4.359 1 92.69 115 PHE B C 1
ATOM 3154 O O . PHE B 1 115 ? 13.406 2.867 4.207 1 92.69 115 PHE B O 1
ATOM 3161 N N . GLU B 1 116 ? 15.547 2.74 3.764 1 93.06 116 GLU B N 1
ATOM 3162 C CA . GLU B 1 116 ? 15.43 1.55 2.928 1 93.06 116 GLU B CA 1
ATOM 3163 C C . GLU B 1 116 ? 14.836 0.383 3.707 1 93.06 116 GLU B C 1
ATOM 3165 O O . GLU B 1 116 ? 14.008 -0.365 3.182 1 93.06 116 GLU B O 1
ATOM 3170 N N . ASP B 1 117 ? 15.258 0.298 4.945 1 94.81 117 ASP B N 1
ATOM 3171 C CA . ASP B 1 117 ? 14.742 -0.76 5.809 1 94.81 117 ASP B CA 1
ATOM 3172 C C . ASP B 1 117 ? 13.234 -0.623 5.996 1 94.81 117 ASP B C 1
ATOM 3174 O O . ASP B 1 117 ? 12.5 -1.615 5.953 1 94.81 117 ASP B O 1
ATOM 3178 N N . VAL B 1 118 ? 12.852 0.581 6.227 1 95.19 118 VAL B N 1
ATOM 3179 C CA . VAL B 1 118 ? 11.445 0.864 6.449 1 95.19 118 VAL B CA 1
ATOM 3180 C C . VAL B 1 118 ? 10.656 0.61 5.164 1 95.19 118 VAL B C 1
ATOM 3182 O O . VAL B 1 118 ? 9.602 -0.033 5.191 1 95.19 118 VAL B O 1
ATOM 3185 N N . ALA B 1 119 ? 11.18 1.112 4.062 1 95.25 119 ALA B N 1
ATOM 3186 C CA . ALA B 1 119 ? 10.508 0.938 2.775 1 95.25 119 ALA B CA 1
ATOM 3187 C C . ALA B 1 119 ? 10.336 -0.541 2.441 1 95.25 119 ALA B C 1
ATOM 3189 O O . ALA B 1 119 ? 9.25 -0.976 2.055 1 95.25 119 ALA B O 1
ATOM 3190 N N . ILE B 1 120 ? 11.336 -1.321 2.631 1 95.69 120 ILE B N 1
ATOM 3191 C CA . ILE B 1 120 ? 11.312 -2.758 2.373 1 95.69 120 ILE B CA 1
ATOM 3192 C C . ILE B 1 120 ? 10.289 -3.43 3.287 1 95.69 120 ILE B C 1
ATOM 3194 O O . ILE B 1 120 ? 9.508 -4.277 2.844 1 95.69 120 ILE B O 1
ATOM 3198 N N . SER B 1 121 ? 10.312 -3.025 4.512 1 97 121 SER B N 1
ATOM 3199 C CA . SER B 1 121 ? 9.422 -3.637 5.492 1 97 121 SER B CA 1
ATOM 3200 C C . SER B 1 121 ? 7.957 -3.326 5.176 1 97 121 SER B C 1
ATOM 3202 O O . SER B 1 121 ? 7.078 -4.156 5.41 1 97 121 SER B O 1
ATOM 3204 N N . ILE B 1 122 ? 7.73 -2.146 4.691 1 95.62 122 ILE B N 1
ATOM 3205 C CA . ILE B 1 122 ? 6.375 -1.775 4.301 1 95.62 122 ILE B CA 1
ATOM 3206 C C . ILE B 1 122 ? 5.918 -2.643 3.129 1 95.62 122 ILE B C 1
ATOM 3208 O O . ILE B 1 122 ? 4.805 -3.174 3.139 1 95.62 122 ILE B O 1
ATOM 3212 N N . VAL B 1 123 ? 6.715 -2.859 2.17 1 95.38 123 VAL B N 1
ATOM 3213 C CA . VAL B 1 123 ? 6.371 -3.699 1.026 1 95.38 123 VAL B CA 1
ATOM 3214 C C . VAL B 1 123 ? 6.172 -5.141 1.485 1 95.38 123 VAL B C 1
ATOM 3216 O O . VAL B 1 123 ? 5.18 -5.781 1.132 1 95.38 123 VAL B O 1
ATOM 3219 N N . ALA B 1 124 ? 7.086 -5.617 2.32 1 96.75 124 ALA B N 1
ATOM 3220 C CA . ALA B 1 124 ? 7.066 -7 2.787 1 96.75 124 ALA B CA 1
ATOM 3221 C C . ALA B 1 124 ? 5.855 -7.266 3.674 1 96.75 124 ALA B C 1
ATOM 3223 O O . ALA B 1 124 ? 5.277 -8.352 3.639 1 96.75 124 ALA B O 1
ATOM 3224 N N . SER B 1 125 ? 5.43 -6.27 4.414 1 96.88 125 SER B N 1
ATOM 3225 C CA . SER B 1 125 ? 4.43 -6.5 5.453 1 96.88 125 SER B CA 1
ATOM 3226 C C . SER B 1 125 ? 3.043 -6.062 4.992 1 96.88 125 SER B C 1
ATOM 3228 O O . SER B 1 125 ? 2.037 -6.406 5.617 1 96.88 125 SER B O 1
ATOM 3230 N N . ILE B 1 126 ? 2.992 -5.328 3.924 1 93.94 126 ILE B N 1
ATOM 3231 C CA . ILE B 1 126 ? 1.69 -4.855 3.469 1 93.94 126 ILE B CA 1
ATOM 3232 C C . ILE B 1 126 ? 1.418 -5.371 2.059 1 93.94 126 ILE B C 1
ATOM 3234 O O . ILE B 1 126 ? 0.474 -6.137 1.841 1 93.94 126 ILE B O 1
ATOM 3238 N N . ALA B 1 127 ? 2.311 -5.117 1.104 1 93.12 127 ALA B N 1
ATOM 3239 C CA . ALA B 1 127 ? 2.07 -5.48 -0.29 1 93.12 127 ALA B CA 1
ATOM 3240 C C . ALA B 1 127 ? 2.01 -6.996 -0.456 1 93.12 127 ALA B C 1
ATOM 3242 O O . ALA B 1 127 ? 1.089 -7.523 -1.085 1 93.12 127 ALA B O 1
ATOM 3243 N N . VAL B 1 128 ? 2.967 -7.691 0.124 1 95.62 128 VAL B N 1
ATOM 3244 C CA . VAL B 1 128 ? 3.053 -9.141 -0.024 1 95.62 128 VAL B CA 1
ATOM 3245 C C . VAL B 1 128 ? 1.848 -9.797 0.644 1 95.62 128 VAL B C 1
ATOM 3247 O O . VAL B 1 128 ? 1.155 -10.609 0.027 1 95.62 128 VAL B O 1
ATOM 3250 N N . PRO B 1 129 ? 1.518 -9.391 1.857 1 95.38 129 PRO B N 1
ATOM 3251 C CA . PRO B 1 129 ? 0.343 -9.984 2.498 1 95.38 129 PRO B CA 1
ATOM 3252 C C . PRO B 1 129 ? -0.953 -9.688 1.744 1 95.38 129 PRO B C 1
ATOM 3254 O O . PRO B 1 129 ? -1.865 -10.516 1.729 1 95.38 129 PRO B O 1
ATOM 3257 N N . TYR B 1 130 ? -1.042 -8.57 1.155 1 91.81 130 TYR B N 1
ATOM 3258 C CA . TYR B 1 130 ? -2.209 -8.32 0.319 1 91.81 130 TYR B CA 1
ATOM 3259 C C . TYR B 1 130 ? -2.24 -9.266 -0.876 1 91.81 130 TYR B C 1
ATOM 3261 O O . TYR B 1 130 ? -3.312 -9.688 -1.312 1 91.81 130 TYR B O 1
ATOM 3269 N N . GLY B 1 131 ? -1.083 -9.523 -1.423 1 93.62 131 GLY B N 1
ATOM 3270 C CA . GLY B 1 131 ? -1.021 -10.547 -2.457 1 93.62 131 GLY B CA 1
ATOM 3271 C C . GLY B 1 131 ? -1.564 -11.883 -2.002 1 93.62 131 GLY B C 1
ATOM 3272 O O . GLY B 1 131 ? -2.357 -12.508 -2.709 1 93.62 131 GLY B O 1
ATOM 3273 N N . PHE B 1 132 ? -1.211 -12.281 -0.81 1 94.81 132 PHE B N 1
ATOM 3274 C CA . PHE B 1 132 ? -1.706 -13.531 -0.244 1 94.81 132 PHE B CA 1
ATOM 3275 C C . PHE B 1 132 ? -3.203 -13.453 0.025 1 94.81 132 PHE B C 1
ATOM 3277 O O . PHE B 1 132 ? -3.918 -14.445 -0.105 1 94.81 132 PHE B O 1
ATOM 3284 N N . SER B 1 133 ? -3.666 -12.305 0.36 1 92.38 133 SER B N 1
ATOM 3285 C CA . SER B 1 133 ? -5.074 -12.117 0.693 1 92.38 133 SER B CA 1
ATOM 3286 C C . SER B 1 133 ? -5.965 -12.336 -0.526 1 92.38 133 SER B C 1
ATOM 3288 O O . SER B 1 133 ? -7.16 -12.594 -0.39 1 92.38 133 SER B O 1
ATOM 3290 N N . MET B 1 134 ? -5.383 -12.211 -1.639 1 92.69 134 MET B N 1
ATOM 3291 C CA . MET B 1 134 ? -6.172 -12.352 -2.859 1 92.69 134 MET B CA 1
ATOM 3292 C C . MET B 1 134 ? -6.609 -13.797 -3.066 1 92.69 134 MET B C 1
ATOM 3294 O O . MET B 1 134 ? -7.555 -14.062 -3.807 1 92.69 134 MET B O 1
ATOM 3298 N N . PHE B 1 135 ? -5.934 -14.773 -2.422 1 92.88 135 PHE B N 1
ATOM 3299 C CA . PHE B 1 135 ? -6.449 -16.141 -2.391 1 92.88 135 PHE B CA 1
ATOM 3300 C C . PHE B 1 135 ? -7.848 -16.172 -1.785 1 92.88 135 PHE B C 1
ATOM 3302 O O . PHE B 1 135 ? -8.766 -16.766 -2.355 1 92.88 135 PHE B O 1
ATOM 3309 N N . ALA B 1 136 ? -7.973 -15.5 -0.683 1 90.56 136 ALA B N 1
ATOM 3310 C CA . ALA B 1 136 ? -9.242 -15.477 0.033 1 90.56 136 ALA B CA 1
ATOM 3311 C C . ALA B 1 136 ? -10.281 -14.641 -0.716 1 90.56 136 ALA B C 1
ATOM 3313 O O . ALA B 1 136 ? -11.461 -14.977 -0.733 1 90.56 136 ALA B O 1
ATOM 3314 N N . MET B 1 137 ? -9.844 -13.617 -1.298 1 90.12 137 MET B N 1
ATOM 3315 C CA . MET B 1 137 ? -10.758 -12.742 -2.035 1 90.12 137 MET B CA 1
ATOM 3316 C C . MET B 1 137 ? -11.32 -13.461 -3.262 1 90.12 137 MET B C 1
ATOM 3318 O O . MET B 1 137 ? -12.484 -13.273 -3.613 1 90.12 137 MET B O 1
ATOM 3322 N N . LEU B 1 138 ? -10.453 -14.211 -3.9 1 92.19 138 LEU B N 1
ATOM 3323 C CA . LEU B 1 138 ? -10.922 -15 -5.035 1 92.19 138 LEU B CA 1
ATOM 3324 C C . LEU B 1 138 ? -11.945 -16.047 -4.586 1 92.19 138 LEU B C 1
ATOM 3326 O O . LEU B 1 138 ? -12.977 -16.234 -5.234 1 92.19 138 LEU B O 1
ATOM 3330 N N . ARG B 1 139 ? -11.648 -16.703 -3.51 1 91.69 139 ARG B N 1
ATOM 3331 C CA . ARG B 1 139 ? -12.555 -17.719 -2.971 1 91.69 139 ARG B CA 1
ATOM 3332 C C . ARG B 1 139 ? -13.953 -17.141 -2.77 1 91.69 139 ARG B C 1
ATOM 3334 O O . ARG B 1 139 ? -14.953 -17.781 -3.096 1 91.69 139 ARG B O 1
ATOM 3341 N N . ASP B 1 140 ? -14.047 -15.93 -2.33 1 89.75 140 ASP B N 1
ATOM 3342 C CA . ASP B 1 140 ? -15.328 -15.367 -1.9 1 89.75 140 ASP B CA 1
ATOM 3343 C C . ASP B 1 140 ? -15.906 -14.445 -2.969 1 89.75 140 ASP B C 1
ATOM 3345 O O . ASP B 1 140 ? -16.953 -13.836 -2.768 1 89.75 140 ASP B O 1
ATOM 3349 N N . MET B 1 141 ? -15.266 -14.328 -4.059 1 87.56 141 MET B N 1
ATOM 3350 C CA . MET B 1 141 ? -15.625 -13.352 -5.078 1 87.56 141 MET B CA 1
ATOM 3351 C C . MET B 1 141 ? -17.047 -13.57 -5.566 1 87.56 141 MET B C 1
ATOM 3353 O O . MET B 1 141 ? -17.766 -12.617 -5.867 1 87.56 141 MET B O 1
ATOM 3357 N N . TYR B 1 142 ? -17.5 -14.781 -5.719 1 89.06 142 TYR B N 1
ATOM 3358 C CA . TYR B 1 142 ? -18.828 -15.086 -6.238 1 89.06 142 TYR B CA 1
ATOM 3359 C C . TYR B 1 142 ? -19.719 -15.664 -5.141 1 89.06 142 TYR B C 1
ATOM 3361 O O . TYR B 1 142 ? -20.641 -16.438 -5.422 1 89.06 142 TYR B O 1
ATOM 3369 N N . GLY B 1 143 ? -19.438 -15.289 -3.98 1 83.69 143 GLY B N 1
ATOM 3370 C CA . GLY B 1 143 ? -20.203 -15.773 -2.848 1 83.69 143 GLY B CA 1
ATOM 3371 C C . GLY B 1 143 ? -19.5 -16.859 -2.057 1 83.69 143 GLY B C 1
ATOM 3372 O O . GLY B 1 143 ? -18.672 -17.594 -2.605 1 83.69 143 GLY B O 1
ATOM 3373 N N . TYR B 1 144 ? -19.906 -16.906 -0.879 1 73.56 144 TYR B N 1
ATOM 3374 C CA . TYR B 1 144 ? -19.328 -17.906 0.006 1 73.56 144 TYR B CA 1
ATOM 3375 C C . TYR B 1 144 ? -19.688 -19.312 -0.453 1 73.56 144 TYR B C 1
ATOM 3377 O O . TYR B 1 144 ? -20.859 -19.594 -0.753 1 73.56 144 TYR B O 1
ATOM 3385 N N . ARG B 1 145 ? -18.828 -20.188 -0.637 1 73.88 145 ARG B N 1
ATOM 3386 C CA . ARG B 1 145 ? -18.969 -21.609 -0.982 1 73.88 145 ARG B CA 1
ATOM 3387 C C . ARG B 1 145 ? -19.25 -21.781 -2.471 1 73.88 145 ARG B C 1
ATOM 3389 O O . ARG B 1 145 ? -19.672 -22.859 -2.908 1 73.88 145 ARG B O 1
ATOM 3396 N N . ALA B 1 146 ? -19.094 -20.656 -3.201 1 81.5 146 ALA B N 1
ATOM 3397 C CA . ALA B 1 146 ? -19.219 -20.812 -4.648 1 81.5 146 ALA B CA 1
ATOM 3398 C C . ALA B 1 146 ? -18.016 -21.578 -5.215 1 81.5 146 ALA B C 1
ATOM 3400 O O . ALA B 1 146 ? -16.875 -21.266 -4.906 1 81.5 146 ALA B O 1
ATOM 3401 N N . GLN B 1 147 ? -18.344 -22.562 -6.02 1 88.38 147 GLN B N 1
ATOM 3402 C CA . GLN B 1 147 ? -17.297 -23.406 -6.605 1 88.38 147 GLN B CA 1
ATOM 3403 C C . GLN B 1 147 ? -16.406 -22.594 -7.547 1 88.38 147 GLN B C 1
ATOM 3405 O O . GLN B 1 147 ? -15.227 -22.891 -7.699 1 88.38 147 GLN B O 1
ATOM 3410 N N . LEU B 1 148 ? -17.016 -21.562 -8.125 1 91 148 LEU B N 1
ATOM 3411 C CA . LEU B 1 148 ? -16.297 -20.766 -9.102 1 91 148 LEU B CA 1
ATOM 3412 C C . LEU B 1 148 ? -15.094 -20.062 -8.469 1 91 148 LEU B C 1
ATOM 3414 O O . LEU B 1 148 ? -14.031 -19.969 -9.086 1 91 148 LEU B O 1
ATOM 3418 N N . GLY B 1 149 ? -15.227 -19.594 -7.27 1 92.56 149 GLY B N 1
ATOM 3419 C CA . GLY B 1 149 ? -14.117 -18.969 -6.574 1 92.56 149 GLY B CA 1
ATOM 3420 C C . GLY B 1 149 ? -12.93 -19.906 -6.387 1 92.56 149 GLY B C 1
ATOM 3421 O O . GLY B 1 149 ? -11.781 -19.516 -6.594 1 92.56 149 GLY B O 1
ATOM 3422 N N . VAL B 1 150 ? -13.227 -21.109 -6.055 1 91.25 150 VAL B N 1
ATOM 3423 C CA . VAL B 1 150 ? -12.188 -22.109 -5.852 1 91.25 150 VAL B CA 1
ATOM 3424 C C . VAL B 1 150 ? -11.508 -22.438 -7.18 1 91.25 150 VAL B C 1
ATOM 3426 O O . VAL B 1 150 ? -10.289 -22.578 -7.238 1 91.25 150 VAL B O 1
ATOM 3429 N N . TYR B 1 151 ? -12.297 -22.5 -8.172 1 93.88 151 TYR B N 1
ATOM 3430 C CA . TYR B 1 151 ? -11.75 -22.75 -9.5 1 93.88 151 TYR B CA 1
ATOM 3431 C C . TYR B 1 151 ? -10.758 -21.672 -9.906 1 93.88 151 TYR B C 1
ATOM 3433 O O . TYR B 1 151 ? -9.703 -21.969 -10.469 1 93.88 151 TYR B O 1
ATOM 3441 N N . LEU B 1 152 ? -11.102 -20.438 -9.625 1 95.56 152 LEU B N 1
ATOM 3442 C CA . LEU B 1 152 ? -10.258 -19.312 -10.016 1 95.56 152 LEU B CA 1
ATOM 3443 C C . LEU B 1 152 ? -8.914 -19.359 -9.289 1 95.56 152 LEU B C 1
ATOM 3445 O O . LEU B 1 152 ? -7.887 -18.969 -9.852 1 95.56 152 LEU B O 1
ATOM 3449 N N . ILE B 1 153 ? -8.93 -19.812 -8.055 1 94.75 153 ILE B N 1
ATOM 3450 C CA . ILE B 1 153 ? -7.676 -20.016 -7.332 1 94.75 153 ILE B CA 1
ATOM 3451 C C . ILE B 1 153 ? -6.82 -21.047 -8.07 1 94.75 153 ILE B C 1
ATOM 3453 O O . ILE B 1 153 ? -5.629 -20.812 -8.289 1 94.75 153 ILE B O 1
ATOM 3457 N N . PHE B 1 154 ? -7.422 -22.125 -8.516 1 94.56 154 PHE B N 1
ATOM 3458 C CA . PHE B 1 154 ? -6.703 -23.172 -9.234 1 94.56 154 PHE B CA 1
ATOM 3459 C C . PHE B 1 154 ? -6.195 -22.656 -10.578 1 94.56 154 PHE B C 1
ATOM 3461 O O . PHE B 1 154 ? -5.09 -23 -11 1 94.56 154 PHE B O 1
ATOM 3468 N N . TYR B 1 155 ? -7.055 -21.875 -11.203 1 96.62 155 TYR B N 1
ATOM 3469 C CA . TYR B 1 155 ? -6.637 -21.25 -12.453 1 96.62 155 TYR B CA 1
ATOM 3470 C C . TYR B 1 155 ? -5.32 -20.5 -12.281 1 96.62 155 TYR B C 1
ATOM 3472 O O . TYR B 1 155 ? -4.387 -20.672 -13.062 1 96.62 155 TYR B O 1
ATOM 3480 N N . GLY B 1 156 ? -5.262 -19.625 -11.242 1 97 156 GLY B N 1
ATOM 3481 C CA . GLY B 1 156 ? -4.055 -18.859 -10.961 1 97 156 GLY B CA 1
ATOM 3482 C C . GLY B 1 156 ? -2.875 -19.734 -10.57 1 97 156 GLY B C 1
ATOM 3483 O O . GLY B 1 156 ? -1.744 -19.469 -10.984 1 97 156 GLY B O 1
ATOM 3484 N N . LEU B 1 157 ? -3.119 -20.766 -9.766 1 94.94 157 LEU B N 1
ATOM 3485 C CA . LEU B 1 157 ? -2.053 -21.656 -9.32 1 94.94 157 LEU B CA 1
ATOM 3486 C C . LEU B 1 157 ? -1.493 -22.453 -10.492 1 94.94 157 LEU B C 1
ATOM 3488 O O . LEU B 1 157 ? -0.28 -22.656 -10.586 1 94.94 157 LEU B O 1
ATOM 3492 N N . ILE B 1 158 ? -2.377 -22.938 -11.336 1 96.38 158 ILE B N 1
ATOM 3493 C CA . ILE B 1 158 ? -1.947 -23.688 -12.508 1 96.38 158 ILE B CA 1
ATOM 3494 C C . ILE B 1 158 ? -1.097 -22.797 -13.414 1 96.38 158 ILE B C 1
ATOM 3496 O O . ILE B 1 158 ? -0.094 -23.25 -13.969 1 96.38 158 ILE B O 1
ATOM 3500 N N . ALA B 1 159 ? -1.535 -21.562 -13.523 1 97.62 159 ALA B N 1
ATOM 3501 C CA . ALA B 1 159 ? -0.752 -20.641 -14.328 1 97.62 159 ALA B CA 1
ATOM 3502 C C . ALA B 1 159 ? 0.674 -20.516 -13.797 1 97.62 159 ALA B C 1
ATOM 3504 O O . ALA B 1 159 ? 1.632 -20.484 -14.57 1 97.62 159 ALA B O 1
ATOM 3505 N N . ALA B 1 160 ? 0.822 -20.469 -12.555 1 96.12 160 ALA B N 1
ATOM 3506 C CA . ALA B 1 160 ? 2.137 -20.312 -11.938 1 96.12 160 ALA B CA 1
ATOM 3507 C C . ALA B 1 160 ? 2.916 -21.625 -11.969 1 96.12 160 ALA B C 1
ATOM 3509 O O . ALA B 1 160 ? 4.02 -21.688 -12.516 1 96.12 160 ALA B O 1
ATOM 3510 N N . LEU B 1 161 ? 2.332 -22.703 -11.406 1 92.56 161 LEU B N 1
ATOM 3511 C CA . LEU B 1 161 ? 3.002 -24 -11.25 1 92.56 161 LEU B CA 1
ATOM 3512 C C . LEU B 1 161 ? 3.205 -24.656 -12.609 1 92.56 161 LEU B C 1
ATOM 3514 O O . LEU B 1 161 ? 4.234 -25.297 -12.844 1 92.56 161 LEU B O 1
ATOM 3518 N N . GLY B 1 162 ? 2.184 -24.562 -13.398 1 95.62 162 GLY B N 1
ATOM 3519 C CA . GLY B 1 162 ? 2.311 -25.109 -14.734 1 95.62 162 GLY B CA 1
ATOM 3520 C C . GLY B 1 162 ? 3.414 -24.469 -15.547 1 95.62 162 GLY B C 1
ATOM 3521 O O . GLY B 1 162 ? 4.148 -25.141 -16.266 1 95.62 162 GLY B O 1
ATOM 3522 N N . THR B 1 163 ? 3.498 -23.156 -15.43 1 96.56 163 THR B N 1
ATOM 3523 C CA . THR B 1 163 ? 4.527 -22.422 -16.156 1 96.56 163 THR B CA 1
ATOM 3524 C C . THR B 1 163 ? 5.918 -22.828 -15.688 1 96.56 163 THR B C 1
ATOM 3526 O O . THR B 1 163 ? 6.809 -23.078 -16.5 1 96.56 163 THR B O 1
ATOM 3529 N N . ASP B 1 164 ? 6.102 -22.922 -14.422 1 93.38 164 ASP B N 1
ATOM 3530 C CA . ASP B 1 164 ? 7.398 -23.281 -13.867 1 93.38 164 ASP B CA 1
ATOM 3531 C C . ASP B 1 164 ? 7.793 -24.703 -14.297 1 93.38 164 ASP B C 1
ATOM 3533 O O . ASP B 1 164 ? 8.938 -24.938 -14.68 1 93.38 164 ASP B O 1
ATOM 3537 N N . THR B 1 165 ? 6.883 -25.625 -14.164 1 92 165 THR B N 1
ATOM 3538 C CA . THR B 1 165 ? 7.137 -27.016 -14.531 1 92 165 THR B CA 1
ATOM 3539 C C . THR B 1 165 ? 7.438 -27.125 -16.016 1 92 165 THR B C 1
ATOM 3541 O O . THR B 1 165 ? 8.406 -27.781 -16.422 1 92 165 THR B O 1
ATOM 3544 N N . GLY B 1 166 ? 6.598 -26.547 -16.797 1 95.31 166 GLY B N 1
ATOM 3545 C CA . GLY B 1 166 ? 6.828 -26.562 -18.234 1 95.31 166 GLY B CA 1
ATOM 3546 C C . GLY B 1 166 ? 8.125 -25.906 -18.641 1 95.31 166 GLY B C 1
ATOM 3547 O O . GLY B 1 166 ? 8.812 -26.375 -19.562 1 95.31 166 GLY B O 1
ATOM 3548 N N . ALA B 1 167 ? 8.43 -24.828 -18 1 94.62 167 ALA B N 1
ATOM 3549 C CA . ALA B 1 167 ? 9.672 -24.109 -18.312 1 94.62 167 ALA B CA 1
ATOM 3550 C C . ALA B 1 167 ? 10.891 -24.969 -17.969 1 94.62 167 ALA B C 1
ATOM 3552 O O . ALA B 1 167 ? 11.883 -24.953 -18.688 1 94.62 167 ALA B O 1
ATOM 3553 N N . GLN B 1 168 ? 10.789 -25.672 -16.875 1 91.69 168 GLN B N 1
ATOM 3554 C CA . GLN B 1 168 ? 11.891 -26.531 -16.469 1 91.69 168 GLN B CA 1
ATOM 3555 C C . GLN B 1 168 ? 12.07 -27.688 -17.453 1 91.69 168 GLN B C 1
ATOM 3557 O O . GLN B 1 168 ? 13.18 -27.953 -17.922 1 91.69 168 GLN B O 1
ATOM 3562 N N . LEU B 1 169 ? 11.008 -28.344 -17.797 1 93.62 169 LEU B N 1
ATOM 3563 C CA . LEU B 1 169 ? 11.055 -29.484 -18.703 1 93.62 169 LEU B CA 1
ATOM 3564 C C . LEU B 1 169 ? 11.445 -29.047 -20.109 1 93.62 169 LEU B C 1
ATOM 3566 O O . LEU B 1 169 ? 12.289 -29.672 -20.75 1 93.62 169 LEU B O 1
ATOM 3570 N N . GLY B 1 170 ? 10.844 -28.016 -20.547 1 94.38 170 GLY B N 1
ATOM 3571 C CA . GLY B 1 170 ? 11.172 -27.484 -21.859 1 94.38 170 GLY B CA 1
ATOM 3572 C C . GLY B 1 170 ? 12.578 -26.922 -21.953 1 94.38 170 GLY B C 1
ATOM 3573 O O . GLY B 1 170 ? 13.25 -27.078 -22.969 1 94.38 170 GLY B O 1
ATOM 3574 N N . GLY B 1 171 ? 12.984 -26.25 -20.922 1 92.69 171 GLY B N 1
ATOM 3575 C CA . GLY B 1 171 ? 14.344 -25.734 -20.875 1 92.69 171 GLY B CA 1
ATOM 3576 C C . GLY B 1 171 ? 15.398 -26.828 -20.922 1 92.69 171 GLY B C 1
ATOM 3577 O O . GLY B 1 171 ? 16.422 -26.688 -21.594 1 92.69 171 GLY B O 1
ATOM 3578 N N . MET B 1 172 ? 15.172 -27.891 -20.297 1 93.38 172 MET B N 1
ATOM 3579 C CA . MET B 1 172 ? 16.094 -29.016 -20.297 1 93.38 172 MET B CA 1
ATOM 3580 C C . MET B 1 172 ? 16.141 -29.688 -21.656 1 93.38 172 MET B C 1
ATOM 3582 O O . MET B 1 172 ? 17.203 -30.125 -22.109 1 93.38 172 MET B O 1
ATOM 3586 N N . ALA B 1 173 ? 15.094 -29.719 -22.312 1 94.5 173 ALA B N 1
ATOM 3587 C CA . ALA B 1 173 ? 14.977 -30.422 -23.594 1 94.5 173 ALA B CA 1
ATOM 3588 C C . ALA B 1 173 ? 15.43 -29.547 -24.75 1 94.5 173 ALA B C 1
ATOM 3590 O O . ALA B 1 173 ? 16.094 -30.016 -25.688 1 94.5 173 ALA B O 1
ATOM 3591 N N . PHE B 1 174 ? 15.07 -28.266 -24.672 1 94.38 174 PHE B N 1
ATOM 3592 C CA . PHE B 1 174 ? 15.234 -27.438 -25.859 1 94.38 174 PHE B CA 1
ATOM 3593 C C . PHE B 1 174 ? 16.031 -26.172 -25.531 1 94.38 174 PHE B C 1
ATOM 3595 O O . PHE B 1 174 ? 16.312 -25.359 -26.422 1 94.38 174 PHE B O 1
ATOM 3602 N N . GLY B 1 175 ? 16.438 -26.016 -24.344 1 91.62 175 GLY B N 1
ATOM 3603 C CA . GLY B 1 175 ? 17.062 -24.781 -23.906 1 91.62 175 GLY B CA 1
ATOM 3604 C C . GLY B 1 175 ? 18.328 -24.453 -24.672 1 91.62 175 GLY B C 1
ATOM 3605 O O . GLY B 1 175 ? 19.219 -25.297 -24.797 1 91.62 175 GLY B O 1
ATOM 3606 N N . LYS B 1 176 ? 18.438 -23.234 -25.312 1 91.25 176 LYS B N 1
ATOM 3607 C CA . LYS B 1 176 ? 19.625 -22.766 -26.047 1 91.25 176 LYS B CA 1
ATOM 3608 C C . LYS B 1 176 ? 20.016 -21.359 -25.625 1 91.25 176 LYS B C 1
ATOM 3610 O O . LYS B 1 176 ? 21.203 -21.047 -25.484 1 91.25 176 LYS B O 1
ATOM 3615 N N . HIS B 1 177 ? 19.062 -20.469 -25.531 1 92.81 177 HIS B N 1
ATOM 3616 C CA . HIS B 1 177 ? 19.297 -19.062 -25.219 1 92.81 177 HIS B CA 1
ATOM 3617 C C . HIS B 1 177 ? 18.875 -18.75 -23.781 1 92.81 177 HIS B C 1
ATOM 3619 O O . HIS B 1 177 ? 17.703 -18.859 -23.438 1 92.81 177 HIS B O 1
ATOM 3625 N N . LYS B 1 178 ? 19.812 -18.219 -22.984 1 90.56 178 LYS B N 1
ATOM 3626 C CA . LYS B 1 178 ? 19.547 -17.859 -21.594 1 90.56 178 LYS B CA 1
ATOM 3627 C C . LYS B 1 178 ? 18.672 -16.609 -21.5 1 90.56 178 LYS B C 1
ATOM 3629 O O . LYS B 1 178 ? 18.859 -15.672 -22.281 1 90.56 178 LYS B O 1
ATOM 3634 N N . MET B 1 179 ? 17.766 -16.609 -20.641 1 86.06 179 MET B N 1
ATOM 3635 C CA . MET B 1 179 ? 16.844 -15.492 -20.469 1 86.06 179 MET B CA 1
ATOM 3636 C C . MET B 1 179 ? 17.438 -14.43 -19.547 1 86.06 179 MET B C 1
ATOM 3638 O O . MET B 1 179 ? 17.359 -13.234 -19.828 1 86.06 179 MET B O 1
ATOM 3642 N N . ALA B 1 180 ? 17.922 -14.789 -18.422 1 83.56 180 ALA B N 1
ATOM 3643 C CA . ALA B 1 180 ? 18.562 -13.922 -17.438 1 83.56 180 ALA B CA 1
ATOM 3644 C C . ALA B 1 180 ? 19.781 -14.586 -16.812 1 83.56 180 ALA B C 1
ATOM 3646 O O . ALA B 1 180 ? 19.766 -14.984 -15.648 1 83.56 180 ALA B O 1
ATOM 3647 N N . PRO B 1 181 ? 20.859 -14.586 -17.438 1 85.94 181 PRO B N 1
ATOM 3648 C CA . PRO B 1 181 ? 22.031 -15.383 -17.047 1 85.94 181 PRO B CA 1
ATOM 3649 C C . PRO B 1 181 ? 22.625 -14.969 -15.711 1 85.94 181 PRO B C 1
ATOM 3651 O O . PRO B 1 181 ? 23.172 -15.797 -14.984 1 85.94 181 PRO B O 1
ATOM 3654 N N . HIS B 1 182 ? 22.484 -13.742 -15.344 1 84.88 182 HIS B N 1
ATOM 3655 C CA . HIS B 1 182 ? 23.109 -13.258 -14.117 1 84.88 182 HIS B CA 1
ATOM 3656 C C . HIS B 1 182 ? 22.188 -13.43 -12.914 1 84.88 182 HIS B C 1
ATOM 3658 O O . HIS B 1 182 ? 22.641 -13.477 -11.773 1 84.88 182 HIS B O 1
ATOM 3664 N N . ILE B 1 183 ? 20.953 -13.539 -13.164 1 86.31 183 ILE B N 1
ATOM 3665 C CA . ILE B 1 183 ? 19.969 -13.641 -12.102 1 86.31 183 ILE B CA 1
ATOM 3666 C C . ILE B 1 183 ? 19.562 -15.102 -11.898 1 86.31 183 ILE B C 1
ATOM 3668 O O . ILE B 1 183 ? 19.547 -15.594 -10.773 1 86.31 183 ILE B O 1
ATOM 3672 N N . SER B 1 184 ? 19.234 -15.758 -12.984 1 89.38 184 SER B N 1
ATOM 3673 C CA . SER B 1 184 ? 18.859 -17.156 -13.008 1 89.38 184 SER B CA 1
ATOM 3674 C C . SER B 1 184 ? 19.469 -17.891 -14.203 1 89.38 184 SER B C 1
ATOM 3676 O O . SER B 1 184 ? 18.812 -18.047 -15.234 1 89.38 184 SER B O 1
ATOM 3678 N N . PRO B 1 185 ? 20.516 -18.406 -14.008 1 88.19 185 PRO B N 1
ATOM 3679 C CA . PRO B 1 185 ? 21.297 -18.953 -15.125 1 88.19 185 PRO B CA 1
ATOM 3680 C C . PRO B 1 185 ? 20.625 -20.156 -15.766 1 88.19 185 PRO B C 1
ATOM 3682 O O . PRO B 1 185 ? 20.938 -20.516 -16.906 1 88.19 185 PRO B O 1
ATOM 3685 N N . LYS B 1 186 ? 19.781 -20.781 -15.164 1 86.62 186 LYS B N 1
ATOM 3686 C CA . LYS B 1 186 ? 19.188 -22.016 -15.688 1 86.62 186 LYS B CA 1
ATOM 3687 C C . LYS B 1 186 ? 17.938 -21.719 -16.531 1 86.62 186 LYS B C 1
ATOM 3689 O O . LYS B 1 186 ? 17.453 -22.578 -17.266 1 86.62 186 LYS B O 1
ATOM 3694 N N . LYS B 1 187 ? 17.469 -20.531 -16.531 1 90.81 187 LYS B N 1
ATOM 3695 C CA . LYS B 1 187 ? 16.25 -20.203 -17.266 1 90.81 187 LYS B CA 1
ATOM 3696 C C . LYS B 1 187 ? 16.578 -19.859 -18.719 1 90.81 187 LYS B C 1
ATOM 3698 O O . LYS B 1 187 ? 17.562 -19.156 -19 1 90.81 187 LYS B O 1
ATOM 3703 N N . THR B 1 188 ? 15.75 -20.438 -19.562 1 94.06 188 THR B N 1
ATOM 3704 C CA . THR B 1 188 ? 15.961 -20.219 -20.984 1 94.06 188 THR B CA 1
ATOM 3705 C C . THR B 1 188 ? 14.703 -19.672 -21.641 1 94.06 188 THR B C 1
ATOM 3707 O O . THR B 1 188 ? 13.602 -19.828 -21.109 1 94.06 188 THR B O 1
ATOM 3710 N N . LYS B 1 189 ? 14.875 -19 -22.828 1 94.19 189 LYS B N 1
ATOM 3711 C CA . LYS B 1 189 ? 13.734 -18.469 -23.578 1 94.19 189 LYS B CA 1
ATOM 3712 C C . LYS B 1 189 ? 12.844 -19.594 -24.094 1 94.19 189 LYS B C 1
ATOM 3714 O O . LYS B 1 189 ? 11.617 -19.453 -24.094 1 94.19 189 LYS B O 1
ATOM 3719 N N . GLU B 1 190 ? 13.5 -20.641 -24.578 1 96.38 190 GLU B N 1
ATOM 3720 C CA . GLU B 1 190 ? 12.742 -21.812 -25.031 1 96.38 190 GLU B CA 1
ATOM 3721 C C . GLU B 1 190 ? 11.945 -22.422 -23.891 1 96.38 190 GLU B C 1
ATOM 3723 O O . GLU B 1 190 ? 10.789 -22.812 -24.062 1 96.38 190 GLU B O 1
ATOM 3728 N N . GLY B 1 191 ? 12.508 -22.5 -22.781 1 95.69 191 GLY B N 1
ATOM 3729 C CA . GLY B 1 191 ? 11.805 -22.984 -21.609 1 95.69 191 GLY B CA 1
ATOM 3730 C C . GLY B 1 191 ? 10.609 -22.141 -21.219 1 95.69 191 GLY B C 1
ATOM 3731 O O . GLY B 1 191 ? 9.555 -22.656 -20.859 1 95.69 191 GLY B O 1
ATOM 3732 N N . ALA B 1 192 ? 10.828 -20.844 -21.312 1 96.12 192 ALA B N 1
ATOM 3733 C CA . ALA B 1 192 ? 9.75 -19.922 -20.984 1 96.12 192 ALA B CA 1
ATOM 3734 C C . ALA B 1 192 ? 8.547 -20.141 -21.891 1 96.12 192 ALA B C 1
ATOM 3736 O O . ALA B 1 192 ? 7.402 -20.156 -21.422 1 96.12 192 ALA B O 1
ATOM 3737 N N . LEU B 1 193 ? 8.773 -20.219 -23.141 1 96.56 193 LEU B N 1
ATOM 3738 C CA . LEU B 1 193 ? 7.699 -20.453 -24.094 1 96.56 193 LEU B CA 1
ATOM 3739 C C . LEU B 1 193 ? 7.008 -21.797 -23.812 1 96.56 193 LEU B C 1
ATOM 3741 O O . LEU B 1 193 ? 5.777 -21.875 -23.875 1 96.56 193 LEU B O 1
ATOM 3745 N N . CYS B 1 194 ? 7.785 -22.797 -23.547 1 97.19 194 CYS B N 1
ATOM 3746 C CA . CYS B 1 194 ? 7.223 -24.094 -23.188 1 97.19 194 CYS B CA 1
ATOM 3747 C C . CYS B 1 194 ? 6.383 -24 -21.922 1 97.19 194 CYS B C 1
ATOM 3749 O O . CYS B 1 194 ? 5.359 -24.672 -21.797 1 97.19 194 CYS B O 1
ATOM 3751 N N . GLY B 1 195 ? 6.832 -23.203 -21 1 97.19 195 GLY B N 1
ATOM 3752 C CA . GLY B 1 195 ? 6.09 -22.984 -19.766 1 97.19 195 GLY B CA 1
ATOM 3753 C C . GLY B 1 195 ? 4.723 -22.375 -19.984 1 97.19 195 GLY B C 1
ATOM 3754 O O . GLY B 1 195 ? 3.723 -22.859 -19.453 1 97.19 195 GLY B O 1
ATOM 3755 N N . ILE B 1 196 ? 4.703 -21.375 -20.812 1 97.81 196 ILE B N 1
ATOM 3756 C CA . ILE B 1 196 ? 3.451 -20.688 -21.109 1 97.81 196 ILE B CA 1
ATOM 3757 C C . ILE B 1 196 ? 2.492 -21.656 -21.812 1 97.81 196 ILE B C 1
ATOM 3759 O O . ILE B 1 196 ? 1.305 -21.703 -21.484 1 97.81 196 ILE B O 1
ATOM 3763 N N . CYS B 1 197 ? 3.008 -22.438 -22.719 1 98 197 CYS B N 1
ATOM 3764 C CA . CYS B 1 197 ? 2.188 -23.406 -23.438 1 98 197 CYS B CA 1
ATOM 3765 C C . CYS B 1 197 ? 1.651 -24.469 -22.5 1 98 197 CYS B C 1
ATOM 3767 O O . CYS B 1 197 ? 0.478 -24.844 -22.562 1 98 197 CYS B O 1
ATOM 3769 N N . THR B 1 198 ? 2.51 -24.953 -21.703 1 97.69 198 THR B N 1
ATOM 3770 C CA . THR B 1 198 ? 2.111 -25.984 -20.766 1 97.69 198 THR B CA 1
ATOM 3771 C C . THR B 1 198 ? 1.013 -25.484 -19.828 1 97.69 198 THR B C 1
ATOM 3773 O O . THR B 1 198 ? 0.011 -26.172 -19.609 1 97.69 198 THR B O 1
ATOM 3776 N N . SER B 1 199 ? 1.198 -24.297 -19.25 1 97.69 199 SER B N 1
ATOM 3777 C CA . SER B 1 199 ? 0.198 -23.703 -18.359 1 97.69 199 SER B CA 1
ATOM 3778 C C . SER B 1 199 ? -1.127 -23.5 -19.094 1 97.69 199 SER B C 1
ATOM 3780 O O . SER B 1 199 ? -2.195 -23.734 -18.516 1 97.69 199 SER B O 1
ATOM 3782 N N . PHE B 1 200 ? -1.036 -23.062 -20.312 1 98.06 200 PHE B N 1
ATOM 3783 C CA . PHE B 1 200 ? -2.229 -22.828 -21.125 1 98.06 200 PHE B CA 1
ATOM 3784 C C . PHE B 1 200 ? -3.016 -24.109 -21.312 1 98.06 200 PHE B C 1
ATOM 3786 O O . PHE B 1 200 ? -4.23 -24.141 -21.109 1 98.06 200 PHE B O 1
ATOM 3793 N N . VAL B 1 201 ? -2.371 -25.188 -21.672 1 98.06 201 VAL B N 1
ATOM 3794 C CA . VAL B 1 201 ? -3.002 -26.469 -21.922 1 98.06 201 VAL B CA 1
ATOM 3795 C C . VAL B 1 201 ? -3.586 -27.016 -20.609 1 98.06 201 VAL B C 1
ATOM 3797 O O . VAL B 1 201 ? -4.719 -27.516 -20.594 1 98.06 201 VAL B O 1
ATOM 3800 N N . LEU B 1 202 ? -2.83 -26.938 -19.594 1 97.5 202 LEU B N 1
ATOM 3801 C CA . LEU B 1 202 ? -3.295 -27.438 -18.297 1 97.5 202 LEU B CA 1
ATOM 3802 C C . LEU B 1 202 ? -4.543 -26.672 -17.844 1 97.5 202 LEU B C 1
ATOM 3804 O O . LEU B 1 202 ? -5.445 -27.266 -17.25 1 97.5 202 LEU B O 1
ATOM 3808 N N . ASN B 1 203 ? -4.602 -25.391 -18.078 1 97.56 203 ASN B N 1
ATOM 3809 C CA . ASN B 1 203 ? -5.766 -24.609 -17.672 1 97.56 203 ASN B CA 1
ATOM 3810 C C . ASN B 1 203 ? -6.984 -24.922 -18.531 1 97.56 203 ASN B C 1
ATOM 3812 O O . ASN B 1 203 ? -8.117 -24.875 -18.047 1 97.56 203 ASN B O 1
ATOM 3816 N N . ILE B 1 204 ? -6.758 -25.281 -19.828 1 97.12 204 ILE B N 1
ATOM 3817 C CA . ILE B 1 204 ? -7.863 -25.75 -20.672 1 97.12 204 ILE B CA 1
ATOM 3818 C C . ILE B 1 204 ? -8.438 -27.047 -20.094 1 97.12 204 ILE B C 1
ATOM 3820 O O . ILE B 1 204 ? -9.656 -27.188 -19.953 1 97.12 204 ILE B O 1
ATOM 3824 N N . PHE B 1 205 ? -7.555 -27.906 -19.75 1 96.75 205 PHE B N 1
ATOM 3825 C CA . PHE B 1 205 ? -7.984 -29.172 -19.172 1 96.75 205 PHE B CA 1
ATOM 3826 C C . PHE B 1 205 ? -8.734 -28.938 -17.859 1 96.75 205 PHE B C 1
ATOM 3828 O O . PHE B 1 205 ? -9.758 -29.562 -17.609 1 96.75 205 PHE B O 1
ATOM 3835 N N . ALA B 1 206 ? -8.211 -28.094 -17.031 1 95.19 206 ALA B N 1
ATOM 3836 C CA . ALA B 1 206 ? -8.859 -27.766 -15.758 1 95.19 206 ALA B CA 1
ATOM 3837 C C . ALA B 1 206 ? -10.25 -27.188 -15.977 1 95.19 206 ALA B C 1
ATOM 3839 O O . ALA B 1 206 ? -11.18 -27.484 -15.227 1 95.19 206 ALA B O 1
ATOM 3840 N N . MET B 1 207 ? -10.352 -26.375 -16.953 1 95.12 207 MET B N 1
ATOM 3841 C CA . MET B 1 207 ? -11.641 -25.781 -17.281 1 95.12 207 MET B CA 1
ATOM 3842 C C . MET B 1 207 ? -12.641 -26.844 -17.719 1 95.12 207 MET B C 1
ATOM 3844 O O . MET B 1 207 ? -13.805 -26.812 -17.312 1 95.12 207 MET B O 1
ATOM 3848 N N . LEU B 1 208 ? -12.234 -27.766 -18.547 1 94.44 208 LEU B N 1
ATOM 3849 C CA . LEU B 1 208 ? -13.094 -28.844 -19.016 1 94.44 208 LEU B CA 1
ATOM 3850 C C . LEU B 1 208 ? -13.508 -29.734 -17.844 1 94.44 208 LEU B C 1
ATOM 3852 O O . LEU B 1 208 ? -14.672 -30.141 -17.75 1 94.44 208 LEU B O 1
ATOM 3856 N N . LEU B 1 209 ? -12.586 -29.984 -17.016 1 94 209 LEU B N 1
ATOM 3857 C CA . LEU B 1 209 ? -12.875 -30.797 -15.836 1 94 209 LEU B CA 1
ATOM 3858 C C . LEU B 1 209 ? -13.875 -30.094 -14.922 1 94 209 LEU B C 1
ATOM 3860 O O . LEU B 1 209 ? -14.781 -30.734 -14.391 1 94 209 LEU B O 1
ATOM 3864 N N . PHE B 1 210 ? -13.641 -28.828 -14.703 1 92.88 210 PHE B N 1
ATOM 3865 C CA . PHE B 1 210 ? -14.562 -28.047 -13.875 1 92.88 210 PHE B CA 1
ATOM 3866 C C . PHE B 1 210 ? -15.969 -28.078 -14.453 1 92.88 210 PHE B C 1
ATOM 3868 O O . PHE B 1 210 ? -16.938 -28.297 -13.719 1 92.88 210 PHE B O 1
ATOM 3875 N N . ASN B 1 211 ? -16.125 -27.875 -15.75 1 92.5 211 ASN B N 1
ATOM 3876 C CA . ASN B 1 211 ? -17.422 -27.859 -16.391 1 92.5 211 ASN B CA 1
ATOM 3877 C C . ASN B 1 211 ? -18.125 -29.219 -16.297 1 92.5 211 ASN B C 1
ATOM 3879 O O . ASN B 1 211 ? -19.344 -29.281 -16.25 1 92.5 211 ASN B O 1
ATOM 3883 N N . LYS B 1 212 ? -17.406 -30.219 -16.188 1 92.12 212 LYS B N 1
ATOM 3884 C CA . LYS B 1 212 ? -17.953 -31.562 -16.078 1 92.12 212 LYS B CA 1
ATOM 3885 C C . LYS B 1 212 ? -18.391 -31.859 -14.641 1 92.12 212 LYS B C 1
ATOM 3887 O O . LYS B 1 212 ? -19.391 -32.562 -14.414 1 92.12 212 LYS B O 1
ATOM 3892 N N . LEU B 1 213 ? -17.703 -31.344 -13.68 1 90.25 213 LEU B N 1
ATOM 3893 C CA . LEU B 1 213 ? -17.891 -31.75 -12.289 1 90.25 213 LEU B CA 1
ATOM 3894 C C . LEU B 1 213 ? -18.75 -30.719 -11.539 1 90.25 213 LEU B C 1
ATOM 3896 O O . LEU B 1 213 ? -19.391 -31.062 -10.547 1 90.25 213 LEU B O 1
ATOM 3900 N N . ALA B 1 214 ? -18.719 -29.547 -11.977 1 88.44 214 ALA B N 1
ATOM 3901 C CA . ALA B 1 214 ? -19.375 -28.469 -11.234 1 88.44 214 ALA B CA 1
ATOM 3902 C C . ALA B 1 214 ? -20.875 -28.5 -11.453 1 88.44 214 ALA B C 1
ATOM 3904 O O . ALA B 1 214 ? -21.359 -29.078 -12.43 1 88.44 214 ALA B O 1
ATOM 3905 N N . TYR B 1 215 ? -21.609 -27.938 -10.484 1 86.25 215 TYR B N 1
ATOM 3906 C CA . TYR B 1 215 ? -23.062 -27.859 -10.578 1 86.25 215 TYR B CA 1
ATOM 3907 C C . TYR B 1 215 ? -23.484 -26.969 -11.742 1 86.25 215 TYR B C 1
ATOM 3909 O O . TYR B 1 215 ? -24.5 -27.25 -12.398 1 86.25 215 TYR B O 1
ATOM 3917 N N . SER B 1 216 ? -22.75 -25.906 -11.961 1 86.38 216 SER B N 1
ATOM 3918 C CA . SER B 1 216 ? -23 -25 -13.07 1 86.38 216 SER B CA 1
ATOM 3919 C C . SER B 1 216 ? -21.75 -24.75 -13.891 1 86.38 216 SER B C 1
ATOM 3921 O O . SER B 1 216 ? -20.672 -24.484 -13.336 1 86.38 216 SER B O 1
ATOM 3923 N N . PRO B 1 217 ? -22.016 -24.859 -15.156 1 87.5 217 PRO B N 1
ATOM 3924 C CA . PRO B 1 217 ? -20.859 -24.609 -16 1 87.5 217 PRO B CA 1
ATOM 3925 C C . PRO B 1 217 ? -20.422 -23.156 -15.992 1 87.5 217 PRO B C 1
ATOM 3927 O O . PRO B 1 217 ? -21.188 -22.281 -15.586 1 87.5 217 PRO B O 1
ATOM 3930 N N . LEU B 1 218 ? -19.172 -23 -16.453 1 91.62 218 LEU B N 1
ATOM 3931 C CA . LEU B 1 218 ? -18.641 -21.641 -16.531 1 91.62 218 LEU B CA 1
ATOM 3932 C C . LEU B 1 218 ? -19.328 -20.844 -17.625 1 91.62 218 LEU B C 1
ATOM 3934 O O . LEU B 1 218 ? -19.656 -21.391 -18.688 1 91.62 218 LEU B O 1
ATOM 3938 N N . ASN B 1 219 ? -19.531 -19.594 -17.312 1 90.94 219 ASN B N 1
ATOM 3939 C CA . ASN B 1 219 ? -20.016 -18.672 -18.328 1 90.94 219 ASN B CA 1
ATOM 3940 C C . ASN B 1 219 ? -19.062 -18.594 -19.516 1 90.94 219 ASN B C 1
ATOM 3942 O O . ASN B 1 219 ? -17.844 -18.453 -19.328 1 90.94 219 ASN B O 1
ATOM 3946 N N . LYS B 1 220 ? -19.641 -18.625 -20.781 1 92.31 220 LYS B N 1
ATOM 3947 C CA . LYS B 1 220 ? -18.828 -18.641 -21.984 1 92.31 220 LYS B CA 1
ATOM 3948 C C . LYS B 1 220 ? -17.953 -17.406 -22.094 1 92.31 220 LYS B C 1
ATOM 3950 O O . LYS B 1 220 ? -16.797 -17.469 -22.5 1 92.31 220 LYS B O 1
ATOM 3955 N N . ASN B 1 221 ? -18.438 -16.266 -21.719 1 94.75 221 ASN B N 1
ATOM 3956 C CA . ASN B 1 221 ? -17.672 -15.016 -21.781 1 94.75 221 ASN B CA 1
ATOM 3957 C C . ASN B 1 221 ? -16.516 -15.016 -20.781 1 94.75 221 ASN B C 1
ATOM 3959 O O . ASN B 1 221 ? -15.445 -14.5 -21.078 1 94.75 221 ASN B O 1
ATOM 3963 N N . LEU B 1 222 ? -16.766 -15.578 -19.656 1 94.94 222 LEU B N 1
ATOM 3964 C CA . LEU B 1 222 ? -15.703 -15.664 -18.656 1 94.94 222 LEU B CA 1
ATOM 3965 C C . LEU B 1 222 ? -14.602 -16.609 -19.109 1 94.94 222 LEU B C 1
ATOM 3967 O O . LEU B 1 222 ? -13.414 -16.328 -18.938 1 94.94 222 LEU B O 1
ATOM 3971 N N . VAL B 1 223 ? -15.055 -17.703 -19.719 1 94.94 223 VAL B N 1
ATOM 3972 C CA . VAL B 1 223 ? -14.102 -18.688 -20.234 1 94.94 223 VAL B CA 1
ATOM 3973 C C . VAL B 1 223 ? -13.195 -18.031 -21.266 1 94.94 223 VAL B C 1
ATOM 3975 O O . VAL B 1 223 ? -11.969 -18.188 -21.203 1 94.94 223 VAL B O 1
ATOM 3978 N N . THR B 1 224 ? -13.797 -17.328 -22.188 1 95.81 224 THR B N 1
ATOM 3979 C CA . THR B 1 224 ? -13.039 -16.656 -23.234 1 95.81 224 THR B CA 1
ATOM 3980 C C . THR B 1 224 ? -12.062 -15.641 -22.625 1 95.81 224 THR B C 1
ATOM 3982 O O . THR B 1 224 ? -10.906 -15.57 -23.031 1 95.81 224 THR B O 1
ATOM 3985 N N . THR B 1 225 ? -12.5 -14.93 -21.641 1 96.56 225 THR B N 1
ATOM 3986 C CA . THR B 1 225 ? -11.672 -13.938 -20.969 1 96.56 225 THR B CA 1
ATOM 3987 C C . THR B 1 225 ? -10.484 -14.594 -20.281 1 96.56 225 THR B C 1
ATOM 3989 O O . THR B 1 225 ? -9.352 -14.125 -20.391 1 96.56 225 THR B O 1
ATOM 3992 N N . LEU B 1 226 ? -10.75 -15.648 -19.578 1 97.38 226 LEU B N 1
ATOM 3993 C CA . LEU B 1 226 ? -9.703 -16.344 -18.844 1 97.38 226 LEU B CA 1
ATOM 3994 C C . LEU B 1 226 ? -8.688 -16.969 -19.797 1 97.38 226 LEU B C 1
ATOM 3996 O O . LEU B 1 226 ? -7.484 -16.938 -19.531 1 97.38 226 LEU B O 1
ATOM 4000 N N . LEU B 1 227 ? -9.148 -17.484 -20.891 1 97 227 LEU B N 1
ATOM 4001 C CA . LEU B 1 227 ? -8.258 -18.109 -21.859 1 97 227 LEU B CA 1
ATOM 4002 C C . LEU B 1 227 ? -7.383 -17.078 -22.547 1 97 227 LEU B C 1
ATOM 4004 O O . LEU B 1 227 ? -6.203 -17.328 -22.812 1 97 227 LEU B O 1
ATOM 4008 N N . ILE B 1 228 ? -7.906 -15.938 -22.844 1 97.19 228 ILE B N 1
ATOM 4009 C CA . ILE B 1 228 ? -7.145 -14.859 -23.453 1 97.19 228 ILE B CA 1
ATOM 4010 C C . ILE B 1 228 ? -6.109 -14.328 -22.469 1 97.19 228 ILE B C 1
ATOM 4012 O O . ILE B 1 228 ? -4.98 -14.008 -22.844 1 97.19 228 ILE B O 1
ATOM 4016 N N . ALA B 1 229 ? -6.484 -14.289 -21.219 1 97.75 229 ALA B N 1
ATOM 4017 C CA . ALA B 1 229 ? -5.629 -13.719 -20.188 1 97.75 229 ALA B CA 1
ATOM 4018 C C . ALA B 1 229 ? -4.539 -14.703 -19.766 1 97.75 229 ALA B C 1
ATOM 4020 O O . ALA B 1 229 ? -3.508 -14.305 -19.234 1 97.75 229 ALA B O 1
ATOM 4021 N N . GLU B 1 230 ? -4.77 -16 -20.016 1 98.12 230 GLU B N 1
ATOM 4022 C CA . GLU B 1 230 ? -3.953 -17.062 -19.453 1 98.12 230 GLU B CA 1
ATOM 4023 C C . GLU B 1 230 ? -2.486 -16.906 -19.828 1 98.12 230 GLU B C 1
ATOM 4025 O O . GLU B 1 230 ? -1.6 -16.984 -18.984 1 98.12 230 GLU B O 1
ATOM 4030 N N . PRO B 1 231 ? -2.168 -16.641 -21.141 1 97.94 231 PRO B N 1
ATOM 4031 C CA . PRO B 1 231 ? -0.754 -16.5 -21.484 1 97.94 231 PRO B CA 1
ATOM 4032 C C . PRO B 1 231 ? -0.098 -15.305 -20.781 1 97.94 231 PRO B C 1
ATOM 4034 O O . PRO B 1 231 ? 1.09 -15.359 -20.453 1 97.94 231 PRO B O 1
ATOM 4037 N N . PHE B 1 232 ? -0.821 -14.32 -20.594 1 97.06 232 PHE B N 1
ATOM 4038 C CA . PHE B 1 232 ? -0.301 -13.141 -19.922 1 97.06 232 PHE B CA 1
ATOM 4039 C C . PHE B 1 232 ? -0.068 -13.43 -18.438 1 97.06 232 PHE B C 1
ATOM 4041 O O . PHE B 1 232 ? 0.948 -13.023 -17.875 1 97.06 232 PHE B O 1
ATOM 4048 N N . VAL B 1 233 ? -1.048 -14.094 -17.812 1 97.81 233 VAL B N 1
ATOM 4049 C CA . VAL B 1 233 ? -0.916 -14.469 -16.406 1 97.81 233 VAL B CA 1
ATOM 4050 C C . VAL B 1 233 ? 0.295 -15.375 -16.234 1 97.81 233 VAL B C 1
ATOM 4052 O O . VAL B 1 233 ? 1.081 -15.203 -15.297 1 97.81 233 VAL B O 1
ATOM 4055 N N . ALA B 1 234 ? 0.466 -16.281 -17.156 1 97.75 234 ALA B N 1
ATOM 4056 C CA . ALA B 1 234 ? 1.601 -17.203 -17.125 1 97.75 234 ALA B CA 1
ATOM 4057 C C . ALA B 1 234 ? 2.92 -16.453 -17.266 1 97.75 234 ALA B C 1
ATOM 4059 O O . ALA B 1 234 ? 3.863 -16.688 -16.5 1 97.75 234 ALA B O 1
ATOM 4060 N N . PHE B 1 235 ? 2.973 -15.602 -18.188 1 96.88 235 PHE B N 1
ATOM 4061 C CA . PHE B 1 235 ? 4.18 -14.82 -18.422 1 96.88 235 PHE B CA 1
ATOM 4062 C C . PHE B 1 235 ? 4.551 -14 -17.203 1 96.88 235 PHE B C 1
ATOM 4064 O O . PHE B 1 235 ? 5.707 -13.992 -16.781 1 96.88 235 PHE B O 1
ATOM 4071 N N . LEU B 1 236 ? 3.568 -13.336 -16.656 1 96.25 236 LEU B N 1
ATOM 4072 C CA . LEU B 1 236 ? 3.838 -12.469 -15.516 1 96.25 236 LEU B CA 1
ATOM 4073 C C . LEU B 1 236 ? 4.164 -13.297 -14.273 1 96.25 236 LEU B C 1
ATOM 4075 O O . LEU B 1 236 ? 4.895 -12.836 -13.398 1 96.25 236 LEU B O 1
ATOM 4079 N N . SER B 1 237 ? 3.613 -14.445 -14.219 1 96.75 237 SER B N 1
ATOM 4080 C CA . SER B 1 237 ? 4 -15.328 -13.117 1 96.75 237 SER B CA 1
ATOM 4081 C C . SER B 1 237 ? 5.496 -15.625 -13.156 1 96.75 237 SER B C 1
ATOM 4083 O O . SER B 1 237 ? 6.145 -15.695 -12.109 1 96.75 237 SER B O 1
ATOM 4085 N N . MET B 1 238 ? 6.035 -15.836 -14.297 1 95 238 MET B N 1
ATOM 4086 C CA . MET B 1 238 ? 7.469 -16.062 -14.461 1 95 238 MET B CA 1
ATOM 4087 C C . MET B 1 238 ? 8.258 -14.828 -14.016 1 95 238 MET B C 1
ATOM 4089 O O . MET B 1 238 ? 9.352 -14.961 -13.461 1 95 238 MET B O 1
ATOM 4093 N N . MET B 1 239 ? 7.664 -13.719 -14.297 1 93.88 239 MET B N 1
ATOM 4094 C CA . MET B 1 239 ? 8.312 -12.484 -13.867 1 93.88 239 MET B CA 1
ATOM 4095 C C . MET B 1 239 ? 8.336 -12.391 -12.344 1 93.88 239 MET B C 1
ATOM 4097 O O . MET B 1 239 ? 9.25 -11.789 -11.773 1 93.88 239 MET B O 1
ATOM 4101 N N . GLY B 1 240 ? 7.305 -12.945 -11.703 1 95.25 240 GLY B N 1
ATOM 4102 C CA . GLY B 1 240 ? 7.332 -13.008 -10.258 1 95.25 240 GLY B CA 1
ATOM 4103 C C . GLY B 1 240 ? 8.516 -13.781 -9.711 1 95.25 240 GLY B C 1
ATOM 4104 O O . GLY B 1 240 ? 9.203 -13.32 -8.797 1 95.25 240 GLY B O 1
ATOM 4105 N N . ASP B 1 241 ? 8.766 -14.859 -10.281 1 94.12 241 ASP B N 1
ATOM 4106 C CA . ASP B 1 241 ? 9.906 -15.688 -9.906 1 94.12 241 ASP B CA 1
ATOM 4107 C C . ASP B 1 241 ? 11.219 -14.961 -10.156 1 94.12 241 ASP B C 1
ATOM 4109 O O . ASP B 1 241 ? 12.133 -15 -9.328 1 94.12 241 ASP B O 1
ATOM 4113 N N . LEU B 1 242 ? 11.328 -14.336 -11.258 1 92.62 242 LEU B N 1
ATOM 4114 C CA . LEU B 1 242 ? 12.531 -13.594 -11.594 1 92.62 242 LEU B CA 1
ATOM 4115 C C . LEU B 1 242 ? 12.742 -12.43 -10.633 1 92.62 242 LEU B C 1
ATOM 4117 O O . LEU B 1 242 ? 13.875 -12.117 -10.258 1 92.62 242 LEU B O 1
ATOM 4121 N N . SER B 1 243 ? 11.641 -11.781 -10.312 1 93.69 243 SER B N 1
ATOM 4122 C CA . SER B 1 243 ? 11.727 -10.688 -9.352 1 93.69 243 SER B CA 1
ATOM 4123 C C . SER B 1 243 ? 12.297 -11.156 -8.016 1 93.69 243 SER B C 1
ATOM 4125 O O . SER B 1 243 ? 13.141 -10.477 -7.422 1 93.69 243 SER B O 1
ATOM 4127 N N . ALA B 1 244 ? 11.789 -12.258 -7.582 1 94.25 244 ALA B N 1
ATOM 4128 C CA . ALA B 1 244 ? 12.289 -12.836 -6.34 1 94.25 244 ALA B CA 1
ATOM 4129 C C . ALA B 1 244 ? 13.773 -13.18 -6.457 1 94.25 244 ALA B C 1
ATOM 4131 O O . ALA B 1 244 ? 14.531 -13.023 -5.5 1 94.25 244 ALA B O 1
ATOM 4132 N N . SER B 1 245 ? 14.188 -13.648 -7.559 1 92.88 245 SER B N 1
ATOM 4133 C CA . SER B 1 245 ? 15.586 -13.977 -7.797 1 92.88 245 SER B CA 1
ATOM 4134 C C . SER B 1 245 ? 16.469 -12.734 -7.727 1 92.88 245 SER B C 1
ATOM 4136 O O . SER B 1 245 ? 17.562 -12.773 -7.148 1 92.88 245 SER B O 1
ATOM 4138 N N . VAL B 1 246 ? 16.031 -11.672 -8.352 1 91.5 246 VAL B N 1
ATOM 4139 C CA . VAL B 1 246 ? 16.781 -10.422 -8.297 1 91.5 246 VAL B CA 1
ATOM 4140 C C . VAL B 1 246 ? 16.938 -9.977 -6.844 1 91.5 246 VAL B C 1
ATOM 4142 O O . VAL B 1 246 ? 18.031 -9.578 -6.422 1 91.5 246 VAL B O 1
ATOM 4145 N N . LEU B 1 247 ? 15.844 -10.062 -6.113 1 92.25 247 LEU B N 1
ATOM 4146 C CA . LEU B 1 247 ? 15.867 -9.688 -4.699 1 92.25 247 LEU B CA 1
ATOM 4147 C C . LEU B 1 247 ? 16.891 -10.508 -3.936 1 92.25 247 LEU B C 1
ATOM 4149 O O . LEU B 1 247 ? 17.719 -9.953 -3.203 1 92.25 247 LEU B O 1
ATOM 4153 N N . LYS B 1 248 ? 16.875 -11.734 -4.145 1 93.38 248 LYS B N 1
ATOM 4154 C CA . LYS B 1 248 ? 17.812 -12.617 -3.457 1 93.38 248 LYS B CA 1
ATOM 4155 C C . LYS B 1 248 ? 19.266 -12.297 -3.848 1 93.38 248 LYS B C 1
ATOM 4157 O O . LYS B 1 248 ? 20.141 -12.203 -2.984 1 93.38 248 LYS B O 1
ATOM 4162 N N . ARG B 1 249 ? 19.484 -12.062 -5.094 1 90.75 249 ARG B N 1
ATOM 4163 C CA . ARG B 1 249 ? 20.828 -11.797 -5.59 1 90.75 249 ARG B CA 1
ATOM 4164 C C . ARG B 1 249 ? 21.344 -10.453 -5.086 1 90.75 249 ARG B C 1
ATOM 4166 O O . ARG B 1 249 ? 22.547 -10.289 -4.848 1 90.75 249 ARG B O 1
ATOM 4173 N N . ASN B 1 250 ? 20.5 -9.516 -4.922 1 90.44 250 ASN B N 1
ATOM 4174 C CA . ASN B 1 250 ? 20.891 -8.219 -4.375 1 90.44 250 ASN B CA 1
ATOM 4175 C C . ASN B 1 250 ? 21.531 -8.359 -2.998 1 90.44 250 ASN B C 1
ATOM 4177 O O . ASN B 1 250 ? 22.344 -7.523 -2.596 1 90.44 250 ASN B O 1
ATOM 4181 N N . PHE B 1 251 ? 21.156 -9.375 -2.33 1 90.62 251 PHE B N 1
ATOM 4182 C CA . PHE B 1 251 ? 21.672 -9.555 -0.976 1 90.62 251 PHE B CA 1
ATOM 4183 C C . PHE B 1 251 ? 22.531 -10.805 -0.882 1 90.62 251 PHE B C 1
ATOM 4185 O O . PHE B 1 251 ? 22.75 -11.336 0.21 1 90.62 251 PHE B O 1
ATOM 4192 N N . ASP B 1 252 ? 22.859 -11.414 -2.014 1 90.44 252 ASP B N 1
ATOM 4193 C CA . ASP B 1 252 ? 23.828 -12.5 -2.176 1 90.44 252 ASP B CA 1
ATOM 4194 C C . ASP B 1 252 ? 23.328 -13.781 -1.507 1 90.44 252 ASP B C 1
ATOM 4196 O O . ASP B 1 252 ? 24.078 -14.461 -0.811 1 90.44 252 ASP B O 1
ATOM 4200 N N . VAL B 1 253 ? 22.062 -14.055 -1.586 1 89.44 253 VAL B N 1
ATOM 4201 C CA . VAL B 1 253 ? 21.484 -15.297 -1.084 1 89.44 253 VAL B CA 1
ATOM 4202 C C . VAL B 1 253 ? 20.797 -16.031 -2.225 1 89.44 253 VAL B C 1
ATOM 4204 O O . VAL B 1 253 ? 20.406 -15.43 -3.225 1 89.44 253 VAL B O 1
ATOM 4207 N N . LYS B 1 254 ? 20.672 -17.297 -2.033 1 88.56 254 LYS B N 1
ATOM 4208 C CA . LYS B 1 254 ? 20.062 -18.125 -3.068 1 88.56 254 LYS B CA 1
ATOM 4209 C C . LYS B 1 254 ? 18.609 -18.438 -2.732 1 88.56 254 LYS B C 1
ATOM 4211 O O . LYS B 1 254 ? 17.781 -18.594 -3.631 1 88.56 254 LYS B O 1
ATOM 4216 N N . ASP B 1 255 ? 18.359 -18.641 -1.448 1 91.56 255 ASP B N 1
ATOM 4217 C CA . ASP B 1 255 ? 17.016 -18.938 -0.972 1 91.56 255 ASP B CA 1
ATOM 4218 C C . ASP B 1 255 ? 16.594 -17.984 0.142 1 91.56 255 ASP B C 1
ATOM 4220 O O . ASP B 1 255 ? 17.438 -17.516 0.905 1 91.56 255 ASP B O 1
ATOM 4224 N N . PHE B 1 256 ? 15.273 -17.703 0.197 1 91.69 256 PHE B N 1
ATOM 4225 C CA . PHE B 1 256 ? 14.758 -16.781 1.213 1 91.69 256 PHE B CA 1
AT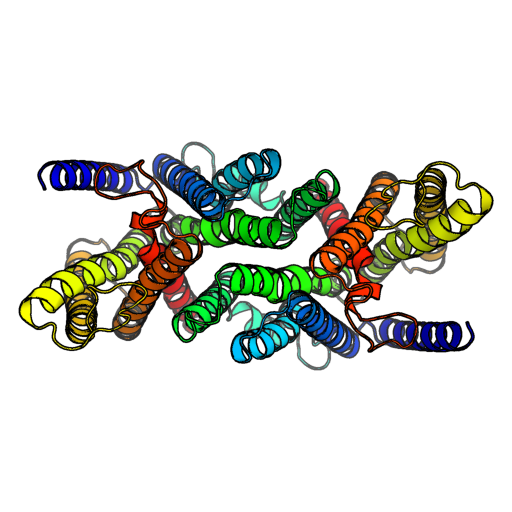OM 4226 C C . PHE B 1 256 ? 14.789 -17.438 2.59 1 91.69 256 PHE B C 1
ATOM 4228 O O . PHE B 1 256 ? 14.922 -16.75 3.605 1 91.69 256 PHE B O 1
ATOM 4235 N N . GLY B 1 257 ? 14.523 -18.641 2.629 1 88.38 257 GLY B N 1
ATOM 4236 C CA . GLY B 1 257 ? 14.445 -19.375 3.885 1 88.38 257 GLY B CA 1
ATOM 4237 C C . GLY B 1 257 ? 14.742 -20.859 3.74 1 88.38 257 GLY B C 1
ATOM 4238 O O . GLY B 1 257 ? 15.211 -21.297 2.688 1 88.38 257 GLY B O 1
ATOM 4239 N N . LYS B 1 258 ? 14.555 -21.594 4.91 1 84.62 258 LYS B N 1
ATOM 4240 C CA . LYS B 1 258 ? 14.883 -23.016 4.918 1 84.62 258 LYS B CA 1
ATOM 4241 C C . LYS B 1 258 ? 13.734 -23.844 5.484 1 84.62 258 LYS B C 1
ATOM 4243 O O . LYS B 1 258 ? 13.922 -25 5.875 1 84.62 258 LYS B O 1
ATOM 4248 N N . ILE B 1 259 ? 12.617 -23.188 5.547 1 82.25 259 ILE B N 1
ATOM 4249 C CA . ILE B 1 259 ? 11.469 -23.859 6.164 1 82.25 259 ILE B CA 1
ATOM 4250 C C . ILE B 1 259 ? 11.133 -25.125 5.391 1 82.25 259 ILE B C 1
ATOM 4252 O O . ILE B 1 259 ? 10.672 -26.109 5.977 1 82.25 259 ILE B O 1
ATOM 4256 N N . PHE B 1 260 ? 11.266 -25.062 4.07 1 82.94 260 PHE B N 1
ATOM 4257 C CA . PHE B 1 260 ? 11.047 -26.234 3.227 1 82.94 260 PHE B CA 1
ATOM 4258 C C . PHE B 1 260 ? 12.375 -26.844 2.779 1 82.94 260 PHE B C 1
ATOM 4260 O O . PHE B 1 260 ? 12.961 -26.391 1.792 1 82.94 260 PHE B O 1
ATOM 4267 N N . PRO B 1 261 ? 12.742 -27.906 3.512 1 79.75 261 PRO B N 1
ATOM 4268 C CA . PRO B 1 261 ? 14.039 -28.5 3.158 1 79.75 261 PRO B CA 1
ATOM 4269 C C . PRO B 1 261 ? 14.141 -28.844 1.675 1 79.75 261 PRO B C 1
ATOM 4271 O O . PRO B 1 261 ? 13.273 -29.547 1.14 1 79.75 261 PRO B O 1
ATOM 4274 N N . GLY B 1 262 ? 15.078 -28.344 1.076 1 75.81 262 GLY B N 1
ATOM 4275 C CA . GLY B 1 262 ? 15.305 -28.609 -0.336 1 75.81 262 GLY B CA 1
ATOM 4276 C C . GLY B 1 262 ? 14.508 -27.688 -1.248 1 75.81 262 GLY B C 1
ATOM 4277 O O . GLY B 1 262 ? 14.758 -27.641 -2.455 1 75.81 262 GLY B O 1
ATOM 4278 N N . HIS B 1 263 ? 13.578 -26.984 -0.667 1 81.62 263 HIS B N 1
ATOM 4279 C CA . HIS B 1 263 ? 12.695 -26.156 -1.489 1 81.62 263 HIS B CA 1
ATOM 4280 C C . HIS B 1 263 ? 12.758 -24.688 -1.078 1 81.62 263 HIS B C 1
ATOM 4282 O O . HIS B 1 263 ? 12.07 -23.859 -1.65 1 81.62 263 HIS B O 1
ATOM 4288 N N . GLY B 1 264 ? 13.562 -24.438 -0.099 1 89.94 264 GLY B N 1
ATOM 4289 C CA . GLY B 1 264 ? 13.734 -23.062 0.313 1 89.94 264 GLY B CA 1
ATOM 4290 C C . GLY B 1 264 ? 12.672 -22.594 1.283 1 89.94 264 GLY B C 1
ATOM 4291 O O . GLY B 1 264 ? 12.281 -23.312 2.197 1 89.94 264 GLY B O 1
ATOM 4292 N N . GLY B 1 265 ? 12.297 -21.344 1.167 1 91.88 265 GLY B N 1
ATOM 4293 C CA . GLY B 1 265 ? 11.297 -20.766 2.057 1 91.88 265 GLY B CA 1
ATOM 4294 C C . GLY B 1 265 ? 9.93 -20.656 1.422 1 91.88 265 GLY B C 1
ATOM 4295 O O . GLY B 1 265 ? 9.688 -21.203 0.342 1 91.88 265 GLY B O 1
ATOM 4296 N N . VAL B 1 266 ? 9.023 -20.016 2.141 1 93.31 266 VAL B N 1
ATOM 4297 C CA . VAL B 1 266 ? 7.672 -19.781 1.648 1 93.31 266 VAL B CA 1
ATOM 4298 C C . VAL B 1 266 ? 7.715 -18.844 0.44 1 93.31 266 VAL B C 1
ATOM 4300 O O . VAL B 1 266 ? 7.047 -19.094 -0.566 1 93.31 266 VAL B O 1
ATOM 4303 N N . MET B 1 267 ? 8.508 -17.797 0.597 1 93.94 267 MET B N 1
ATOM 4304 C CA . MET B 1 267 ? 8.594 -16.828 -0.488 1 93.94 267 MET B CA 1
ATOM 4305 C C . MET B 1 267 ? 9.164 -17.469 -1.748 1 93.94 267 MET B C 1
ATOM 4307 O O . MET B 1 267 ? 8.828 -17.062 -2.863 1 93.94 267 MET B O 1
ATOM 4311 N N . ASP B 1 268 ? 10 -18.469 -1.622 1 93 268 ASP B N 1
ATOM 4312 C CA . ASP B 1 268 ? 10.57 -19.172 -2.766 1 93 268 ASP B CA 1
ATOM 4313 C C . ASP B 1 268 ? 9.508 -20 -3.494 1 93 268 ASP B C 1
ATOM 4315 O O . ASP B 1 268 ? 9.586 -20.188 -4.711 1 93 268 ASP B O 1
ATOM 4319 N N . ARG B 1 269 ? 8.547 -20.375 -2.729 1 90.69 269 ARG B N 1
ATOM 4320 C CA . ARG B 1 269 ? 7.547 -21.266 -3.295 1 90.69 269 ARG B CA 1
ATOM 4321 C C . ARG B 1 269 ? 6.355 -20.5 -3.84 1 90.69 269 ARG B C 1
ATOM 4323 O O . ARG B 1 269 ? 5.605 -21 -4.676 1 90.69 269 ARG B O 1
ATOM 4330 N N . PHE B 1 270 ? 6.207 -19.297 -3.4 1 93.88 270 PHE B N 1
ATOM 4331 C CA . PHE B 1 270 ? 5 -18.578 -3.775 1 93.88 270 PHE B CA 1
ATOM 4332 C C . PHE B 1 270 ? 5.344 -17.328 -4.574 1 93.88 270 PHE B C 1
ATOM 4334 O O . PHE B 1 270 ? 4.469 -16.5 -4.863 1 93.88 270 PHE B O 1
ATOM 4341 N N . ASP B 1 271 ? 6.555 -17.156 -4.934 1 95.62 271 ASP B N 1
ATOM 4342 C CA . ASP B 1 271 ? 6.977 -15.953 -5.645 1 95.62 271 ASP B CA 1
ATOM 4343 C C . ASP B 1 271 ? 6.242 -15.812 -6.977 1 95.62 271 ASP B C 1
ATOM 4345 O O . ASP B 1 271 ? 5.812 -14.719 -7.34 1 95.62 271 ASP B O 1
ATOM 4349 N N . SER B 1 272 ? 5.988 -16.938 -7.68 1 96.5 272 SER B N 1
ATOM 4350 C CA . SER B 1 272 ? 5.234 -16.906 -8.93 1 96.5 272 SER B CA 1
ATOM 4351 C C . SER B 1 272 ? 3.746 -16.688 -8.672 1 96.5 272 SER B C 1
ATOM 4353 O O . SER B 1 272 ? 3.092 -15.922 -9.375 1 96.5 272 SER B O 1
ATOM 4355 N N . SER B 1 273 ? 3.275 -17.312 -7.656 1 95.69 273 SER B N 1
ATOM 4356 C CA . SER B 1 273 ? 1.851 -17.25 -7.348 1 95.69 273 SER B CA 1
ATOM 4357 C C . SER B 1 273 ? 1.453 -15.867 -6.848 1 95.69 273 SER B C 1
ATOM 4359 O O . SER B 1 273 ? 0.316 -15.438 -7.043 1 95.69 273 SER B O 1
ATOM 4361 N N . LEU B 1 274 ? 2.342 -15.172 -6.305 1 96.19 274 LEU B N 1
ATOM 4362 C CA . LEU B 1 274 ? 2.072 -13.828 -5.805 1 96.19 274 LEU B CA 1
ATOM 4363 C C . LEU B 1 274 ? 1.867 -12.852 -6.957 1 96.19 274 LEU B C 1
ATOM 4365 O O . LEU B 1 274 ? 1.415 -11.727 -6.75 1 96.19 274 LEU B O 1
ATOM 4369 N N . PHE B 1 275 ? 2.203 -13.258 -8.125 1 96.81 275 PHE B N 1
ATOM 4370 C CA . PHE B 1 275 ? 1.872 -12.477 -9.312 1 96.81 275 PHE B CA 1
ATOM 4371 C C . PHE B 1 275 ? 0.632 -13.031 -10 1 96.81 275 PHE B C 1
ATOM 4373 O O . PHE B 1 275 ? -0.287 -12.281 -10.336 1 96.81 275 PHE B O 1
ATOM 4380 N N . SER B 1 276 ? 0.532 -14.344 -10.109 1 97.62 276 SER B N 1
ATOM 4381 C CA . SER B 1 276 ? -0.525 -14.961 -10.906 1 97.62 276 SER B CA 1
ATOM 4382 C C . SER B 1 276 ? -1.882 -14.828 -10.219 1 97.62 276 SER B C 1
ATOM 4384 O O . SER B 1 276 ? -2.895 -14.586 -10.883 1 97.62 276 SER B O 1
ATOM 4386 N N . ILE B 1 277 ? -1.912 -14.953 -8.914 1 96.19 277 ILE B N 1
ATOM 4387 C CA . ILE B 1 277 ? -3.17 -14.922 -8.18 1 96.19 277 ILE B CA 1
ATOM 4388 C C . ILE B 1 277 ? -3.754 -13.508 -8.219 1 96.19 277 ILE B C 1
ATOM 4390 O O . ILE B 1 277 ? -4.906 -13.32 -8.609 1 96.19 277 ILE B O 1
ATOM 4394 N N . PRO B 1 278 ? -2.957 -12.547 -7.879 1 94.81 278 PRO B N 1
ATOM 4395 C CA . PRO B 1 278 ? -3.49 -11.195 -8 1 94.81 278 PRO B CA 1
ATOM 4396 C C . PRO B 1 278 ? -3.893 -10.836 -9.43 1 94.81 278 PRO B C 1
ATOM 4398 O O . PRO B 1 278 ? -4.887 -10.141 -9.641 1 94.81 278 PRO B O 1
ATOM 4401 N N . LEU B 1 279 ? -3.197 -11.281 -10.367 1 95.88 279 LEU B N 1
ATOM 4402 C CA . LEU B 1 279 ? -3.551 -11.016 -11.758 1 95.88 279 LEU B CA 1
ATOM 4403 C C . LEU B 1 279 ? -4.875 -11.672 -12.117 1 95.88 279 LEU B C 1
ATOM 4405 O O . LEU B 1 279 ? -5.691 -11.086 -12.836 1 95.88 279 LEU B O 1
ATOM 4409 N N . THR B 1 280 ? -4.98 -12.883 -11.656 1 96.44 280 THR B N 1
ATOM 4410 C CA . THR B 1 280 ? -6.25 -13.57 -11.867 1 96.44 280 THR B CA 1
ATOM 4411 C C . THR B 1 280 ? -7.402 -12.773 -11.258 1 96.44 280 THR B C 1
ATOM 4413 O O . THR B 1 280 ? -8.438 -12.586 -11.898 1 96.44 280 THR B O 1
ATOM 4416 N N . TYR B 1 281 ? -7.184 -12.344 -10.062 1 93.5 281 TYR B N 1
ATOM 4417 C CA . TYR B 1 281 ? -8.188 -11.508 -9.406 1 93.5 281 TYR B CA 1
ATOM 4418 C C . TYR B 1 281 ? -8.516 -10.281 -10.242 1 93.5 281 TYR B C 1
ATOM 4420 O O . TYR B 1 281 ? -9.688 -9.938 -10.422 1 93.5 281 TYR B O 1
ATOM 4428 N N . CYS B 1 282 ? -7.531 -9.633 -10.773 1 90.56 282 CYS B N 1
ATOM 4429 C CA . CYS B 1 282 ? -7.703 -8.43 -11.578 1 90.56 282 CYS B CA 1
ATOM 4430 C C . CYS B 1 282 ? -8.492 -8.727 -12.844 1 90.56 282 CYS B C 1
ATOM 4432 O O . CYS B 1 282 ? -9.406 -7.98 -13.203 1 90.56 282 CYS B O 1
ATOM 4434 N N . VAL B 1 283 ? -8.164 -9.766 -13.484 1 92.94 283 VAL B N 1
ATOM 4435 C CA . VAL B 1 283 ? -8.812 -10.141 -14.742 1 92.94 283 VAL B CA 1
ATOM 4436 C C . VAL B 1 283 ? -10.305 -10.375 -14.508 1 92.94 283 VAL B C 1
ATOM 4438 O O . VAL B 1 283 ? -11.141 -9.867 -15.25 1 92.94 283 VAL B O 1
ATOM 4441 N N . VAL B 1 284 ? -10.609 -11.094 -13.484 1 92.62 284 VAL B N 1
ATOM 4442 C CA . VAL B 1 284 ? -12 -11.453 -13.219 1 92.62 284 VAL B CA 1
ATOM 4443 C C . VAL B 1 284 ? -12.766 -10.227 -12.734 1 92.62 284 VAL B C 1
ATOM 4445 O O . VAL B 1 284 ? -13.938 -10.047 -13.062 1 92.62 284 VAL B O 1
ATOM 4448 N N . GLU B 1 285 ? -12.156 -9.438 -11.961 1 87.44 285 GLU B N 1
ATOM 4449 C CA . GLU B 1 285 ? -12.789 -8.211 -11.492 1 87.44 285 GLU B CA 1
ATOM 4450 C C . GLU B 1 285 ? -13.125 -7.285 -12.664 1 87.44 285 GLU B C 1
ATOM 4452 O O . GLU B 1 285 ? -14.211 -6.691 -12.703 1 87.44 285 GLU B O 1
ATOM 4457 N N . ILE B 1 286 ? -12.211 -7.125 -13.547 1 84.06 286 ILE B N 1
ATOM 4458 C CA . ILE B 1 286 ? -12.43 -6.297 -14.727 1 84.06 286 ILE B CA 1
ATOM 4459 C C . ILE B 1 286 ? -13.57 -6.887 -15.562 1 84.06 286 ILE B C 1
ATOM 4461 O O . ILE B 1 286 ? -14.43 -6.152 -16.062 1 84.06 286 ILE B O 1
ATOM 4465 N N . PHE B 1 287 ? -13.523 -8.188 -15.664 1 88.5 287 PHE B N 1
ATOM 4466 C CA . PHE B 1 287 ? -14.594 -8.875 -16.375 1 88.5 287 PHE B CA 1
ATOM 4467 C C . PHE B 1 287 ? -15.945 -8.602 -15.727 1 88.5 287 PHE B C 1
ATOM 4469 O O . PHE B 1 287 ? -16.922 -8.273 -16.422 1 88.5 287 PHE B O 1
ATOM 4476 N N . ASN B 1 288 ? -16.031 -8.719 -14.367 1 85.69 288 ASN B N 1
ATOM 4477 C CA . ASN B 1 288 ? -17.281 -8.516 -13.633 1 85.69 288 ASN B CA 1
ATOM 4478 C C . ASN B 1 288 ? -17.781 -7.078 -13.781 1 85.69 288 ASN B C 1
ATOM 4480 O O . ASN B 1 288 ? -18.984 -6.844 -13.852 1 85.69 288 ASN B O 1
ATOM 4484 N N . ASN B 1 289 ? -16.922 -6.145 -13.812 1 79.12 289 ASN B N 1
ATOM 4485 C CA . ASN B 1 289 ? -17.297 -4.746 -13.945 1 79.12 289 ASN B CA 1
ATOM 4486 C C . ASN B 1 289 ? -17.766 -4.426 -15.359 1 79.12 289 ASN B C 1
ATOM 4488 O O . ASN B 1 289 ? -18.609 -3.547 -15.555 1 79.12 289 ASN B O 1
ATOM 4492 N N . ALA B 1 290 ? -17.234 -5.094 -16.281 1 78.31 290 ALA B N 1
ATOM 4493 C CA . ALA B 1 290 ? -17.594 -4.867 -17.672 1 78.31 290 ALA B CA 1
ATOM 4494 C C . ALA B 1 290 ? -18.969 -5.457 -17.984 1 78.31 290 ALA B C 1
ATOM 4496 O O . ALA B 1 290 ? -19.688 -4.961 -18.844 1 78.31 290 ALA B O 1
ATOM 4497 N N . VAL B 1 291 ? -19.344 -6.527 -17.297 1 78.94 291 VAL B N 1
ATOM 4498 C CA . VAL B 1 291 ? -20.609 -7.18 -17.562 1 78.94 291 VAL B CA 1
ATOM 4499 C C . VAL B 1 291 ? -21.703 -6.574 -16.688 1 78.94 291 VAL B C 1
ATOM 4501 O O . VAL B 1 291 ? -22.891 -6.75 -16.953 1 78.94 291 VAL B O 1
ATOM 4504 N N . ARG B 1 292 ? -21.391 -5.75 -15.703 1 67.06 292 ARG B N 1
ATOM 4505 C CA . ARG B 1 292 ? -22.391 -5.035 -14.906 1 67.06 292 ARG B CA 1
ATOM 4506 C C . ARG B 1 292 ? -22.969 -3.852 -15.68 1 67.06 292 ARG B C 1
ATOM 4508 O O . ARG B 1 292 ? -24.156 -3.586 -15.625 1 67.06 292 ARG B O 1
#